Protein AF-A0A855KAX1-F1 (afdb_monomer_lite)

pLDDT: mean 83.53, std 12.38, range [40.56, 97.88]

Structure (mmCIF, N/CA/C/O backbone):
data_AF-A0A855KAX1-F1
#
_entry.id   AF-A0A855KAX1-F1
#
loop_
_atom_site.group_PDB
_atom_site.id
_atom_site.type_symbol
_atom_site.label_atom_id
_atom_site.label_alt_id
_atom_site.label_comp_id
_atom_site.label_asym_id
_atom_site.label_entity_id
_atom_site.label_seq_id
_atom_site.pdbx_PDB_ins_code
_atom_site.Cartn_x
_atom_site.Cartn_y
_atom_site.Cartn_z
_atom_site.occupancy
_atom_site.B_iso_or_equiv
_atom_site.auth_seq_id
_atom_site.auth_comp_id
_atom_site.auth_asym_id
_atom_site.auth_atom_id
_atom_site.pdbx_PDB_model_num
ATOM 1 N N . MET A 1 1 ? 7.192 -11.823 -8.549 1.00 81.62 1 MET A N 1
ATOM 2 C CA . MET A 1 1 ? 5.906 -11.231 -8.966 1.00 81.62 1 MET A CA 1
ATOM 3 C C . MET A 1 1 ? 6.117 -9.732 -9.034 1.00 81.62 1 MET A C 1
ATOM 5 O O . MET A 1 1 ? 6.908 -9.231 -8.241 1.00 81.62 1 MET A O 1
ATOM 9 N N . SER A 1 2 ? 5.461 -9.041 -9.963 1.00 86.38 2 SER A N 1
ATOM 10 C CA . SER A 1 2 ? 5.460 -7.575 -10.000 1.00 86.38 2 SER A CA 1
ATOM 11 C C . SER A 1 2 ? 4.152 -7.032 -9.440 1.00 86.38 2 SER A C 1
ATOM 13 O O . SER A 1 2 ? 3.096 -7.614 -9.684 1.00 86.38 2 SER A O 1
ATOM 15 N N . ALA A 1 3 ? 4.226 -5.936 -8.696 1.00 89.00 3 ALA A N 1
ATOM 16 C CA . ALA A 1 3 ? 3.072 -5.208 -8.189 1.00 89.00 3 ALA A CA 1
ATOM 17 C C . ALA A 1 3 ? 3.295 -3.706 -8.362 1.00 89.00 3 ALA A C 1
ATOM 19 O O . ALA A 1 3 ? 4.421 -3.227 -8.251 1.00 89.00 3 ALA A O 1
ATOM 20 N N . SER A 1 4 ? 2.226 -2.959 -8.600 1.00 87.62 4 SER A N 1
ATOM 21 C CA . SER A 1 4 ? 2.277 -1.499 -8.582 1.00 87.62 4 SER A CA 1
ATOM 22 C C . SER A 1 4 ? 2.026 -0.992 -7.166 1.00 87.62 4 SER A C 1
ATOM 24 O O . SER A 1 4 ? 1.231 -1.570 -6.423 1.00 87.62 4 SER A O 1
ATOM 26 N N . TYR A 1 5 ? 2.700 0.089 -6.780 1.00 88.31 5 TYR A N 1
ATOM 27 C CA . TYR A 1 5 ? 2.487 0.738 -5.490 1.00 88.31 5 TYR A CA 1
ATOM 28 C C . TYR A 1 5 ? 1.622 1.978 -5.678 1.00 88.31 5 TYR A C 1
ATOM 30 O O . TYR A 1 5 ? 2.007 2.882 -6.418 1.00 88.31 5 TYR A O 1
ATOM 38 N N . LEU A 1 6 ? 0.444 2.010 -5.056 1.00 81.12 6 LEU A N 1
ATOM 39 C CA . LEU A 1 6 ? -0.476 3.143 -5.127 1.00 81.12 6 LEU A CA 1
ATOM 40 C C . LEU A 1 6 ? -0.371 3.966 -3.840 1.00 81.12 6 LEU A C 1
ATOM 42 O O . LEU A 1 6 ? -0.621 3.456 -2.748 1.00 81.12 6 LEU A O 1
ATOM 46 N N . ARG A 1 7 ? -0.006 5.242 -3.976 1.00 81.62 7 ARG A N 1
ATOM 47 C CA . ARG A 1 7 ? 0.048 6.236 -2.895 1.00 81.62 7 ARG A CA 1
ATOM 48 C C . ARG A 1 7 ? -0.240 7.614 -3.486 1.00 81.62 7 ARG A C 1
ATOM 50 O O . ARG A 1 7 ? 0.023 7.826 -4.668 1.00 81.62 7 ARG A O 1
ATOM 57 N N . LYS A 1 8 ? -0.725 8.539 -2.656 1.00 78.06 8 LYS A N 1
ATOM 58 C CA . LYS A 1 8 ? -1.023 9.938 -3.019 1.00 78.06 8 LYS A CA 1
ATOM 59 C C . LYS A 1 8 ? 0.139 10.687 -3.691 1.00 78.06 8 LYS A C 1
ATOM 61 O O . LYS A 1 8 ? -0.037 11.687 -4.354 1.00 78.06 8 LYS A O 1
ATOM 66 N N . ASP A 1 9 ? 1.368 10.241 -3.503 1.00 74.88 9 ASP A N 1
ATOM 67 C CA . ASP A 1 9 ? 2.558 10.898 -4.046 1.00 74.88 9 ASP A CA 1
ATOM 68 C C . ASP A 1 9 ? 3.310 10.019 -5.063 1.00 74.88 9 ASP A C 1
ATOM 70 O O . ASP A 1 9 ? 4.415 10.358 -5.475 1.00 74.88 9 ASP A O 1
ATOM 74 N N . ALA A 1 10 ? 2.710 8.900 -5.485 1.00 76.50 10 ALA A N 1
ATOM 75 C CA . ALA A 1 10 ? 3.215 8.029 -6.545 1.00 76.50 10 ALA A CA 1
ATOM 76 C C . ALA A 1 10 ? 2.294 7.977 -7.784 1.00 76.50 10 ALA A C 1
ATOM 78 O O . ALA A 1 10 ? 2.640 7.307 -8.752 1.00 76.50 10 ALA A O 1
ATOM 79 N N . GLU A 1 11 ? 1.147 8.661 -7.738 1.00 77.19 11 GLU A N 1
ATOM 80 C CA . GLU A 1 11 ? -0.024 8.599 -8.631 1.00 77.19 11 GLU A CA 1
ATOM 81 C C . GLU A 1 11 ? 0.246 8.284 -10.120 1.00 77.19 11 GLU A C 1
ATOM 83 O O . GLU A 1 11 ? 1.184 8.797 -10.731 1.00 77.19 11 GLU A O 1
ATOM 88 N N . TYR A 1 12 ? -0.612 7.443 -10.706 1.00 84.81 12 TYR A N 1
ATOM 89 C CA . TYR A 1 12 ? -0.702 7.081 -12.131 1.00 84.81 12 TYR A CA 1
ATOM 90 C C . TYR A 1 12 ? -2.162 6.764 -12.476 1.00 84.81 12 TYR A C 1
ATOM 92 O O . TYR A 1 12 ? -2.943 6.395 -11.595 1.00 84.81 12 TYR A O 1
ATOM 100 N N . ASP A 1 13 ? -2.530 6.876 -13.751 1.00 82.38 13 ASP A N 1
ATOM 101 C CA . ASP A 1 13 ? -3.931 6.854 -14.191 1.00 82.38 13 ASP A CA 1
ATOM 102 C C . ASP A 1 13 ? -4.497 5.466 -14.542 1.00 82.38 13 ASP A C 1
ATOM 104 O O . ASP A 1 13 ? -5.681 5.332 -14.869 1.00 82.38 13 ASP A O 1
ATOM 108 N N . GLY A 1 14 ? -3.699 4.403 -14.412 1.00 81.12 14 GLY A N 1
ATOM 109 C CA . GLY A 1 14 ? -4.129 3.048 -14.748 1.00 81.12 14 GLY A CA 1
ATOM 110 C C . GLY A 1 14 ? -3.260 1.940 -14.163 1.00 81.12 14 GLY A C 1
ATOM 111 O O . GLY A 1 14 ? -2.122 2.152 -13.758 1.00 81.12 14 GLY A O 1
ATOM 112 N N . LEU A 1 15 ? -3.798 0.719 -14.122 1.00 81.69 15 LEU A N 1
ATOM 113 C CA . LEU A 1 15 ? -3.002 -0.460 -13.778 1.00 81.69 15 LEU A CA 1
ATOM 114 C C . LEU A 1 15 ? -2.108 -0.858 -14.959 1.00 81.69 15 LEU A C 1
ATOM 116 O O . LEU A 1 15 ? -2.481 -0.694 -16.126 1.00 81.69 15 LEU A O 1
ATOM 120 N N . GLY A 1 16 ? -0.955 -1.453 -14.647 1.00 79.31 16 GLY A N 1
ATOM 121 C CA . GLY A 1 16 ? -0.009 -1.921 -15.657 1.00 79.31 16 GLY A CA 1
ATOM 122 C C . GLY A 1 16 ? -0.631 -2.871 -16.679 1.00 79.31 16 GLY A C 1
ATOM 123 O O . GLY A 1 16 ? -1.574 -3.607 -16.385 1.00 79.31 16 GLY A O 1
ATOM 124 N N . LEU A 1 17 ? -0.105 -2.839 -17.908 1.00 79.25 17 LEU A N 1
ATOM 125 C CA . LEU A 1 17 ? -0.593 -3.620 -19.056 1.00 79.25 17 LEU A CA 1
ATOM 126 C C . LEU A 1 17 ? -2.084 -3.401 -19.378 1.00 79.25 17 LEU A C 1
ATOM 128 O O . LEU A 1 17 ? -2.749 -4.309 -19.885 1.00 79.25 17 LEU A O 1
ATOM 132 N N . LEU A 1 18 ? -2.616 -2.209 -19.071 1.00 75.75 18 LEU A N 1
ATOM 133 C CA . LEU A 1 18 ? -4.021 -1.833 -19.278 1.00 75.75 18 LEU A CA 1
ATOM 134 C C . LEU A 1 18 ? -5.009 -2.804 -18.612 1.00 75.75 18 LEU A C 1
ATOM 136 O O . LEU A 1 18 ? -6.140 -2.980 -19.084 1.00 75.75 18 LEU A O 1
ATOM 140 N N . LYS A 1 19 ? -4.575 -3.455 -17.527 1.00 84.69 19 LYS A N 1
ATOM 141 C CA . LYS A 1 19 ? -5.435 -4.306 -16.707 1.00 84.69 19 LYS A CA 1
ATOM 142 C C . LYS A 1 19 ? -6.471 -3.450 -15.982 1.00 84.69 19 LYS A C 1
ATOM 144 O O . LYS A 1 19 ? -6.320 -2.242 -15.819 1.00 84.69 19 LYS A O 1
ATOM 149 N N . TYR A 1 20 ? -7.555 -4.093 -15.575 1.00 89.12 20 TYR A N 1
ATOM 150 C CA . TYR A 1 20 ? -8.712 -3.418 -14.987 1.00 89.12 20 TYR A CA 1
ATOM 151 C C . TYR A 1 20 ? -9.306 -4.195 -13.801 1.00 89.12 20 TYR A C 1
ATOM 153 O O . TYR A 1 20 ? -10.406 -3.897 -13.341 1.00 89.12 20 TYR A O 1
ATOM 161 N N . ASN A 1 21 ? -8.565 -5.180 -13.289 1.00 92.44 21 ASN A N 1
ATOM 162 C CA . ASN A 1 21 ? -8.834 -5.908 -12.053 1.00 92.44 21 ASN A CA 1
ATOM 163 C C . ASN A 1 21 ? -7.530 -6.433 -11.435 1.00 92.44 21 ASN A C 1
ATOM 165 O O . ASN A 1 21 ? -6.488 -6.462 -12.094 1.00 92.44 21 ASN A O 1
ATOM 169 N N . GLY A 1 22 ? -7.599 -6.844 -10.173 1.00 91.25 22 GLY A N 1
ATOM 170 C CA . GLY A 1 22 ? -6.487 -7.423 -9.429 1.00 91.25 22 GLY A CA 1
ATOM 171 C C . GLY A 1 22 ? -6.851 -7.632 -7.963 1.00 91.25 22 GLY A C 1
ATOM 172 O O . GLY A 1 22 ? -8.023 -7.760 -7.614 1.00 91.25 22 GLY A O 1
ATOM 173 N N . PHE A 1 23 ? -5.853 -7.607 -7.087 1.00 91.12 23 PHE A N 1
ATOM 174 C CA . PHE A 1 23 ? -6.052 -7.664 -5.642 1.00 91.12 23 PHE A CA 1
ATOM 175 C C . PHE A 1 23 ? -5.148 -6.667 -4.919 1.00 91.12 23 PHE A C 1
ATOM 177 O O . PHE A 1 23 ? -4.074 -6.308 -5.401 1.00 91.12 23 PHE A O 1
ATOM 184 N N . ALA A 1 24 ? -5.587 -6.239 -3.740 1.00 91.06 24 ALA A N 1
ATOM 185 C CA . ALA A 1 24 ? -4.788 -5.477 -2.793 1.00 91.06 24 ALA A CA 1
ATOM 186 C C . ALA A 1 24 ? -4.221 -6.415 -1.721 1.00 91.06 24 ALA A C 1
ATOM 188 O O . ALA A 1 24 ? -4.900 -7.347 -1.283 1.00 91.06 24 ALA A O 1
ATOM 189 N N . LEU A 1 25 ? -2.991 -6.158 -1.279 1.00 89.38 25 LEU A N 1
ATOM 190 C CA . LEU A 1 25 ? -2.346 -6.898 -0.194 1.00 89.38 25 LEU A CA 1
ATOM 191 C C . LEU A 1 25 ? -2.523 -6.168 1.141 1.00 89.38 25 LEU A C 1
ATOM 193 O O . LEU A 1 25 ? -2.542 -4.939 1.194 1.00 89.38 25 LEU A O 1
ATOM 197 N N . ILE A 1 26 ? -2.640 -6.937 2.220 1.00 86.00 26 ILE A N 1
ATOM 198 C CA . ILE A 1 26 ? -2.648 -6.443 3.594 1.00 86.00 26 ILE A CA 1
ATOM 199 C C . ILE A 1 26 ? -1.253 -5.858 3.880 1.00 86.00 26 ILE A C 1
ATOM 201 O O . ILE A 1 26 ? -0.253 -6.527 3.603 1.00 86.00 26 ILE A O 1
ATOM 205 N N . PRO A 1 27 ? -1.145 -4.632 4.423 1.00 82.50 27 PRO A N 1
ATOM 206 C CA . PRO A 1 27 ? 0.141 -4.095 4.853 1.00 82.50 27 PRO A CA 1
ATOM 207 C C . PRO A 1 27 ? 0.766 -4.990 5.926 1.00 82.50 27 PRO A C 1
ATOM 209 O O . PRO A 1 27 ? 0.052 -5.493 6.789 1.00 82.50 27 PRO A O 1
ATOM 212 N N . ASN A 1 28 ? 2.092 -5.153 5.905 1.00 83.50 28 ASN A N 1
ATOM 213 C CA . ASN A 1 28 ? 2.795 -6.088 6.793 1.00 83.50 28 ASN A CA 1
ATOM 214 C C . ASN A 1 28 ? 2.464 -5.915 8.280 1.00 83.50 28 ASN A C 1
ATOM 216 O O . ASN A 1 28 ? 2.419 -6.906 8.998 1.00 83.50 28 ASN A O 1
ATOM 220 N N . ASP A 1 29 ? 2.185 -4.693 8.731 1.00 75.81 29 ASP A N 1
ATOM 221 C CA . ASP A 1 29 ? 1.832 -4.422 10.126 1.00 75.81 29 ASP A CA 1
ATOM 222 C C . ASP A 1 29 ? 0.475 -5.022 10.563 1.00 75.81 29 ASP A C 1
ATOM 224 O O . ASP A 1 29 ? 0.189 -5.110 11.756 1.00 75.81 29 ASP A O 1
ATOM 228 N N . PHE A 1 30 ? -0.374 -5.437 9.616 1.00 77.62 30 PHE A N 1
ATOM 229 C CA . PHE A 1 30 ? -1.673 -6.077 9.867 1.00 77.62 30 PHE A CA 1
ATOM 230 C C . PHE A 1 30 ? -1.689 -7.576 9.542 1.00 77.62 30 PHE A C 1
ATOM 232 O O . PHE A 1 30 ? -2.740 -8.210 9.653 1.00 77.62 30 PHE A O 1
ATOM 239 N N . ILE A 1 31 ? -0.557 -8.139 9.121 1.00 81.56 31 ILE A N 1
ATOM 240 C CA . ILE A 1 31 ? -0.434 -9.559 8.792 1.00 81.56 31 ILE A CA 1
ATOM 241 C C . ILE A 1 31 ? -0.238 -10.353 10.083 1.00 81.56 31 ILE A C 1
ATOM 243 O O . ILE A 1 31 ? 0.623 -10.026 10.899 1.00 81.56 31 ILE A O 1
ATOM 247 N N . ASN A 1 32 ? -1.006 -11.428 10.256 1.00 78.62 32 ASN A N 1
ATOM 248 C CA . ASN A 1 32 ? -0.714 -12.419 11.284 1.00 78.62 32 ASN A CA 1
ATOM 249 C C . ASN A 1 32 ? 0.340 -13.391 10.739 1.00 78.62 32 ASN A C 1
ATOM 251 O O . ASN A 1 32 ? 0.042 -14.294 9.966 1.00 78.62 32 ASN A O 1
ATOM 255 N N . GLU A 1 33 ? 1.603 -13.209 11.125 1.00 78.19 33 GLU A N 1
ATOM 256 C CA . GLU A 1 33 ? 2.709 -14.000 10.566 1.00 78.19 33 GLU A CA 1
ATOM 257 C C . GLU A 1 33 ? 2.623 -15.505 10.898 1.00 78.19 33 GLU A C 1
ATOM 259 O O . GLU A 1 33 ? 3.344 -16.301 10.287 1.00 78.19 33 GLU A O 1
ATOM 264 N N . ASN A 1 34 ? 1.738 -15.906 11.823 1.00 75.94 34 ASN A N 1
ATOM 265 C CA . ASN A 1 34 ? 1.477 -17.310 12.143 1.00 75.94 34 ASN A CA 1
ATOM 266 C C . ASN A 1 34 ? 0.722 -18.036 11.024 1.00 75.94 34 ASN A C 1
ATOM 268 O O . ASN A 1 34 ? 0.987 -19.208 10.788 1.00 75.94 34 ASN A O 1
ATOM 272 N N . ASP A 1 35 ? -0.204 -17.363 10.341 1.00 74.81 35 ASP A N 1
ATOM 273 C CA . ASP A 1 35 ? -1.107 -17.974 9.357 1.00 74.81 35 ASP A CA 1
ATOM 274 C C . ASP A 1 35 ? -1.130 -17.244 8.007 1.00 74.81 35 ASP A C 1
ATOM 276 O O . ASP A 1 35 ? -1.805 -17.692 7.084 1.00 74.81 35 ASP A O 1
ATOM 280 N N . GLN A 1 36 ? -0.363 -16.164 7.847 1.00 78.88 36 GLN A N 1
ATOM 281 C CA . GLN A 1 36 ? -0.277 -15.396 6.610 1.00 78.88 36 GLN A CA 1
ATOM 282 C C . GLN A 1 36 ? 1.167 -15.070 6.228 1.00 78.88 36 GLN A C 1
ATOM 284 O O . GLN A 1 36 ? 2.041 -14.841 7.068 1.00 78.88 36 GLN A O 1
ATOM 289 N N . PHE A 1 37 ? 1.428 -15.018 4.922 1.00 81.25 37 PHE A N 1
ATOM 290 C CA . PHE A 1 37 ? 2.738 -14.626 4.418 1.00 81.25 37 PHE A CA 1
ATOM 291 C C . PHE A 1 37 ? 2.996 -13.139 4.607 1.00 81.25 37 PHE A C 1
ATOM 293 O O . PHE A 1 37 ? 2.224 -12.308 4.143 1.00 81.25 37 PHE A O 1
ATOM 300 N N . LYS A 1 38 ? 4.159 -12.798 5.161 1.00 85.56 38 LYS A N 1
ATOM 301 C CA . LYS A 1 38 ? 4.687 -11.435 5.099 1.00 85.56 38 LYS A CA 1
ATOM 302 C C . LYS A 1 38 ? 5.006 -11.054 3.652 1.00 85.56 38 LYS A C 1
ATOM 304 O O . LYS A 1 38 ? 5.657 -11.814 2.932 1.00 85.56 38 LYS A O 1
ATOM 309 N N . VAL A 1 39 ? 4.604 -9.858 3.237 1.00 87.88 39 VAL A N 1
ATOM 310 C CA . VAL A 1 39 ? 4.941 -9.299 1.925 1.00 87.88 39 VAL A CA 1
ATOM 311 C C . VAL A 1 39 ? 6.391 -8.823 1.949 1.00 87.88 39 VAL A C 1
ATOM 313 O O . VAL A 1 39 ? 6.751 -7.904 2.682 1.00 87.88 39 VAL A O 1
ATOM 316 N N . THR A 1 40 ? 7.246 -9.432 1.130 1.00 89.88 40 THR A N 1
ATOM 317 C CA . THR A 1 40 ? 8.642 -9.001 0.977 1.00 89.88 40 THR A CA 1
ATOM 318 C C . THR A 1 40 ? 8.820 -8.312 -0.366 1.00 89.88 40 THR A C 1
ATOM 320 O O . THR A 1 40 ? 8.753 -8.966 -1.406 1.00 89.88 40 THR A O 1
ATOM 323 N N . VAL A 1 41 ? 9.085 -7.006 -0.344 1.00 93.31 41 VAL A N 1
ATOM 324 C CA . VAL A 1 41 ? 9.554 -6.268 -1.521 1.00 93.31 41 VAL A CA 1
ATOM 325 C C . VAL A 1 41 ? 11.055 -6.536 -1.658 1.00 93.31 41 VAL A C 1
ATOM 327 O O . VAL A 1 41 ? 11.821 -6.240 -0.745 1.00 93.31 41 VAL A O 1
ATOM 330 N N . LEU A 1 42 ? 11.458 -7.164 -2.760 1.00 94.56 42 LEU A N 1
ATOM 331 C CA . LEU A 1 42 ? 12.847 -7.445 -3.124 1.00 94.56 42 LEU A CA 1
ATOM 332 C C . LEU A 1 42 ? 13.547 -6.180 -3.623 1.00 94.56 42 LEU A C 1
ATOM 334 O O . LEU A 1 42 ? 14.658 -5.866 -3.211 1.00 94.56 42 LEU A O 1
ATOM 338 N N . CYS A 1 43 ? 12.871 -5.457 -4.509 1.00 95.94 43 CYS A N 1
ATOM 339 C CA . CYS A 1 43 ? 13.324 -4.173 -5.006 1.00 95.94 43 CYS A CA 1
ATOM 340 C C . CYS A 1 43 ? 12.158 -3.319 -5.493 1.00 95.94 43 CYS A C 1
ATOM 342 O O . CYS A 1 43 ? 11.076 -3.835 -5.798 1.00 95.94 43 CYS A O 1
ATOM 344 N N . ALA A 1 44 ? 12.407 -2.017 -5.588 1.00 96.75 44 ALA A N 1
ATOM 345 C CA . ALA A 1 44 ? 11.433 -1.025 -6.008 1.00 96.75 44 ALA A CA 1
ATOM 346 C C . ALA A 1 44 ? 11.990 -0.127 -7.123 1.00 96.75 44 ALA A C 1
ATOM 348 O O . ALA A 1 44 ? 13.071 0.449 -6.985 1.00 96.75 44 ALA A O 1
ATOM 349 N N . PHE A 1 45 ? 11.236 -0.000 -8.214 1.00 96.56 45 PHE A N 1
ATOM 350 C CA . PHE A 1 45 ? 11.550 0.841 -9.365 1.00 96.56 45 PHE A CA 1
ATOM 351 C C . PHE A 1 45 ? 10.566 2.015 -9.440 1.00 96.56 45 PHE A C 1
ATOM 353 O O . PHE A 1 45 ? 9.350 1.779 -9.450 1.00 96.56 45 PHE A O 1
ATOM 360 N N . PRO A 1 46 ? 11.048 3.273 -9.522 1.00 95.12 46 PRO A N 1
ATOM 361 C CA . PRO A 1 46 ? 10.180 4.451 -9.621 1.00 95.12 46 PRO A CA 1
ATOM 362 C C . PRO A 1 46 ? 9.239 4.450 -10.827 1.00 95.12 46 PRO A C 1
ATOM 364 O O . PRO A 1 46 ? 8.226 5.142 -10.812 1.00 95.12 46 PRO A O 1
ATOM 367 N N . ILE A 1 47 ? 9.527 3.666 -11.861 1.00 93.12 47 ILE A N 1
ATOM 368 C CA . ILE A 1 47 ? 8.655 3.461 -13.014 1.00 93.12 47 ILE A CA 1
ATOM 369 C C . ILE A 1 47 ? 8.858 2.047 -13.563 1.00 93.12 47 ILE A C 1
ATOM 371 O O . ILE A 1 47 ? 9.909 1.455 -13.330 1.00 93.12 47 ILE A O 1
ATOM 375 N N . ASP A 1 48 ? 7.862 1.506 -14.268 1.00 93.00 48 ASP A N 1
ATOM 376 C CA . ASP A 1 48 ? 7.897 0.182 -14.905 1.00 93.00 48 ASP A CA 1
ATOM 377 C C . ASP A 1 48 ? 9.263 -0.141 -15.526 1.00 93.00 48 ASP A C 1
ATOM 379 O O . ASP A 1 48 ? 9.808 0.651 -16.297 1.00 93.00 48 ASP A O 1
ATOM 383 N N . ALA A 1 49 ? 9.829 -1.285 -15.152 1.00 92.94 49 ALA A N 1
ATOM 384 C CA . ALA A 1 49 ? 11.212 -1.653 -15.420 1.00 92.94 49 ALA A CA 1
ATOM 385 C C . ALA A 1 49 ? 11.352 -2.996 -16.150 1.00 92.94 49 ALA A C 1
ATOM 387 O O . ALA A 1 49 ? 12.453 -3.539 -16.230 1.00 92.94 49 ALA A O 1
ATOM 388 N N . TRP A 1 50 ? 10.257 -3.560 -16.666 1.00 90.88 50 TRP A N 1
ATOM 389 C CA . TRP A 1 50 ? 10.240 -4.833 -17.408 1.00 90.88 50 TRP A CA 1
ATOM 390 C C . TRP A 1 50 ? 10.903 -5.971 -16.642 1.00 90.88 50 TRP A C 1
ATOM 392 O O . TRP A 1 50 ? 11.663 -6.780 -17.177 1.00 90.88 50 TRP A O 1
ATOM 402 N N . THR A 1 51 ? 10.605 -6.047 -15.355 1.00 91.12 51 THR A N 1
ATOM 403 C CA . THR A 1 51 ? 11.314 -6.935 -14.433 1.00 91.12 51 THR A CA 1
ATOM 404 C C . THR A 1 51 ? 11.152 -8.433 -14.708 1.00 91.12 51 THR A C 1
ATOM 406 O O . THR A 1 51 ? 11.845 -9.249 -14.100 1.00 91.12 51 THR A O 1
ATOM 409 N N . TYR A 1 52 ? 10.247 -8.820 -15.612 1.00 87.75 52 TYR A N 1
ATOM 410 C CA . TYR A 1 52 ? 10.164 -10.186 -16.129 1.00 87.75 52 TYR A CA 1
ATOM 411 C C . TYR A 1 52 ? 11.438 -10.594 -16.896 1.00 87.75 52 TYR A C 1
ATOM 413 O O . TYR A 1 52 ? 11.863 -11.741 -16.796 1.00 87.75 52 TYR A O 1
ATOM 421 N N . ASN A 1 53 ? 12.094 -9.644 -17.568 1.00 89.88 53 ASN A N 1
ATOM 422 C CA . ASN A 1 53 ? 13.325 -9.842 -18.341 1.00 89.88 53 ASN A CA 1
ATOM 423 C C . ASN A 1 53 ? 14.564 -9.336 -17.584 1.00 89.88 53 ASN A C 1
ATOM 425 O O . ASN A 1 53 ? 15.500 -8.811 -18.182 1.00 89.88 53 ASN A O 1
ATOM 429 N N . ARG A 1 54 ? 14.560 -9.434 -16.252 1.00 91.69 54 ARG A N 1
ATOM 430 C CA . ARG A 1 54 ? 15.694 -9.033 -15.411 1.00 91.69 54 ARG A CA 1
ATOM 431 C C . ARG A 1 54 ? 16.228 -10.205 -14.613 1.00 91.69 54 ARG A C 1
ATOM 433 O O . ARG A 1 54 ? 15.476 -11.050 -14.120 1.00 91.69 54 ARG A O 1
ATOM 440 N N . ASN A 1 55 ? 17.544 -10.246 -14.450 1.00 90.19 55 ASN A N 1
ATOM 441 C CA . ASN A 1 55 ? 18.188 -11.233 -13.594 1.00 90.19 55 ASN A CA 1
ATOM 442 C C . ASN A 1 55 ? 17.930 -10.932 -12.104 1.00 90.19 55 ASN A C 1
ATOM 444 O O . ASN A 1 55 ? 17.180 -10.015 -11.756 1.00 90.19 55 ASN A O 1
ATOM 448 N N . ASN A 1 56 ? 18.511 -11.735 -11.204 1.00 89.81 56 ASN A N 1
ATOM 449 C CA . ASN A 1 56 ? 18.418 -11.502 -9.758 1.00 89.81 56 ASN A CA 1
ATOM 450 C C . ASN A 1 56 ? 16.954 -11.338 -9.280 1.00 89.81 56 ASN A C 1
ATOM 452 O O . ASN A 1 56 ? 16.568 -10.327 -8.697 1.00 89.81 56 ASN A O 1
ATOM 456 N N . LYS A 1 57 ? 16.103 -12.321 -9.615 1.00 90.00 57 LYS A N 1
ATOM 457 C CA . LYS A 1 57 ? 14.660 -12.351 -9.282 1.00 90.00 57 LYS A CA 1
ATOM 458 C C . LYS A 1 57 ? 13.848 -11.155 -9.833 1.00 90.00 57 LYS A C 1
ATOM 460 O O . LYS A 1 57 ? 12.726 -10.892 -9.379 1.00 90.00 57 LYS A O 1
ATOM 465 N N . GLY A 1 58 ? 14.369 -10.486 -10.860 1.00 91.75 58 GLY A N 1
ATOM 466 C CA . GLY A 1 58 ? 13.759 -9.330 -11.512 1.00 91.75 58 GLY A CA 1
ATOM 467 C C . GLY A 1 58 ? 14.315 -7.980 -11.049 1.00 91.75 58 GLY A C 1
ATOM 468 O O . GLY A 1 58 ? 13.743 -6.954 -11.397 1.00 91.75 58 GLY A O 1
ATOM 469 N N . CYS A 1 59 ? 15.379 -7.971 -10.242 1.00 94.00 59 CYS A N 1
ATOM 470 C CA . CYS A 1 59 ? 15.914 -6.761 -9.615 1.00 94.00 59 CYS A CA 1
ATOM 471 C C . CYS A 1 59 ? 17.254 -6.274 -10.169 1.00 94.00 59 CYS A C 1
ATOM 473 O O . CYS A 1 59 ? 17.682 -5.177 -9.821 1.00 94.00 59 CYS A O 1
ATOM 475 N N . GLY A 1 60 ? 17.942 -7.088 -10.967 1.00 92.06 60 GLY A N 1
ATOM 476 C CA . GLY A 1 60 ? 19.228 -6.712 -11.541 1.00 92.06 60 GLY A CA 1
ATOM 477 C C . GLY A 1 60 ? 19.117 -6.302 -13.005 1.00 92.06 60 GLY A C 1
ATOM 478 O O . GLY A 1 60 ? 18.138 -5.689 -13.434 1.00 92.06 60 GLY A O 1
ATOM 479 N N . ASP A 1 61 ? 20.145 -6.656 -13.760 1.00 91.50 61 ASP A N 1
ATOM 480 C CA . ASP A 1 61 ? 20.304 -6.287 -15.160 1.00 91.50 61 ASP A CA 1
ATOM 481 C C . ASP A 1 61 ? 19.199 -6.837 -16.065 1.00 91.50 61 ASP A C 1
ATOM 483 O O . ASP A 1 61 ? 18.771 -7.989 -15.903 1.00 91.50 61 ASP A O 1
ATOM 487 N N . TYR A 1 62 ? 18.772 -6.014 -17.024 1.00 91.12 62 TYR A N 1
ATOM 488 C CA . TYR A 1 62 ? 17.861 -6.429 -18.084 1.00 91.12 62 TYR A CA 1
ATOM 489 C C . TYR A 1 62 ? 18.604 -7.250 -19.136 1.00 91.12 62 TYR A C 1
ATOM 491 O O . TYR A 1 62 ? 19.668 -6.855 -19.613 1.00 91.12 62 TYR A O 1
ATOM 499 N N . PHE A 1 63 ? 17.994 -8.357 -19.548 1.00 88.44 63 PHE A N 1
ATOM 500 C CA . PHE A 1 63 ? 18.495 -9.206 -20.616 1.00 88.44 63 PHE A CA 1
ATOM 501 C C . PHE A 1 63 ? 17.555 -9.213 -21.826 1.00 88.44 63 PHE A C 1
ATOM 503 O O . PHE A 1 63 ? 16.329 -9.270 -21.701 1.00 88.44 63 PHE A O 1
ATOM 510 N N . GLN A 1 64 ? 18.132 -9.143 -23.022 1.00 83.50 64 GLN A N 1
ATOM 511 C CA . GLN A 1 64 ? 17.409 -9.067 -24.285 1.00 83.50 64 GLN A CA 1
ATOM 512 C C . GLN A 1 64 ? 17.214 -10.458 -24.905 1.00 83.50 64 GLN A C 1
ATOM 514 O O . GLN A 1 64 ? 18.068 -11.333 -24.790 1.00 83.50 64 GLN A O 1
ATOM 519 N N . ASP A 1 65 ? 16.058 -10.669 -25.541 1.00 80.50 65 ASP A N 1
ATOM 520 C CA . ASP A 1 65 ? 15.699 -11.899 -26.267 1.00 80.50 65 ASP A CA 1
ATOM 521 C C . ASP A 1 65 ? 15.804 -13.197 -25.443 1.00 80.50 65 ASP A C 1
ATOM 523 O O . ASP A 1 65 ? 15.965 -14.289 -25.983 1.00 80.50 65 ASP A O 1
ATOM 527 N N . GLY A 1 66 ? 15.697 -13.086 -24.116 1.00 75.31 66 GLY A N 1
ATOM 528 C CA . GLY A 1 66 ? 15.818 -14.224 -23.204 1.00 75.31 66 GLY A CA 1
ATOM 529 C C . GLY A 1 66 ? 17.254 -14.705 -22.966 1.00 75.31 66 GLY A C 1
ATOM 530 O O . GLY A 1 66 ? 17.435 -15.674 -22.230 1.00 75.31 66 GLY A O 1
ATOM 531 N N . ASP A 1 67 ? 18.269 -14.046 -23.535 1.00 79.62 67 ASP A N 1
ATOM 532 C CA . ASP A 1 67 ? 19.675 -14.374 -23.295 1.00 79.62 67 ASP A CA 1
ATOM 533 C C . ASP A 1 67 ? 20.242 -13.523 -22.159 1.00 79.62 67 ASP A C 1
ATOM 535 O O . ASP A 1 67 ? 20.533 -12.344 -22.330 1.00 79.62 67 ASP A O 1
ATOM 539 N N . ILE A 1 68 ? 20.462 -14.159 -21.007 1.00 76.00 68 ILE A N 1
ATOM 540 C CA . ILE A 1 68 ? 21.024 -13.565 -19.785 1.00 76.00 68 ILE A CA 1
ATOM 541 C C . ILE A 1 68 ? 22.371 -12.847 -19.982 1.00 76.00 68 ILE A C 1
ATOM 543 O O . ILE A 1 68 ? 22.761 -12.043 -19.136 1.00 76.00 68 ILE A O 1
ATOM 547 N N . ASN A 1 69 ? 23.092 -13.144 -21.067 1.00 79.31 69 ASN A N 1
ATOM 548 C CA . ASN A 1 69 ? 24.369 -12.514 -21.400 1.00 79.31 69 ASN A CA 1
ATOM 549 C C . ASN A 1 69 ? 24.220 -11.314 -22.349 1.00 79.31 69 ASN A C 1
ATOM 551 O O . ASN A 1 69 ? 25.197 -10.603 -22.582 1.00 79.31 69 ASN A O 1
ATOM 555 N N . ASN A 1 70 ? 23.024 -11.088 -22.895 1.00 81.50 70 ASN A N 1
ATOM 556 C CA . ASN A 1 70 ? 22.723 -10.027 -23.846 1.00 81.50 70 ASN A CA 1
ATOM 557 C C . ASN A 1 70 ? 22.122 -8.812 -23.121 1.00 81.50 70 ASN A C 1
ATOM 559 O O . ASN A 1 70 ? 20.920 -8.759 -22.862 1.00 81.50 70 ASN A O 1
ATOM 563 N N . THR A 1 71 ? 22.967 -7.848 -22.757 1.00 80.31 71 THR A N 1
ATOM 564 C CA . THR A 1 71 ? 22.591 -6.663 -21.966 1.00 80.31 71 THR A CA 1
ATOM 565 C C . THR A 1 71 ? 22.333 -5.449 -22.867 1.00 80.31 71 THR A C 1
ATOM 567 O O . THR A 1 71 ? 22.856 -5.351 -23.976 1.00 80.31 71 THR A O 1
ATOM 570 N N . VAL A 1 72 ? 21.567 -4.459 -22.393 1.00 77.94 72 VAL A N 1
ATOM 571 C CA . VAL A 1 72 ? 21.219 -3.242 -23.176 1.00 77.94 72 VAL A CA 1
ATOM 572 C C . VAL A 1 72 ? 22.299 -2.145 -23.051 1.00 77.94 72 VAL A C 1
ATOM 574 O O . VAL A 1 72 ? 22.052 -0.947 -23.199 1.00 77.94 72 VAL A O 1
ATOM 577 N N . GLY A 1 73 ? 23.541 -2.548 -22.780 1.00 74.25 73 GLY A N 1
ATOM 578 C CA . GLY A 1 73 ? 24.689 -1.659 -22.630 1.00 74.25 73 GLY A CA 1
ATOM 579 C C . GLY A 1 73 ? 25.590 -2.095 -21.482 1.00 74.25 73 GLY A C 1
ATOM 580 O O . GLY A 1 73 ? 26.445 -2.959 -21.653 1.00 74.25 73 GLY A O 1
ATOM 581 N N . VAL A 1 74 ? 25.433 -1.476 -20.311 1.00 72.56 74 VAL A N 1
ATOM 582 C CA . VAL A 1 74 ? 26.192 -1.852 -19.109 1.00 72.56 74 VAL A CA 1
ATOM 583 C C . VAL A 1 74 ? 25.370 -2.801 -18.255 1.00 72.56 74 VAL A C 1
ATOM 585 O O . VAL A 1 74 ? 24.151 -2.690 -18.208 1.00 72.56 74 VAL A O 1
ATOM 588 N N . LYS A 1 75 ? 26.058 -3.700 -17.552 1.00 82.88 75 LYS A N 1
ATOM 589 C CA . LYS A 1 75 ? 25.426 -4.585 -16.582 1.00 82.88 75 LYS A CA 1
ATOM 590 C C . LYS A 1 75 ? 24.937 -3.779 -15.379 1.00 82.88 75 LYS A C 1
ATOM 592 O O . LYS A 1 75 ? 25.762 -3.270 -14.616 1.00 82.88 75 LYS A O 1
ATOM 597 N N . GLU A 1 76 ? 23.624 -3.672 -15.210 1.00 86.88 76 GLU A N 1
ATOM 598 C CA . GLU A 1 76 ? 23.014 -3.039 -14.042 1.00 86.88 76 GLU A CA 1
ATOM 599 C C . GLU A 1 76 ? 23.014 -3.970 -12.814 1.00 86.88 76 GLU A C 1
ATOM 601 O O . GLU A 1 76 ? 23.095 -5.198 -12.898 1.00 86.88 76 GLU A O 1
ATOM 606 N N . ASP A 1 77 ? 22.913 -3.365 -11.636 1.00 89.62 77 ASP A N 1
ATOM 607 C CA . ASP A 1 77 ? 22.638 -4.033 -10.362 1.00 89.62 77 ASP A CA 1
ATOM 608 C C . ASP A 1 77 ? 21.755 -3.073 -9.540 1.00 89.62 77 ASP A C 1
ATOM 610 O O . ASP A 1 77 ? 21.353 -2.014 -10.035 1.00 89.62 77 ASP A O 1
ATOM 614 N N . TYR A 1 78 ? 21.461 -3.407 -8.285 1.00 94.06 78 TYR A N 1
ATOM 615 C CA . TYR A 1 78 ? 20.745 -2.505 -7.385 1.00 94.06 78 TYR A CA 1
ATOM 616 C C . TYR A 1 78 ? 21.372 -1.103 -7.362 1.00 94.06 78 TYR A C 1
ATOM 618 O O . TYR A 1 78 ? 22.602 -0.968 -7.356 1.00 94.06 78 TYR A O 1
ATOM 626 N N . CYS A 1 79 ? 20.542 -0.059 -7.266 1.00 95.19 79 CYS A N 1
ATOM 627 C CA . CYS A 1 79 ? 20.995 1.338 -7.260 1.00 95.19 79 CYS A CA 1
ATOM 628 C C . CYS A 1 79 ? 22.134 1.581 -6.262 1.00 95.19 79 CYS A C 1
ATOM 630 O O . CYS A 1 79 ? 23.146 2.206 -6.582 1.00 95.19 79 CYS A O 1
ATOM 632 N N . GLN A 1 80 ? 22.026 0.991 -5.076 1.00 93.94 80 GLN A N 1
ATOM 633 C CA . GLN A 1 80 ? 23.010 1.116 -4.012 1.00 93.94 80 GLN A CA 1
ATOM 634 C C . GLN A 1 80 ? 24.395 0.598 -4.438 1.00 93.94 80 GLN A C 1
ATOM 636 O O . GLN A 1 80 ? 25.418 1.228 -4.156 1.00 93.94 80 GLN A O 1
ATOM 641 N N . LYS A 1 81 ? 24.474 -0.507 -5.187 1.00 91.69 81 LYS A N 1
ATOM 642 C CA . LYS A 1 81 ? 25.757 -1.024 -5.694 1.00 91.69 81 LYS A CA 1
ATOM 643 C C . LYS A 1 81 ? 26.357 -0.143 -6.787 1.00 91.69 81 LYS A C 1
ATOM 645 O O . LYS A 1 81 ? 27.579 -0.081 -6.903 1.00 91.69 81 LYS A O 1
ATOM 650 N N . LEU A 1 82 ? 25.520 0.606 -7.502 1.00 90.94 82 LEU A N 1
ATOM 651 C CA . LEU A 1 82 ? 25.932 1.648 -8.446 1.00 90.94 82 LEU A CA 1
ATOM 652 C C . LEU A 1 82 ? 26.259 2.989 -7.764 1.00 90.94 82 LEU A C 1
ATOM 654 O O . LEU A 1 82 ? 26.496 3.979 -8.451 1.00 90.94 82 LEU A O 1
ATOM 658 N N . LYS A 1 83 ? 26.291 3.031 -6.423 1.00 91.50 83 LYS A N 1
ATOM 659 C CA . LYS A 1 83 ? 26.494 4.247 -5.613 1.00 91.50 83 LYS A CA 1
ATOM 660 C C . LYS A 1 83 ? 25.395 5.298 -5.806 1.00 91.50 83 LYS A C 1
ATOM 662 O O . LYS A 1 83 ? 25.629 6.488 -5.625 1.00 91.50 83 LYS A O 1
ATOM 667 N N . ILE A 1 84 ? 24.186 4.840 -6.125 1.00 93.12 84 ILE A N 1
ATOM 668 C CA . ILE A 1 84 ? 22.969 5.646 -6.198 1.00 93.12 84 ILE A CA 1
ATOM 669 C C . ILE A 1 84 ? 22.138 5.357 -4.944 1.00 93.12 84 ILE A C 1
ATOM 671 O O . ILE A 1 84 ? 21.595 4.268 -4.776 1.00 93.12 84 ILE A O 1
ATOM 675 N N . SER A 1 85 ? 22.048 6.340 -4.051 1.00 92.56 85 SER A N 1
ATOM 676 C CA . SER A 1 85 ? 21.300 6.259 -2.785 1.00 92.56 85 SER A CA 1
ATOM 677 C C . SER A 1 85 ? 20.357 7.444 -2.589 1.00 92.56 85 SER A C 1
ATOM 679 O O . SER A 1 85 ? 20.106 7.874 -1.468 1.00 92.56 85 SER A O 1
ATOM 681 N N . SER A 1 86 ? 19.879 8.036 -3.681 1.00 95.12 86 SER A N 1
ATOM 682 C CA . SER A 1 86 ? 18.923 9.137 -3.634 1.00 95.12 86 SER A CA 1
ATOM 683 C C . SER A 1 86 ? 18.030 9.138 -4.868 1.00 95.12 86 SER A C 1
ATOM 685 O O . SER A 1 86 ? 18.417 8.657 -5.936 1.00 95.12 86 SER A O 1
ATOM 687 N N . ALA A 1 87 ? 16.850 9.737 -4.724 1.00 95.88 87 ALA A N 1
ATOM 688 C CA . ALA A 1 87 ? 15.918 9.972 -5.819 1.00 95.88 87 ALA A CA 1
ATOM 689 C C . ALA A 1 87 ? 16.543 10.791 -6.958 1.00 95.88 87 ALA A C 1
ATOM 691 O O . ALA A 1 87 ? 16.411 10.435 -8.124 1.00 95.88 87 ALA A O 1
ATOM 692 N N . SER A 1 88 ? 17.282 11.855 -6.625 1.00 96.06 88 SER A N 1
ATOM 693 C CA . SER A 1 88 ? 17.962 12.699 -7.614 1.00 96.06 88 SER A CA 1
ATOM 694 C C . SER A 1 88 ? 19.085 11.963 -8.343 1.00 96.06 88 SER A C 1
ATOM 696 O O . SER A 1 88 ? 19.258 12.144 -9.546 1.00 96.06 88 SER A O 1
ATOM 698 N N . GLY A 1 89 ? 19.827 11.101 -7.640 1.00 95.88 89 GLY A N 1
ATOM 699 C CA . GLY A 1 89 ? 20.846 10.250 -8.248 1.00 95.88 89 GLY A CA 1
ATOM 700 C C . GLY A 1 89 ? 20.239 9.232 -9.212 1.00 95.88 89 GLY A C 1
ATOM 701 O O . GLY A 1 89 ? 20.801 8.994 -10.279 1.00 95.88 89 GLY A O 1
ATOM 702 N N . TRP A 1 90 ? 19.077 8.671 -8.864 1.00 96.06 90 TRP A N 1
ATOM 703 C CA . TRP A 1 90 ? 18.325 7.789 -9.754 1.00 96.06 90 TRP A CA 1
ATOM 704 C C . TRP A 1 90 ? 17.790 8.537 -10.981 1.00 96.06 90 TRP A C 1
ATOM 706 O O . TRP A 1 90 ? 18.006 8.071 -12.093 1.00 96.06 90 TRP A O 1
ATOM 716 N N . MET A 1 91 ? 17.191 9.721 -10.810 1.00 94.75 91 MET A N 1
ATOM 717 C CA . MET A 1 91 ? 16.678 10.527 -11.929 1.00 94.75 91 MET A CA 1
ATOM 718 C C . MET A 1 91 ? 17.802 10.884 -12.911 1.00 94.75 91 MET A C 1
ATOM 720 O O . MET A 1 91 ? 17.705 10.609 -14.100 1.00 94.75 91 MET A O 1
ATOM 724 N N . ALA A 1 92 ? 18.949 11.351 -12.403 1.00 93.44 92 ALA A N 1
ATOM 725 C CA . ALA A 1 92 ? 20.119 11.624 -13.237 1.00 93.44 92 ALA A CA 1
ATOM 726 C C . ALA A 1 92 ? 20.654 10.371 -13.958 1.00 93.44 92 ALA A C 1
ATOM 728 O O . ALA A 1 92 ? 21.257 10.474 -15.028 1.00 93.44 92 ALA A O 1
ATOM 729 N N . TYR A 1 93 ? 20.474 9.179 -13.380 1.00 91.44 93 TYR A N 1
ATOM 730 C CA . TYR A 1 93 ? 20.809 7.919 -14.038 1.00 91.44 93 TYR A CA 1
ATOM 731 C C . TYR A 1 93 ? 19.817 7.586 -15.161 1.00 91.44 93 TYR A C 1
ATOM 733 O O . TYR A 1 93 ? 20.263 7.240 -16.258 1.00 91.44 93 TYR A O 1
ATOM 741 N N . PHE A 1 94 ? 18.517 7.735 -14.888 1.00 91.44 94 PHE A N 1
ATOM 742 C CA . PHE A 1 94 ? 17.398 7.486 -15.797 1.00 91.44 94 PHE A CA 1
ATOM 743 C C . PHE A 1 94 ? 17.419 8.423 -17.016 1.00 91.44 94 PHE A C 1
ATOM 745 O O . PHE A 1 94 ? 17.403 7.948 -18.151 1.00 91.44 94 PHE A O 1
ATOM 752 N N . ASP A 1 95 ? 17.607 9.730 -16.809 1.00 89.50 95 ASP A N 1
ATOM 753 C CA . ASP A 1 95 ? 17.607 10.759 -17.865 1.00 89.50 95 ASP A CA 1
ATOM 754 C C . ASP A 1 95 ? 18.721 10.588 -18.901 1.00 89.50 95 ASP A C 1
ATOM 756 O O . ASP A 1 95 ? 18.647 11.067 -20.034 1.00 89.50 95 ASP A O 1
ATOM 760 N N . ARG A 1 96 ? 19.809 9.899 -18.537 1.00 86.56 96 ARG A N 1
ATOM 761 C CA . ARG A 1 96 ? 20.853 9.560 -19.516 1.00 86.56 96 ARG A CA 1
ATOM 762 C C . ARG A 1 96 ? 20.343 8.585 -20.571 1.00 86.56 96 ARG A C 1
ATOM 764 O O . ARG A 1 96 ? 20.870 8.586 -21.678 1.00 86.56 96 ARG A O 1
ATOM 771 N N . GLN A 1 97 ? 19.347 7.772 -20.228 1.00 83.06 97 GLN A N 1
ATOM 772 C CA . GLN A 1 97 ? 18.777 6.755 -21.106 1.00 83.06 97 GLN A CA 1
ATOM 773 C C . GLN A 1 97 ? 17.571 7.270 -21.888 1.00 83.06 97 GLN A C 1
ATOM 775 O O . GLN A 1 97 ? 17.306 6.760 -22.969 1.00 83.06 97 GLN A O 1
ATOM 780 N N . THR A 1 98 ? 16.858 8.281 -21.388 1.00 76.81 98 THR A N 1
ATOM 781 C CA . THR A 1 98 ? 15.717 8.889 -22.101 1.00 76.81 98 THR A CA 1
ATOM 782 C C . THR A 1 98 ? 16.158 9.725 -23.305 1.00 76.81 98 THR A C 1
ATOM 784 O O . THR A 1 98 ? 15.386 9.923 -24.238 1.00 76.81 98 THR A O 1
ATOM 787 N N . LYS A 1 99 ? 17.432 10.140 -23.336 1.00 80.38 99 LYS A N 1
ATOM 788 C CA . LYS A 1 99 ? 18.086 10.805 -24.480 1.00 80.38 99 LYS A CA 1
ATOM 789 C C . LYS A 1 99 ? 18.534 9.843 -25.583 1.00 80.38 99 LYS A C 1
ATOM 791 O O . LYS A 1 99 ? 19.054 10.292 -26.606 1.00 80.38 99 LYS A O 1
ATOM 796 N N . ASP A 1 100 ? 18.394 8.538 -25.370 1.00 84.38 100 ASP A N 1
ATOM 797 C CA . ASP A 1 100 ? 18.660 7.537 -26.397 1.00 84.38 100 ASP A CA 1
ATOM 798 C C . ASP A 1 100 ? 17.582 7.605 -27.501 1.00 84.38 100 ASP A C 1
ATOM 800 O O . ASP A 1 100 ? 16.414 7.858 -27.193 1.00 84.38 100 ASP A O 1
ATOM 804 N N . PRO A 1 101 ? 17.928 7.379 -28.785 1.00 81.38 101 PRO A N 1
ATOM 805 C CA . PRO A 1 101 ? 16.938 7.304 -29.861 1.00 81.38 101 PRO A CA 1
ATOM 806 C C . PRO A 1 101 ? 15.846 6.250 -29.640 1.00 81.38 101 PRO A C 1
ATOM 808 O O . PRO A 1 101 ? 14.781 6.348 -30.248 1.00 81.38 101 PRO A O 1
ATOM 811 N N . ASP A 1 102 ? 16.108 5.239 -28.810 1.00 83.50 102 ASP A N 1
ATOM 812 C CA . ASP A 1 102 ? 15.127 4.262 -28.364 1.00 83.50 102 ASP A CA 1
ATOM 813 C C . ASP A 1 102 ? 14.365 4.782 -27.120 1.00 83.50 102 ASP A C 1
ATOM 815 O O . ASP A 1 102 ? 14.863 4.693 -25.991 1.00 83.50 102 ASP A O 1
ATOM 819 N N . PRO A 1 103 ? 13.120 5.280 -27.280 1.00 72.50 103 PRO A N 1
ATOM 820 C CA . PRO A 1 103 ? 12.387 5.983 -26.220 1.00 72.50 103 PRO A CA 1
ATOM 821 C C . PRO A 1 103 ? 11.929 5.072 -25.072 1.00 72.50 103 PRO A C 1
ATOM 823 O O . PRO A 1 103 ? 11.395 5.557 -24.066 1.00 72.50 103 PRO A O 1
ATOM 826 N N . ILE A 1 104 ? 12.091 3.752 -25.219 1.00 82.88 104 ILE A N 1
ATOM 827 C CA . ILE A 1 104 ? 11.744 2.751 -24.206 1.00 82.88 104 ILE A CA 1
ATOM 828 C C . ILE A 1 104 ? 12.985 2.125 -23.563 1.00 82.88 104 ILE A C 1
ATOM 830 O O . ILE A 1 104 ? 12.859 1.302 -22.655 1.00 82.88 104 ILE A O 1
ATOM 834 N N . LYS A 1 105 ? 14.197 2.524 -23.976 1.00 87.62 105 LYS A N 1
ATOM 835 C CA . LYS A 1 105 ? 15.446 2.067 -23.358 1.00 87.62 105 LYS A CA 1
ATOM 836 C C . LYS A 1 105 ? 15.497 2.364 -21.865 1.00 87.62 105 LYS A C 1
ATOM 838 O O . LYS A 1 105 ? 15.908 1.491 -21.114 1.00 87.62 105 LYS A O 1
ATOM 843 N N . ALA A 1 106 ? 15.001 3.518 -21.426 1.00 88.56 106 ALA A N 1
ATOM 844 C CA . ALA A 1 106 ? 14.972 3.887 -20.010 1.00 88.56 106 ALA A CA 1
ATOM 845 C C . ALA A 1 106 ? 14.185 2.891 -19.125 1.00 88.56 106 ALA A C 1
ATOM 847 O O . ALA A 1 106 ? 14.530 2.689 -17.966 1.00 88.56 106 ALA A O 1
ATOM 848 N N . HIS A 1 107 ? 13.185 2.182 -19.669 1.00 90.38 107 HIS A N 1
ATOM 849 C CA . HIS A 1 107 ? 12.483 1.122 -18.929 1.00 90.38 107 HIS A CA 1
ATOM 850 C C . HIS A 1 107 ? 13.348 -0.137 -18.753 1.00 90.38 107 HIS A C 1
ATOM 852 O O . HIS A 1 107 ? 13.324 -0.782 -17.704 1.00 90.38 107 HIS A O 1
ATOM 858 N N . ARG A 1 108 ? 14.163 -0.467 -19.758 1.00 90.12 108 ARG A N 1
ATOM 859 C CA . ARG A 1 108 ? 15.112 -1.592 -19.716 1.00 90.12 108 ARG A CA 1
ATOM 860 C C . ARG A 1 108 ? 16.396 -1.261 -18.968 1.00 90.12 108 ARG A C 1
ATOM 862 O O . ARG A 1 108 ? 17.023 -2.163 -18.437 1.00 90.12 108 ARG A O 1
ATOM 869 N N . PHE A 1 109 ? 16.765 0.011 -18.919 1.00 89.25 109 PHE A N 1
ATOM 870 C CA . PHE A 1 109 ? 18.016 0.503 -18.362 1.00 89.25 109 PHE A CA 1
ATOM 871 C C . PHE A 1 109 ? 17.700 1.506 -17.253 1.00 89.25 109 PHE A C 1
ATOM 873 O O . PHE A 1 109 ? 17.659 2.720 -17.455 1.00 89.25 109 PHE A O 1
ATOM 880 N N . GLN A 1 110 ? 17.417 0.955 -16.081 1.00 92.12 110 GLN A N 1
ATOM 881 C CA . GLN A 1 110 ? 17.251 1.685 -14.835 1.00 92.12 110 GLN A CA 1
ATOM 882 C C . GLN A 1 110 ? 17.585 0.752 -13.669 1.00 92.12 110 GLN A C 1
ATOM 884 O O . GLN A 1 110 ? 17.261 -0.438 -13.692 1.00 92.12 110 GLN A O 1
ATOM 889 N N . CYS A 1 111 ? 18.169 1.298 -12.605 1.00 93.88 111 CYS A N 1
ATOM 890 C CA . CYS A 1 111 ? 18.405 0.529 -11.391 1.00 93.88 111 CYS A CA 1
ATOM 891 C C . CYS A 1 111 ? 17.150 0.495 -10.503 1.00 93.88 111 CYS A C 1
ATOM 893 O O . CYS A 1 111 ? 16.401 1.473 -10.419 1.00 93.88 111 CYS A O 1
ATOM 895 N N . GLY A 1 112 ? 16.946 -0.630 -9.815 1.00 95.44 112 GLY A N 1
ATOM 896 C CA . GLY A 1 112 ? 15.954 -0.771 -8.749 1.00 95.44 112 GLY A CA 1
ATOM 897 C C . GLY A 1 112 ? 16.603 -0.588 -7.381 1.00 95.44 112 GLY A C 1
ATOM 898 O O . GLY A 1 112 ? 17.743 -1.007 -7.162 1.00 95.44 112 GLY A O 1
ATOM 899 N N . PHE A 1 113 ? 15.888 0.022 -6.441 1.00 97.12 113 PHE A N 1
ATOM 900 C CA . PHE A 1 113 ? 16.346 0.140 -5.059 1.00 97.12 113 PHE A CA 1
ATOM 901 C C . PHE A 1 113 ? 16.161 -1.194 -4.337 1.00 97.12 113 PHE A C 1
ATOM 903 O O . PHE A 1 113 ? 15.045 -1.704 -4.285 1.00 97.12 113 PHE A O 1
ATOM 910 N N . ASP A 1 114 ? 17.231 -1.761 -3.777 1.00 95.75 114 ASP A N 1
ATOM 911 C CA . ASP A 1 114 ? 17.148 -2.953 -2.919 1.00 95.75 114 ASP A CA 1
ATOM 912 C C . ASP A 1 114 ? 16.464 -2.609 -1.593 1.00 95.75 114 ASP A C 1
ATOM 914 O O . ASP A 1 114 ? 16.941 -1.747 -0.855 1.00 95.75 114 ASP A O 1
ATOM 918 N N . THR A 1 115 ? 15.361 -3.286 -1.289 1.00 94.88 115 THR A N 1
ATOM 919 C CA . THR A 1 115 ? 14.552 -3.053 -0.082 1.00 94.88 115 THR A CA 1
ATOM 920 C C . THR A 1 115 ? 14.660 -4.203 0.922 1.00 94.88 115 THR A C 1
ATOM 922 O O . THR A 1 115 ? 13.845 -4.318 1.838 1.00 94.88 115 THR A O 1
ATOM 925 N N . THR A 1 116 ? 15.658 -5.074 0.754 1.00 92.44 116 THR A N 1
ATOM 926 C CA . THR A 1 116 ? 15.881 -6.259 1.597 1.00 92.44 116 THR A CA 1
ATOM 927 C C . THR A 1 116 ? 17.125 -6.170 2.466 1.00 92.44 116 THR A C 1
ATOM 929 O O . THR A 1 116 ? 17.188 -6.844 3.495 1.00 92.44 116 THR A O 1
ATOM 932 N N . ALA A 1 117 ? 18.085 -5.327 2.092 1.00 88.56 117 ALA A N 1
ATOM 933 C CA . ALA A 1 117 ? 19.360 -5.192 2.779 1.00 88.56 117 ALA A CA 1
ATOM 934 C C . ALA A 1 117 ? 19.641 -3.744 3.192 1.00 88.56 117 ALA A C 1
ATOM 936 O O . ALA A 1 117 ? 19.209 -2.793 2.538 1.00 88.56 117 ALA A O 1
ATOM 937 N N . ASP A 1 118 ? 20.409 -3.600 4.269 1.00 89.00 118 ASP A N 1
ATOM 938 C CA . ASP A 1 118 ? 20.985 -2.322 4.670 1.00 89.00 118 ASP A CA 1
ATOM 939 C C . ASP A 1 118 ? 22.343 -2.149 3.975 1.00 89.00 118 ASP A C 1
ATOM 941 O O . ASP A 1 118 ? 23.090 -3.113 3.785 1.00 89.00 118 ASP A O 1
ATOM 945 N N . TYR A 1 119 ? 22.644 -0.924 3.549 1.00 83.12 119 TYR A N 1
ATOM 946 C CA . TYR A 1 119 ? 23.807 -0.604 2.725 1.00 83.12 119 TYR A CA 1
ATOM 947 C C . TYR A 1 119 ? 24.777 0.326 3.476 1.00 83.12 119 TYR A C 1
ATOM 949 O O . TYR A 1 119 ? 24.846 0.340 4.701 1.00 83.12 119 TYR A O 1
ATOM 957 N N . PHE A 1 120 ? 25.633 1.032 2.736 1.00 76.81 120 PHE A N 1
ATOM 958 C CA . PHE A 1 120 ? 26.723 1.852 3.263 1.00 76.81 120 PHE A CA 1
ATOM 959 C C . PHE A 1 120 ? 26.248 2.952 4.222 1.00 76.81 120 PHE A C 1
ATOM 961 O O . PHE A 1 120 ? 25.297 3.685 3.949 1.00 76.81 120 PHE A O 1
ATOM 968 N N . GLY A 1 121 ? 27.004 3.136 5.307 1.00 82.06 121 GLY A N 1
ATOM 969 C CA . GLY A 1 121 ? 26.744 4.181 6.293 1.00 82.06 121 GLY A CA 1
ATOM 970 C C . GLY A 1 121 ? 25.417 3.956 7.013 1.00 82.06 121 GLY A C 1
ATOM 971 O O . GLY A 1 121 ? 25.191 2.890 7.573 1.00 82.06 121 GLY A O 1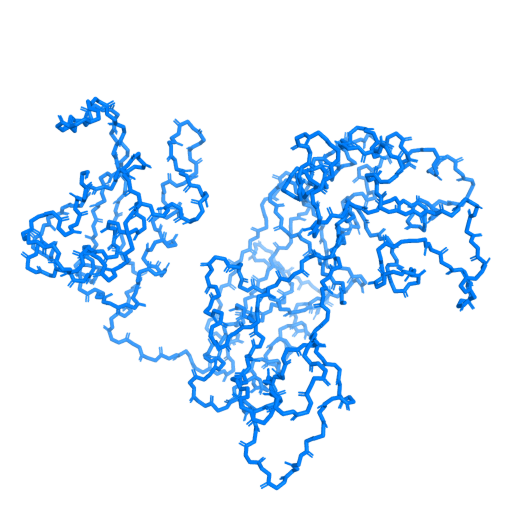
ATOM 972 N N . THR A 1 122 ? 24.560 4.976 7.014 1.00 84.00 122 THR A N 1
ATOM 973 C CA . THR A 1 122 ? 23.228 4.939 7.636 1.00 84.00 122 THR A CA 1
ATOM 974 C C . THR A 1 122 ? 22.113 4.574 6.655 1.00 84.00 122 THR A C 1
ATOM 976 O O . THR A 1 122 ? 20.967 4.496 7.082 1.00 84.00 122 THR A O 1
ATOM 979 N N . PHE A 1 123 ? 22.427 4.379 5.366 1.00 89.25 123 PHE A N 1
ATOM 980 C CA . PHE A 1 123 ? 21.426 4.134 4.327 1.00 89.25 123 PHE A CA 1
ATOM 981 C C . PHE A 1 123 ? 20.891 2.702 4.414 1.00 89.25 123 PHE A C 1
ATOM 983 O O . PHE A 1 123 ? 21.575 1.740 4.054 1.00 89.25 123 PHE A O 1
ATOM 990 N N . ASN A 1 124 ? 19.660 2.565 4.889 1.00 92.62 124 ASN A N 1
ATOM 991 C CA . ASN A 1 124 ? 19.021 1.280 5.156 1.00 92.62 124 ASN A CA 1
ATOM 992 C C . ASN A 1 124 ? 17.914 0.955 4.132 1.00 92.62 124 ASN A C 1
ATOM 994 O O . ASN A 1 124 ? 17.603 1.737 3.230 1.00 92.62 124 ASN A O 1
ATOM 998 N N . LYS A 1 125 ? 17.289 -0.217 4.264 1.00 92.44 125 LYS A N 1
ATOM 999 C CA . LYS A 1 125 ? 16.184 -0.653 3.387 1.00 92.44 125 LYS A CA 1
ATOM 1000 C C . LYS A 1 125 ? 14.955 0.272 3.375 1.00 92.44 125 LYS A C 1
ATOM 1002 O O . LYS A 1 125 ? 14.242 0.313 2.373 1.00 92.44 125 LYS A O 1
ATOM 1007 N N . ALA A 1 126 ? 14.692 1.010 4.457 1.00 90.94 126 ALA A N 1
ATOM 1008 C CA . ALA A 1 126 ? 13.613 1.998 4.497 1.00 90.94 126 ALA A CA 1
ATOM 1009 C C . ALA A 1 126 ? 13.993 3.253 3.701 1.00 90.94 126 ALA A C 1
ATOM 1011 O O . ALA A 1 126 ? 13.179 3.747 2.922 1.00 90.94 126 ALA A O 1
ATOM 1012 N N . ASP A 1 127 ? 15.246 3.707 3.805 1.00 94.31 127 ASP A N 1
ATOM 1013 C CA . ASP A 1 127 ? 15.770 4.794 2.969 1.00 94.31 127 ASP A CA 1
ATOM 1014 C C . ASP A 1 127 ? 15.724 4.428 1.481 1.00 94.31 127 ASP A C 1
ATOM 1016 O O . ASP A 1 127 ? 15.375 5.259 0.646 1.00 94.31 127 ASP A O 1
ATOM 1020 N N . ALA A 1 128 ? 16.003 3.166 1.143 1.00 95.75 128 ALA A N 1
ATOM 1021 C CA . ALA A 1 128 ? 15.873 2.644 -0.213 1.00 95.75 128 ALA A CA 1
ATOM 1022 C C . ALA A 1 128 ? 14.430 2.716 -0.739 1.00 95.75 128 ALA A C 1
ATOM 1024 O O . ALA A 1 128 ? 14.195 3.204 -1.846 1.00 95.75 128 ALA A O 1
ATOM 1025 N N . PHE A 1 129 ? 13.454 2.281 0.065 1.00 94.31 129 PHE A N 1
ATOM 1026 C CA . PHE A 1 129 ? 12.040 2.382 -0.300 1.00 94.31 129 PHE A CA 1
ATOM 1027 C C . PHE A 1 129 ? 11.588 3.848 -0.414 1.00 94.31 129 PHE A C 1
ATOM 1029 O O . PHE A 1 129 ? 10.846 4.202 -1.330 1.00 94.31 129 PHE A O 1
ATOM 1036 N N . ASN A 1 130 ? 12.076 4.728 0.464 1.00 94.25 130 ASN A N 1
ATOM 1037 C CA . ASN A 1 130 ? 11.798 6.162 0.388 1.00 94.25 130 ASN A CA 1
ATOM 1038 C C . ASN A 1 130 ? 12.413 6.802 -0.862 1.00 94.25 130 ASN A C 1
ATOM 1040 O O . ASN A 1 130 ? 11.734 7.569 -1.538 1.00 94.25 130 ASN A O 1
ATOM 1044 N N . ALA A 1 131 ? 13.650 6.455 -1.226 1.00 95.81 131 ALA A N 1
ATOM 1045 C CA . ALA A 1 131 ? 14.289 6.936 -2.449 1.00 95.81 131 ALA A CA 1
ATOM 1046 C C . ALA A 1 131 ? 13.517 6.513 -3.708 1.00 95.81 131 ALA A C 1
ATOM 1048 O O . ALA A 1 131 ? 13.416 7.299 -4.648 1.00 95.81 131 ALA A O 1
ATOM 1049 N N . PHE A 1 132 ? 12.914 5.319 -3.700 1.00 95.62 132 PHE A N 1
ATOM 1050 C CA . PHE A 1 132 ? 11.980 4.884 -4.735 1.00 95.62 132 PHE A CA 1
ATOM 1051 C C . PHE A 1 132 ? 10.776 5.834 -4.864 1.00 95.62 132 PHE A C 1
ATOM 1053 O O . PHE A 1 132 ? 10.483 6.297 -5.968 1.00 95.62 132 PHE A O 1
ATOM 1060 N N . ILE A 1 133 ? 10.095 6.157 -3.758 1.00 94.44 133 ILE A N 1
ATOM 1061 C CA . ILE A 1 133 ? 8.923 7.042 -3.830 1.00 94.44 133 ILE A CA 1
ATOM 1062 C C . ILE A 1 133 ? 9.318 8.468 -4.209 1.00 94.44 133 ILE A C 1
ATOM 1064 O O . ILE A 1 133 ? 8.678 9.086 -5.054 1.00 94.44 133 ILE A O 1
ATOM 1068 N N . GLU A 1 134 ? 10.381 9.001 -3.620 1.00 95.19 134 GLU A N 1
ATOM 1069 C CA . GLU A 1 134 ? 10.859 10.336 -3.972 1.00 95.19 134 GLU A CA 1
ATOM 1070 C C . GLU A 1 134 ? 11.304 10.390 -5.444 1.00 95.19 134 GLU A C 1
ATOM 1072 O O . GLU A 1 134 ? 11.021 11.366 -6.133 1.00 95.19 134 GLU A O 1
ATOM 1077 N N . GLY A 1 135 ? 11.896 9.317 -5.983 1.00 95.12 135 GLY A N 1
ATOM 1078 C CA . GLY A 1 135 ? 12.201 9.197 -7.413 1.00 95.12 135 GLY A CA 1
ATOM 1079 C C . GLY A 1 135 ? 10.941 9.247 -8.274 1.00 95.12 135 GLY A C 1
ATOM 1080 O O . GLY A 1 135 ? 10.908 9.933 -9.296 1.00 95.12 135 GLY A O 1
ATOM 1081 N N . ARG A 1 136 ? 9.865 8.596 -7.816 1.00 93.56 136 ARG A N 1
ATOM 1082 C CA . ARG A 1 136 ? 8.561 8.651 -8.480 1.00 93.56 136 ARG A CA 1
ATOM 1083 C C . ARG A 1 136 ? 7.971 10.067 -8.476 1.00 93.56 136 ARG A C 1
ATOM 1085 O O . ARG A 1 136 ? 7.407 10.493 -9.482 1.00 93.56 136 ARG A O 1
ATOM 1092 N N . LYS A 1 137 ? 8.122 10.820 -7.386 1.00 91.94 137 LYS A N 1
ATOM 1093 C CA . LYS A 1 137 ? 7.702 12.230 -7.345 1.00 91.94 137 LYS A CA 1
ATOM 1094 C C . LYS A 1 137 ? 8.488 13.075 -8.331 1.00 91.94 137 LYS A C 1
ATOM 1096 O O . LYS A 1 137 ? 7.885 13.896 -9.016 1.00 91.94 137 LYS A O 1
ATOM 1101 N N . LEU A 1 138 ? 9.805 12.875 -8.405 1.00 93.50 138 LEU A N 1
ATOM 1102 C CA . LEU A 1 138 ? 10.662 13.623 -9.323 1.00 93.50 138 LEU A CA 1
ATOM 1103 C C . LEU A 1 138 ? 10.231 13.414 -10.775 1.00 93.50 138 LEU A C 1
ATOM 1105 O O . LEU A 1 138 ? 9.948 14.397 -11.450 1.00 93.50 138 LEU A O 1
ATOM 1109 N N . ILE A 1 139 ? 10.078 12.163 -11.226 1.00 90.94 139 ILE A N 1
ATOM 1110 C CA . ILE A 1 139 ? 9.670 11.884 -12.613 1.00 90.94 139 ILE A CA 1
ATOM 1111 C C . ILE A 1 139 ? 8.250 12.398 -12.922 1.00 90.94 139 ILE A C 1
ATOM 1113 O O . ILE A 1 139 ? 7.973 12.824 -14.038 1.00 90.94 139 ILE A O 1
ATOM 1117 N N . ALA A 1 140 ? 7.347 12.424 -11.933 1.00 89.81 140 ALA A N 1
ATOM 1118 C CA . ALA A 1 140 ? 5.999 12.975 -12.098 1.00 89.81 140 ALA A CA 1
ATOM 1119 C C . ALA A 1 140 ? 5.975 14.507 -12.257 1.00 89.81 140 ALA A C 1
ATOM 1121 O O . ALA A 1 140 ? 5.090 15.038 -12.926 1.00 89.81 140 ALA A O 1
ATOM 1122 N N . HIS A 1 141 ? 6.935 15.220 -11.662 1.00 89.25 141 HIS A N 1
ATOM 1123 C CA . HIS A 1 141 ? 7.041 16.682 -11.748 1.00 89.25 141 HIS A CA 1
ATOM 1124 C C . HIS A 1 141 ? 8.018 17.156 -12.828 1.00 89.25 141 HIS A C 1
ATOM 1126 O O . HIS A 1 141 ? 8.101 18.358 -13.093 1.00 89.25 141 HIS A O 1
ATOM 1132 N N . ASP A 1 142 ? 8.740 16.234 -13.457 1.00 90.12 142 ASP A N 1
ATOM 1133 C CA . ASP A 1 142 ? 9.661 16.544 -14.535 1.00 90.12 142 ASP A CA 1
ATOM 1134 C C . ASP A 1 142 ? 8.905 16.920 -15.829 1.00 90.12 142 ASP A C 1
ATOM 1136 O O . ASP A 1 142 ? 8.009 16.188 -16.260 1.00 90.12 142 ASP A O 1
ATOM 1140 N N . PRO A 1 143 ? 9.213 18.060 -16.478 1.00 90.06 143 PRO A N 1
ATOM 1141 C CA . PRO A 1 143 ? 8.504 18.490 -17.681 1.00 90.06 143 PRO A CA 1
ATOM 1142 C C . PRO A 1 143 ? 8.596 17.524 -18.869 1.00 90.06 143 PRO A C 1
ATOM 1144 O O . PRO A 1 143 ? 7.650 17.489 -19.663 1.00 90.06 143 PRO A O 1
ATOM 1147 N N . GLU A 1 144 ? 9.702 16.786 -19.001 1.00 88.81 144 GLU A N 1
ATOM 1148 C CA . GLU A 1 144 ? 9.965 15.842 -20.092 1.00 88.81 144 GLU A CA 1
ATOM 1149 C C . GLU A 1 144 ? 9.306 14.485 -19.801 1.00 88.81 144 GLU A C 1
ATOM 1151 O O . GLU A 1 144 ? 8.699 13.886 -20.691 1.00 88.81 144 GLU A O 1
ATOM 1156 N N . GLU A 1 145 ? 9.318 14.044 -18.540 1.00 88.94 145 GLU A N 1
ATOM 1157 C CA . GLU A 1 145 ? 8.890 12.695 -18.159 1.00 88.94 145 GLU A CA 1
ATOM 1158 C C . GLU A 1 145 ? 7.490 12.598 -17.521 1.00 88.94 145 GLU A C 1
ATOM 1160 O O . GLU A 1 145 ? 6.938 11.498 -17.428 1.00 88.94 145 GLU A O 1
ATOM 1165 N N . LYS A 1 146 ? 6.840 13.713 -17.150 1.00 88.50 146 LYS A N 1
ATOM 1166 C CA . LYS A 1 146 ? 5.528 13.705 -16.458 1.00 88.50 146 LYS A CA 1
ATOM 1167 C C . LYS A 1 146 ? 4.446 12.864 -17.140 1.00 88.50 146 LYS A C 1
ATOM 1169 O O . LYS A 1 146 ? 3.631 12.245 -16.462 1.00 88.50 146 LYS A O 1
ATOM 1174 N N . ILE A 1 147 ? 4.416 12.826 -18.476 1.00 88.44 147 ILE A N 1
ATOM 1175 C CA . ILE A 1 147 ? 3.422 12.045 -19.232 1.00 88.44 147 ILE A CA 1
ATOM 1176 C C . ILE A 1 147 ? 3.717 10.550 -19.108 1.00 88.44 147 ILE A C 1
ATOM 1178 O O . ILE A 1 147 ? 2.799 9.745 -18.931 1.00 88.44 147 ILE A O 1
ATOM 1182 N N . ARG A 1 148 ? 5.000 10.175 -19.157 1.00 88.31 148 ARG A N 1
ATOM 1183 C CA . ARG A 1 148 ? 5.435 8.798 -18.931 1.00 88.31 148 ARG A CA 1
ATOM 1184 C C . ARG A 1 148 ? 5.101 8.377 -17.507 1.00 88.31 148 ARG A C 1
ATOM 1186 O O . ARG A 1 148 ? 4.538 7.305 -17.318 1.00 88.31 148 ARG A O 1
ATOM 1193 N N . ALA A 1 149 ? 5.366 9.241 -16.528 1.00 88.75 149 ALA A N 1
ATOM 1194 C CA . ALA A 1 149 ? 4.974 9.005 -15.149 1.00 88.75 149 ALA A CA 1
ATOM 1195 C C . ALA A 1 149 ? 3.455 8.799 -15.039 1.00 88.75 149 ALA A C 1
ATOM 1197 O O . ALA A 1 149 ? 3.020 7.773 -14.535 1.00 88.75 149 ALA A O 1
ATOM 1198 N N . GLN A 1 150 ? 2.632 9.694 -15.585 1.00 87.06 150 GLN A N 1
ATOM 1199 C CA . GLN A 1 150 ? 1.170 9.585 -15.510 1.00 87.06 150 GLN A CA 1
ATOM 1200 C C . GLN A 1 150 ? 0.629 8.259 -16.070 1.00 87.06 150 GLN A C 1
ATOM 1202 O O . GLN A 1 150 ? -0.212 7.629 -15.433 1.00 87.06 150 GLN A O 1
ATOM 1207 N N . THR A 1 151 ? 1.140 7.836 -17.227 1.00 87.50 151 THR A N 1
ATOM 1208 C CA . THR A 1 151 ? 0.623 6.685 -17.991 1.00 87.50 151 THR A CA 1
ATOM 1209 C C . THR A 1 151 ? 1.313 5.359 -17.668 1.00 87.50 151 THR A C 1
ATOM 1211 O O . THR A 1 151 ? 0.916 4.314 -18.183 1.00 87.50 151 THR A O 1
ATOM 1214 N N . THR A 1 152 ? 2.352 5.384 -16.827 1.00 89.12 152 THR A N 1
ATOM 1215 C CA . THR A 1 152 ? 3.136 4.202 -16.464 1.00 89.12 152 THR A CA 1
ATOM 1216 C C . THR A 1 152 ? 3.269 4.079 -14.951 1.00 89.12 152 THR A C 1
ATOM 1218 O O . THR A 1 152 ? 3.764 4.972 -14.259 1.00 89.12 152 THR A O 1
ATOM 1221 N N . GLN A 1 153 ? 2.856 2.925 -14.442 1.00 90.00 153 GLN A N 1
ATOM 1222 C CA . GLN A 1 153 ? 2.917 2.546 -13.038 1.00 90.00 153 GLN A CA 1
ATOM 1223 C C . GLN A 1 153 ? 4.345 2.507 -12.473 1.00 90.00 153 GLN A C 1
ATOM 1225 O O . GLN A 1 153 ? 5.327 2.329 -13.195 1.00 90.00 153 GLN A O 1
ATOM 1230 N N . THR A 1 154 ? 4.444 2.585 -11.146 1.00 93.06 154 THR A N 1
ATOM 1231 C CA . THR A 1 154 ? 5.612 2.097 -10.398 1.00 93.06 154 THR A CA 1
ATOM 1232 C C . THR A 1 154 ? 5.702 0.572 -10.477 1.00 93.06 154 THR A C 1
ATOM 1234 O O . THR A 1 154 ? 4.685 -0.104 -10.679 1.00 93.06 154 THR A O 1
ATOM 1237 N N . GLU A 1 155 ? 6.894 0.008 -10.262 1.00 93.25 155 GLU A N 1
ATOM 1238 C CA . GLU A 1 155 ? 7.067 -1.446 -10.238 1.00 93.25 155 GLU A CA 1
ATOM 1239 C C . GLU A 1 155 ? 7.832 -1.922 -8.998 1.00 93.25 155 GLU A C 1
ATOM 1241 O O . GLU A 1 155 ? 9.006 -1.629 -8.792 1.00 93.25 155 GLU A O 1
ATOM 1246 N N . LEU A 1 156 ? 7.150 -2.704 -8.165 1.00 94.19 156 LEU A N 1
ATOM 1247 C CA . LEU A 1 156 ? 7.724 -3.437 -7.046 1.00 94.19 156 LEU A CA 1
ATOM 1248 C C . LEU A 1 156 ? 7.929 -4.894 -7.435 1.00 94.19 156 LEU A C 1
ATOM 1250 O O . LEU A 1 156 ? 7.004 -5.549 -7.922 1.00 94.19 156 LEU A O 1
ATOM 1254 N N . ARG A 1 157 ? 9.098 -5.448 -7.115 1.00 94.06 157 ARG A N 1
ATOM 1255 C CA . ARG A 1 157 ? 9.308 -6.895 -7.135 1.00 94.06 157 ARG A CA 1
ATOM 1256 C C . ARG A 1 157 ? 9.013 -7.491 -5.795 1.00 94.06 157 ARG A C 1
ATOM 1258 O O . ARG A 1 157 ? 9.739 -7.263 -4.840 1.00 94.06 157 ARG A O 1
ATOM 1265 N N . LEU A 1 158 ? 7.979 -8.311 -5.744 1.00 91.75 158 LEU A N 1
ATOM 1266 C CA . LEU A 1 158 ? 7.653 -9.090 -4.567 1.00 91.75 158 LEU A CA 1
ATOM 1267 C C . LEU A 1 158 ? 8.333 -10.453 -4.652 1.00 91.75 158 LEU A C 1
ATOM 1269 O O . LEU A 1 158 ? 8.341 -11.094 -5.718 1.00 91.75 158 LEU A O 1
ATOM 1273 N N . ARG A 1 159 ? 8.870 -10.901 -3.513 1.00 87.00 159 ARG A N 1
ATOM 1274 C CA . ARG A 1 159 ? 9.269 -12.295 -3.312 1.00 87.00 159 ARG A CA 1
ATOM 1275 C C . ARG A 1 159 ? 8.054 -13.155 -3.623 1.00 87.00 159 ARG A C 1
ATOM 1277 O O . ARG A 1 159 ? 6.984 -12.947 -3.060 1.00 87.00 159 ARG A O 1
ATOM 1284 N N . VAL A 1 160 ? 8.218 -14.056 -4.584 1.00 77.50 160 VAL A N 1
ATOM 1285 C CA . VAL A 1 160 ? 7.148 -14.974 -4.967 1.00 77.50 160 VAL A CA 1
ATOM 1286 C C . VAL A 1 160 ? 6.957 -16.001 -3.866 1.00 77.50 160 VAL A C 1
ATOM 1288 O O . VAL A 1 160 ? 7.930 -16.487 -3.289 1.00 77.50 160 VAL A O 1
ATOM 1291 N N . TRP A 1 161 ? 5.699 -16.312 -3.586 1.00 73.19 161 TRP A N 1
ATOM 1292 C CA . TRP A 1 161 ? 5.334 -17.496 -2.821 1.00 73.19 161 TRP A CA 1
ATOM 1293 C C . TRP A 1 161 ? 5.690 -18.749 -3.635 1.00 73.19 161 TRP A C 1
ATOM 1295 O O . TRP A 1 161 ? 5.821 -18.637 -4.859 1.00 73.19 161 TRP A O 1
ATOM 1305 N N . PRO A 1 162 ? 5.913 -19.909 -2.996 1.00 61.91 162 PRO A N 1
ATOM 1306 C CA . PRO A 1 162 ? 6.334 -21.107 -3.711 1.00 61.91 162 PRO A CA 1
ATOM 1307 C C . PRO A 1 162 ? 5.402 -21.446 -4.873 1.00 61.91 162 PRO A C 1
ATOM 1309 O O . PRO A 1 162 ? 4.180 -21.441 -4.743 1.00 61.91 162 PRO A O 1
ATOM 1312 N N . ASP A 1 163 ? 6.019 -21.712 -6.018 1.00 52.88 163 ASP A N 1
ATOM 1313 C CA . ASP A 1 163 ? 5.361 -22.114 -7.260 1.00 52.88 163 ASP A CA 1
ATOM 1314 C C . ASP A 1 163 ? 4.797 -23.538 -7.163 1.00 52.88 163 ASP A C 1
ATOM 1316 O O . ASP A 1 163 ? 5.311 -24.326 -6.362 1.00 52.88 163 ASP A O 1
ATOM 1320 N N . ASP A 1 164 ? 3.824 -23.868 -8.026 1.00 47.78 164 ASP A N 1
ATOM 1321 C CA . ASP A 1 164 ? 3.081 -25.139 -8.181 1.00 47.78 164 ASP A CA 1
ATOM 1322 C C . ASP A 1 164 ? 3.967 -26.398 -8.082 1.00 47.78 164 ASP A C 1
ATOM 1324 O O . ASP A 1 164 ? 3.541 -27.448 -7.604 1.00 47.78 164 ASP A O 1
ATOM 1328 N N . ASN A 1 165 ? 5.251 -26.293 -8.419 1.00 40.56 165 ASN A N 1
ATOM 1329 C CA . ASN A 1 165 ? 6.226 -27.380 -8.312 1.00 40.56 165 ASN A CA 1
ATOM 1330 C C . ASN A 1 165 ? 6.549 -27.832 -6.867 1.00 40.56 165 ASN A C 1
ATOM 1332 O O . ASN A 1 165 ? 6.906 -28.994 -6.658 1.00 40.56 165 ASN A O 1
ATOM 1336 N N . PHE A 1 166 ? 6.398 -26.963 -5.857 1.00 42.25 166 PHE A N 1
ATOM 1337 C CA . PHE A 1 166 ? 6.478 -27.334 -4.429 1.00 42.25 166 PHE A CA 1
ATOM 1338 C C . PHE A 1 166 ? 5.122 -27.752 -3.851 1.00 42.25 166 PHE A C 1
ATOM 1340 O O . PHE A 1 166 ? 5.042 -28.318 -2.756 1.00 42.25 166 PHE A O 1
ATOM 1347 N N . TRP A 1 167 ? 4.061 -27.587 -4.636 1.00 44.09 167 TRP A N 1
ATOM 1348 C CA . TRP A 1 167 ? 2.755 -28.166 -4.396 1.00 44.09 167 TRP A CA 1
ATOM 1349 C C . TRP A 1 167 ? 2.785 -29.586 -4.943 1.00 44.09 167 TRP A C 1
ATOM 1351 O O . TRP A 1 167 ? 2.064 -29.937 -5.877 1.00 44.09 167 TRP A O 1
ATOM 1361 N N . LYS A 1 168 ? 3.552 -30.474 -4.293 1.00 43.25 168 LYS A N 1
ATOM 1362 C CA . LYS A 1 168 ? 3.149 -31.887 -4.241 1.00 43.25 168 LYS A CA 1
ATOM 1363 C C . LYS A 1 168 ? 1.820 -31.947 -3.498 1.00 43.25 168 LYS A C 1
ATOM 1365 O O . LYS A 1 168 ? 1.740 -32.314 -2.325 1.00 43.25 168 LYS A O 1
ATOM 1370 N N . ARG A 1 169 ? 0.773 -31.489 -4.172 1.00 45.47 169 ARG A N 1
ATOM 1371 C CA . ARG A 1 169 ? -0.586 -31.568 -3.723 1.00 45.47 169 ARG A CA 1
ATOM 1372 C C . ARG A 1 169 ? -0.953 -33.024 -3.844 1.00 45.47 169 ARG A C 1
ATOM 1374 O O . ARG A 1 169 ? -1.227 -33.540 -4.924 1.00 45.47 169 ARG A O 1
ATOM 1381 N N . ASP A 1 170 ? -0.911 -33.685 -2.705 1.00 53.75 170 ASP A N 1
ATOM 1382 C CA . ASP A 1 170 ? -1.648 -34.913 -2.555 1.00 53.75 170 ASP A CA 1
ATOM 1383 C C . ASP A 1 170 ? -3.132 -34.542 -2.574 1.00 53.75 170 ASP A C 1
ATOM 1385 O O . ASP A 1 170 ? -3.657 -33.979 -1.614 1.00 53.75 170 ASP A O 1
ATOM 1389 N N . TRP A 1 171 ? -3.788 -34.802 -3.704 1.00 51.94 171 TRP A N 1
ATOM 1390 C CA . TRP A 1 171 ? -5.221 -34.576 -3.894 1.00 51.94 171 TRP A CA 1
ATOM 1391 C C . TRP A 1 171 ? -6.085 -35.434 -2.958 1.00 51.94 171 TRP A C 1
ATOM 1393 O O . TRP A 1 171 ? -7.284 -35.196 -2.859 1.00 51.94 171 TRP A O 1
ATOM 1403 N N . ASN A 1 172 ? -5.482 -36.393 -2.246 1.00 55.81 172 ASN A N 1
ATOM 1404 C CA . ASN A 1 172 ? -6.139 -37.170 -1.200 1.00 55.81 172 ASN A CA 1
ATOM 1405 C C . ASN A 1 172 ? -6.092 -36.486 0.179 1.00 55.81 172 ASN A C 1
ATOM 1407 O O . ASN A 1 172 ? -6.732 -36.962 1.115 1.00 55.81 172 ASN A O 1
ATOM 1411 N N . LEU A 1 173 ? -5.344 -35.386 0.333 1.00 56.38 173 LEU A N 1
ATOM 1412 C CA . LEU A 1 173 ? -5.311 -34.589 1.558 1.00 56.38 173 LEU A CA 1
ATOM 1413 C C . LEU A 1 173 ? -6.220 -33.363 1.419 1.00 56.38 173 LEU A C 1
ATOM 1415 O O . LEU A 1 173 ? -6.138 -32.620 0.442 1.00 56.38 173 LEU A O 1
ATOM 1419 N N . ASN A 1 174 ? -7.020 -33.086 2.452 1.00 56.16 174 ASN A N 1
ATOM 1420 C CA . ASN A 1 174 ? -7.769 -31.833 2.576 1.00 56.16 174 ASN A CA 1
ATOM 1421 C C . ASN A 1 174 ? -6.803 -30.669 2.864 1.00 56.16 174 ASN A C 1
ATOM 1423 O O . ASN A 1 174 ? -6.625 -30.265 4.014 1.00 56.16 174 ASN A O 1
ATOM 1427 N N . ARG A 1 175 ? -6.147 -30.145 1.825 1.00 55.84 175 ARG A N 1
ATOM 1428 C CA . ARG A 1 175 ? -5.366 -28.900 1.886 1.00 55.84 175 ARG A CA 1
ATOM 1429 C C . ARG A 1 175 ? -6.124 -27.761 1.217 1.00 55.84 175 ARG A C 1
ATOM 1431 O O . ARG A 1 175 ? -6.903 -27.975 0.293 1.00 55.84 175 ARG A O 1
ATOM 1438 N N . THR A 1 176 ? -5.872 -26.553 1.695 1.00 54.81 176 THR A N 1
ATOM 1439 C CA . THR A 1 176 ? -6.447 -25.311 1.167 1.00 54.81 176 THR A CA 1
ATOM 1440 C C . THR A 1 176 ? -5.645 -24.893 -0.071 1.00 54.81 176 THR A C 1
ATOM 1442 O O . THR A 1 176 ? -4.438 -25.131 -0.120 1.00 54.81 176 THR A O 1
ATOM 1445 N N . HIS A 1 177 ? -6.279 -24.302 -1.087 1.00 53.50 177 HIS A N 1
ATOM 1446 C CA . HIS A 1 177 ? -5.603 -23.948 -2.350 1.00 53.50 177 HIS A CA 1
ATOM 1447 C C . HIS A 1 177 ? -4.547 -22.839 -2.236 1.00 53.50 177 HIS A C 1
ATOM 1449 O O . HIS A 1 177 ? -3.817 -22.602 -3.191 1.00 53.50 177 HIS A O 1
ATOM 1455 N N . PHE A 1 178 ? -4.458 -22.158 -1.094 1.00 58.53 178 PHE A N 1
ATOM 1456 C CA . PHE A 1 178 ? -3.665 -20.936 -0.953 1.00 58.53 178 PHE A CA 1
ATOM 1457 C C . PHE A 1 178 ? -2.680 -20.974 0.212 1.00 58.53 178 PHE A C 1
ATOM 1459 O O . PHE A 1 178 ? -2.078 -19.944 0.515 1.00 58.53 178 PHE A O 1
ATOM 1466 N N . ASP A 1 179 ? -2.488 -22.147 0.823 1.00 59.56 179 ASP A N 1
ATOM 1467 C CA . ASP A 1 179 ? -1.465 -22.326 1.837 1.00 59.56 179 ASP A CA 1
ATOM 1468 C C . ASP A 1 179 ? -0.217 -23.012 1.274 1.00 59.56 179 ASP A C 1
ATOM 1470 O O . ASP A 1 179 ? -0.296 -24.114 0.731 1.00 59.56 179 ASP A O 1
ATOM 1474 N N . SER A 1 180 ? 0.952 -22.414 1.497 1.00 60.00 180 SER A N 1
ATOM 1475 C CA . SER A 1 180 ? 2.236 -22.995 1.094 1.00 60.00 180 SER A CA 1
ATOM 1476 C C . SER A 1 180 ? 3.239 -23.017 2.255 1.00 60.00 180 SER A C 1
ATOM 1478 O O . SER A 1 180 ? 3.137 -22.181 3.160 1.00 60.00 180 SER A O 1
ATOM 1480 N N . PRO A 1 181 ? 4.218 -23.947 2.248 1.00 61.28 181 PRO A N 1
ATOM 1481 C CA . PRO A 1 181 ? 5.403 -23.834 3.089 1.00 61.28 181 PRO A CA 1
ATOM 1482 C C . PRO A 1 181 ? 6.196 -22.542 2.820 1.00 61.28 181 PRO A C 1
ATOM 1484 O O . PRO A 1 181 ? 6.004 -21.902 1.783 1.00 61.28 181 PRO A O 1
ATOM 1487 N N . ASP A 1 182 ? 7.094 -22.149 3.729 1.00 62.12 182 ASP A N 1
ATOM 1488 C CA . ASP A 1 182 ? 8.017 -21.031 3.466 1.00 62.12 182 ASP A CA 1
ATOM 1489 C C . ASP A 1 182 ? 9.040 -21.424 2.370 1.00 62.12 182 ASP A C 1
ATOM 1491 O O . ASP A 1 182 ? 9.650 -22.491 2.484 1.00 62.12 182 ASP A O 1
ATOM 1495 N N . PRO A 1 183 ? 9.237 -20.608 1.309 1.00 57.28 183 PRO A N 1
ATOM 1496 C CA . PRO A 1 183 ? 10.121 -20.926 0.178 1.00 57.28 183 PRO A CA 1
ATOM 1497 C C . PRO A 1 183 ? 11.588 -21.176 0.544 1.00 57.28 183 PRO A C 1
ATOM 1499 O O . PRO A 1 183 ? 12.288 -21.823 -0.233 1.00 57.28 183 PRO A O 1
ATOM 1502 N N . ASP A 1 184 ? 12.068 -20.649 1.672 1.00 57.78 184 ASP A N 1
ATOM 1503 C CA . ASP A 1 184 ? 13.483 -20.743 2.049 1.00 57.78 184 ASP A CA 1
ATOM 1504 C C . ASP A 1 184 ? 13.795 -21.987 2.919 1.00 57.78 184 ASP A C 1
ATOM 1506 O O . ASP A 1 184 ? 14.960 -22.256 3.227 1.00 57.78 184 ASP A O 1
ATOM 1510 N N . ASP A 1 185 ? 12.790 -22.800 3.274 1.00 57.75 185 ASP A N 1
ATOM 1511 C CA . ASP A 1 185 ? 12.973 -24.037 4.045 1.00 57.75 185 ASP A CA 1
ATOM 1512 C C . ASP A 1 185 ? 13.133 -25.260 3.127 1.00 57.75 185 ASP A C 1
ATOM 1514 O O . ASP A 1 185 ? 12.175 -25.885 2.671 1.00 57.75 185 ASP A O 1
ATOM 1518 N N . THR A 1 186 ? 14.390 -25.605 2.849 1.00 55.88 186 THR A N 1
ATOM 1519 C CA . THR A 1 186 ? 14.768 -26.740 1.990 1.00 55.88 186 THR A CA 1
ATOM 1520 C C . THR A 1 186 ? 14.966 -28.052 2.755 1.00 55.88 186 THR A C 1
ATOM 1522 O O . THR A 1 186 ? 15.304 -29.067 2.142 1.00 55.88 186 THR A O 1
ATOM 1525 N N . ASN A 1 187 ? 14.771 -28.070 4.081 1.00 57.50 187 ASN A N 1
ATOM 1526 C CA . ASN A 1 187 ? 15.016 -29.252 4.903 1.00 57.50 187 ASN A CA 1
ATOM 1527 C C . ASN A 1 187 ? 13.753 -30.146 4.991 1.00 57.50 187 ASN A C 1
ATOM 1529 O O . ASN A 1 187 ? 12.736 -29.750 5.560 1.00 57.50 187 ASN A O 1
ATOM 1533 N N . PRO A 1 188 ? 13.800 -31.400 4.499 1.00 55.50 188 PRO A N 1
ATOM 1534 C CA . PRO A 1 188 ? 12.639 -32.295 4.486 1.00 55.50 188 PRO A CA 1
ATOM 1535 C C . PRO A 1 188 ? 12.030 -32.601 5.867 1.00 55.50 188 PRO A C 1
ATOM 1537 O O . PRO A 1 188 ? 10.850 -32.939 5.946 1.00 55.50 188 PRO A O 1
ATOM 1540 N N . ALA A 1 189 ? 12.807 -32.500 6.952 1.00 53.59 189 ALA A N 1
ATOM 1541 C CA . ALA A 1 189 ? 12.341 -32.782 8.312 1.00 53.59 189 ALA A CA 1
ATOM 1542 C C . ALA A 1 189 ? 11.554 -31.615 8.941 1.00 53.59 189 ALA A C 1
ATOM 1544 O O . ALA A 1 189 ? 10.693 -31.845 9.789 1.00 53.59 189 ALA A O 1
ATOM 1545 N N . THR A 1 190 ? 11.817 -30.374 8.523 1.00 51.28 190 THR A N 1
ATOM 1546 C CA . THR A 1 190 ? 11.074 -29.180 8.958 1.00 51.28 190 THR A CA 1
ATOM 1547 C C . THR A 1 190 ? 9.785 -28.992 8.160 1.00 51.28 190 THR A C 1
ATOM 1549 O O . THR A 1 190 ? 8.770 -28.630 8.750 1.00 51.28 190 THR A O 1
ATOM 1552 N N . VAL A 1 191 ? 9.768 -29.377 6.877 1.00 52.66 191 VAL A N 1
ATOM 1553 C CA . VAL A 1 191 ? 8.583 -29.350 5.990 1.00 52.66 191 VAL A CA 1
ATOM 1554 C C . VAL A 1 191 ? 7.387 -30.151 6.542 1.00 52.66 191 VAL A C 1
ATOM 1556 O O . VAL A 1 191 ? 6.240 -29.763 6.333 1.00 52.66 191 VAL A O 1
ATOM 1559 N N . ALA A 1 192 ? 7.621 -31.238 7.289 1.00 49.25 192 ALA A N 1
ATOM 1560 C CA . ALA A 1 192 ? 6.556 -32.067 7.872 1.00 49.25 192 ALA A CA 1
ATOM 1561 C C . ALA A 1 192 ? 5.815 -31.412 9.059 1.00 49.25 192 ALA A C 1
ATOM 1563 O O . ALA A 1 192 ? 4.698 -31.818 9.371 1.00 49.25 192 ALA A O 1
ATOM 1564 N N . ASN A 1 193 ? 6.415 -30.399 9.695 1.00 49.97 193 ASN A N 1
ATOM 1565 C CA . ASN A 1 193 ? 5.885 -29.722 10.886 1.00 49.97 193 ASN A CA 1
ATOM 1566 C C . ASN A 1 193 ? 5.408 -28.283 10.605 1.00 49.97 193 ASN A C 1
ATOM 1568 O O . ASN A 1 193 ? 5.141 -27.535 11.545 1.00 49.97 193 ASN A O 1
ATOM 1572 N N . GLN A 1 194 ? 5.335 -27.860 9.338 1.00 61.97 194 GLN A N 1
ATOM 1573 C CA . GLN A 1 194 ? 5.061 -26.461 9.014 1.00 61.97 194 GLN A CA 1
ATOM 1574 C C . GLN A 1 194 ? 3.604 -26.038 9.225 1.00 61.97 194 GLN A C 1
ATOM 1576 O O . GLN A 1 194 ? 2.650 -26.770 8.952 1.00 61.97 194 GLN A O 1
ATOM 1581 N N . VAL A 1 195 ? 3.461 -24.776 9.637 1.00 58.53 195 VAL A N 1
ATOM 1582 C CA . VAL A 1 195 ? 2.201 -24.040 9.616 1.00 58.53 195 VAL A CA 1
ATOM 1583 C C . VAL A 1 195 ? 2.003 -23.476 8.212 1.00 58.53 195 VAL A C 1
ATOM 1585 O O . VAL A 1 195 ? 2.734 -22.605 7.751 1.00 58.53 195 VAL A O 1
ATOM 1588 N N . PHE A 1 196 ? 1.010 -24.022 7.532 1.00 66.88 196 PHE A N 1
ATOM 1589 C CA . PHE A 1 196 ? 0.488 -23.586 6.243 1.00 66.88 196 PHE A CA 1
ATOM 1590 C C . PHE A 1 196 ? -0.016 -22.131 6.314 1.00 66.88 196 PHE A C 1
ATOM 1592 O O . PHE A 1 196 ? -0.923 -21.856 7.103 1.00 66.88 196 PHE A O 1
ATOM 1599 N N . LYS A 1 197 ? 0.568 -21.222 5.510 1.00 74.62 197 LYS A N 1
ATOM 1600 C CA . LYS A 1 197 ? 0.248 -19.780 5.510 1.00 74.62 197 LYS A CA 1
ATOM 1601 C C . LYS A 1 197 ? -0.520 -19.350 4.266 1.00 74.62 197 LYS A C 1
ATOM 1603 O O . LYS A 1 197 ? -0.096 -19.677 3.164 1.00 74.62 197 LYS A O 1
ATOM 1608 N N . ALA A 1 198 ? -1.551 -18.533 4.441 1.00 77.00 198 ALA A N 1
ATOM 1609 C CA . ALA A 1 198 ? -2.350 -17.965 3.365 1.00 77.00 198 ALA A CA 1
ATOM 1610 C C . ALA A 1 198 ? -1.715 -16.701 2.758 1.00 77.00 198 ALA A C 1
ATOM 1612 O O . ALA A 1 198 ? -0.946 -15.974 3.401 1.00 77.00 198 ALA A O 1
ATOM 1613 N N . LEU A 1 199 ? -2.095 -16.376 1.518 1.00 81.56 199 LEU A N 1
ATOM 1614 C CA . LEU A 1 199 ? -1.786 -15.074 0.921 1.00 81.56 199 LEU A CA 1
ATOM 1615 C C . LEU A 1 199 ? -2.452 -13.938 1.722 1.00 81.56 199 LEU A C 1
ATOM 1617 O O . LEU A 1 199 ? -3.640 -14.029 2.050 1.00 81.56 199 LEU A O 1
ATOM 1621 N N . PRO A 1 200 ? -1.746 -12.828 1.997 1.00 86.19 200 PRO A N 1
ATOM 1622 C CA . PRO A 1 200 ? -2.287 -11.715 2.768 1.00 86.19 200 PRO A CA 1
ATOM 1623 C C . PRO A 1 200 ? -3.151 -10.810 1.874 1.00 86.19 200 PRO A C 1
ATOM 1625 O O . PRO A 1 200 ? -2.861 -9.630 1.713 1.00 86.19 200 PRO A O 1
ATOM 1628 N N . ILE A 1 201 ? -4.197 -11.343 1.239 1.00 88.88 201 ILE A N 1
ATOM 1629 C CA . ILE A 1 201 ? -5.111 -10.543 0.408 1.00 88.88 201 ILE A CA 1
ATOM 1630 C C . ILE A 1 201 ? -6.006 -9.691 1.314 1.00 88.88 201 ILE A C 1
ATOM 1632 O O . ILE A 1 201 ? -6.589 -10.191 2.279 1.00 88.88 201 ILE A O 1
ATOM 1636 N N . ALA A 1 202 ? -6.126 -8.400 1.006 1.00 90.19 202 ALA A N 1
ATOM 1637 C CA . ALA A 1 202 ? -7.015 -7.462 1.687 1.00 90.19 202 ALA A CA 1
ATOM 1638 C C . ALA A 1 202 ? -8.371 -7.352 0.977 1.00 90.19 202 ALA A C 1
ATOM 1640 O O . ALA A 1 202 ? -9.411 -7.390 1.630 1.00 90.19 202 ALA A O 1
ATOM 1641 N N . ALA A 1 203 ? -8.350 -7.242 -0.352 1.00 94.44 203 ALA A N 1
ATOM 1642 C CA . ALA A 1 203 ? -9.530 -7.076 -1.192 1.00 94.44 203 ALA A CA 1
ATOM 1643 C C . ALA A 1 203 ? -9.240 -7.531 -2.626 1.00 94.44 203 ALA A C 1
ATOM 1645 O O . ALA A 1 203 ? -8.102 -7.429 -3.091 1.00 94.44 203 ALA A O 1
ATOM 1646 N N . PHE A 1 204 ? -10.282 -7.943 -3.338 1.00 95.69 204 PHE A N 1
ATOM 1647 C CA . PHE A 1 204 ? -10.265 -7.997 -4.797 1.00 95.69 204 PHE A CA 1
ATOM 1648 C C . PHE A 1 204 ? -10.670 -6.631 -5.333 1.00 95.69 204 PHE A C 1
ATOM 1650 O O . PHE A 1 204 ? -11.544 -5.971 -4.770 1.00 95.69 204 PHE A O 1
ATOM 1657 N N . ILE A 1 205 ? -10.015 -6.178 -6.393 1.00 95.69 205 ILE A N 1
ATOM 1658 C CA . ILE A 1 205 ? -10.218 -4.837 -6.930 1.00 95.69 205 ILE A CA 1
ATOM 1659 C C . ILE A 1 205 ? -10.564 -4.881 -8.407 1.00 95.69 205 ILE A C 1
ATOM 1661 O O . ILE A 1 205 ? -10.110 -5.753 -9.146 1.00 95.69 205 ILE A O 1
ATOM 1665 N N . TYR A 1 206 ? -11.321 -3.884 -8.846 1.00 95.25 206 TYR A N 1
ATOM 1666 C CA . TYR A 1 206 ? -11.496 -3.574 -10.257 1.00 95.25 206 TYR A CA 1
ATOM 1667 C C . TYR A 1 206 ? -11.486 -2.068 -10.474 1.00 95.25 206 TYR A C 1
ATOM 1669 O O . TYR A 1 206 ? -11.872 -1.311 -9.583 1.00 95.25 206 TYR A O 1
ATOM 1677 N N . THR A 1 207 ? -11.023 -1.624 -11.641 1.00 92.38 207 THR A N 1
ATOM 1678 C CA . THR A 1 207 ? -10.980 -0.196 -11.951 1.00 92.38 207 THR A CA 1
ATOM 1679 C C . THR A 1 207 ? -12.287 0.282 -12.572 1.00 92.38 207 THR A C 1
ATOM 1681 O O . THR A 1 207 ? -12.983 -0.444 -13.291 1.00 92.38 207 THR A O 1
ATOM 1684 N N . GLY A 1 208 ? -12.668 1.512 -12.245 1.00 91.88 208 GLY A N 1
ATOM 1685 C CA . GLY A 1 208 ? -13.850 2.133 -12.815 1.00 91.88 208 GLY A CA 1
ATOM 1686 C C . GLY A 1 208 ? -14.134 3.522 -12.262 1.00 91.88 208 GLY A C 1
ATOM 1687 O O . GLY A 1 208 ? -13.868 3.785 -11.091 1.00 91.88 208 GLY A O 1
ATOM 1688 N N . GLY A 1 209 ? -14.784 4.372 -13.055 1.00 90.56 209 GLY A N 1
ATOM 1689 C CA . GLY A 1 209 ? -15.317 5.654 -12.585 1.00 90.56 209 GLY A CA 1
ATOM 1690 C C . GLY A 1 209 ? -16.313 5.505 -11.429 1.00 90.56 209 GLY A C 1
ATOM 1691 O O . GLY A 1 209 ? -17.300 4.776 -11.538 1.00 90.56 209 GLY A O 1
ATOM 1692 N N . ILE A 1 210 ? -16.037 6.176 -10.313 1.00 93.25 210 ILE A N 1
ATOM 1693 C CA . ILE A 1 210 ? -16.918 6.343 -9.147 1.00 93.25 210 ILE A CA 1
ATOM 1694 C C . ILE A 1 210 ? -17.744 7.623 -9.310 1.00 93.25 210 ILE A C 1
ATOM 1696 O O . ILE A 1 210 ? -18.959 7.587 -9.142 1.00 93.25 210 ILE A O 1
ATOM 1700 N N . ASP A 1 211 ? -17.107 8.732 -9.693 1.00 91.38 211 ASP A N 1
ATOM 1701 C CA . ASP A 1 211 ? -17.790 10.021 -9.899 1.00 91.38 211 ASP A CA 1
ATOM 1702 C C . ASP A 1 211 ? -18.274 10.221 -11.342 1.00 91.38 211 ASP A C 1
ATOM 1704 O O . ASP A 1 211 ? -18.854 11.253 -11.679 1.00 91.38 211 ASP A O 1
ATOM 1708 N N . PHE A 1 212 ? -17.998 9.263 -12.224 1.00 87.38 212 PHE A N 1
ATOM 1709 C CA . PHE A 1 212 ? -18.376 9.315 -13.628 1.00 87.38 212 PHE A CA 1
ATOM 1710 C C . PHE A 1 212 ? -18.772 7.933 -14.133 1.00 87.38 212 PHE A C 1
ATOM 1712 O O . PHE A 1 212 ? -18.341 6.902 -13.617 1.00 87.38 212 PHE A O 1
ATOM 1719 N N . VAL A 1 213 ? -19.594 7.915 -15.177 1.00 82.12 213 VAL A N 1
ATOM 1720 C CA . VAL A 1 213 ? -20.003 6.677 -15.837 1.00 82.12 213 VAL A CA 1
ATOM 1721 C C . VAL A 1 213 ? -18.969 6.322 -16.899 1.00 82.12 213 VAL A C 1
ATOM 1723 O O . VAL A 1 213 ? -18.743 7.087 -17.835 1.00 82.12 213 VAL A O 1
ATOM 1726 N N . GLU A 1 214 ? -18.352 5.148 -16.777 1.00 82.19 214 GLU A N 1
ATOM 1727 C CA . GLU A 1 214 ? -17.522 4.598 -17.848 1.00 82.19 214 GLU A CA 1
ATOM 1728 C C . GLU A 1 214 ? -18.377 4.042 -18.985 1.00 82.19 214 GLU A C 1
ATOM 1730 O O . GLU A 1 214 ? -19.289 3.247 -18.770 1.00 82.19 214 GLU A O 1
ATOM 1735 N N . THR A 1 215 ? -18.040 4.420 -20.217 1.00 81.06 215 THR A N 1
ATOM 1736 C CA . THR A 1 215 ? -18.794 4.048 -21.425 1.00 81.06 215 THR A CA 1
ATOM 1737 C C . THR A 1 215 ? -18.148 2.921 -22.234 1.00 81.06 215 THR A C 1
ATOM 1739 O O . THR A 1 215 ? -18.734 2.447 -23.201 1.00 81.06 215 THR A O 1
ATOM 1742 N N . ASN A 1 216 ? -16.949 2.467 -21.857 1.00 83.69 216 ASN A N 1
ATOM 1743 C CA . ASN A 1 216 ? -16.135 1.536 -22.651 1.00 83.69 216 ASN A CA 1
ATOM 1744 C C . ASN A 1 216 ? -16.303 0.050 -22.271 1.00 83.69 216 ASN A C 1
ATOM 1746 O O . ASN A 1 216 ? -15.618 -0.804 -22.829 1.00 83.69 216 ASN A O 1
ATOM 1750 N N . GLY A 1 217 ? -17.158 -0.271 -21.296 1.00 85.00 217 GLY A N 1
ATOM 1751 C CA . GLY A 1 217 ? -17.407 -1.648 -20.863 1.00 85.00 217 GLY A CA 1
ATOM 1752 C C . GLY A 1 217 ? -16.355 -2.263 -19.924 1.00 85.00 217 GLY A C 1
ATOM 1753 O O . GLY A 1 217 ? -16.637 -3.290 -19.304 1.00 85.00 217 GLY A O 1
ATOM 1754 N N . LYS A 1 218 ? -15.169 -1.654 -19.768 1.00 87.94 218 LYS A N 1
ATOM 1755 C CA . LYS A 1 218 ? -14.042 -2.239 -19.016 1.00 87.94 218 LYS A CA 1
ATOM 1756 C C . LYS A 1 218 ? -14.377 -2.468 -17.550 1.00 87.94 218 LYS A C 1
ATOM 1758 O O . LYS A 1 218 ? -14.113 -3.553 -17.040 1.00 87.94 218 LYS A O 1
ATOM 1763 N N . SER A 1 219 ? -15.022 -1.500 -16.899 1.00 90.50 219 SER A N 1
ATOM 1764 C CA . SER A 1 219 ? -15.419 -1.643 -15.497 1.00 90.50 219 SER A CA 1
ATOM 1765 C C . SER A 1 219 ? -16.355 -2.837 -15.259 1.00 90.50 219 SER A C 1
ATOM 1767 O O . SER A 1 219 ? -16.217 -3.532 -14.256 1.00 90.50 219 SER A O 1
ATOM 1769 N N . PHE A 1 220 ? -17.257 -3.152 -16.200 1.00 92.06 220 PHE A N 1
ATOM 1770 C CA . PHE A 1 220 ? -18.143 -4.317 -16.076 1.00 92.06 220 PHE A CA 1
ATOM 1771 C C . PHE A 1 220 ? -17.377 -5.639 -16.182 1.00 92.06 220 PHE A C 1
ATOM 1773 O O . PHE A 1 220 ? -17.625 -6.547 -15.389 1.00 92.06 220 PHE A O 1
ATOM 1780 N N . ALA A 1 221 ? -16.435 -5.736 -17.125 1.00 92.94 221 ALA A N 1
ATOM 1781 C CA . ALA A 1 221 ? -15.568 -6.905 -17.259 1.00 92.94 221 ALA A CA 1
ATOM 1782 C C . ALA A 1 221 ? -14.656 -7.069 -16.032 1.00 92.94 221 ALA A C 1
ATOM 1784 O O . ALA A 1 221 ? -14.534 -8.166 -15.495 1.00 92.94 221 ALA A O 1
ATOM 1785 N N . GLY A 1 222 ? -14.070 -5.973 -15.542 1.00 94.44 222 GLY A N 1
ATOM 1786 C CA . GLY A 1 222 ? -13.235 -5.972 -14.342 1.00 94.44 222 GLY A CA 1
ATOM 1787 C C . GLY A 1 222 ? -13.985 -6.399 -13.099 1.00 94.44 222 GLY A C 1
ATOM 1788 O O . GLY A 1 222 ? -13.489 -7.236 -12.348 1.00 94.44 222 GLY A O 1
ATOM 1789 N N . ARG A 1 223 ? -15.208 -5.892 -12.923 1.00 95.88 223 ARG A N 1
ATOM 1790 C CA . ARG A 1 223 ? -16.091 -6.335 -11.848 1.00 95.88 223 ARG A CA 1
ATOM 1791 C C . ARG A 1 223 ? -16.344 -7.836 -11.926 1.00 95.88 223 ARG A C 1
ATOM 1793 O O . ARG A 1 223 ? -16.195 -8.503 -10.912 1.00 95.88 223 ARG A O 1
ATOM 1800 N N . ALA A 1 224 ? -16.688 -8.369 -13.100 1.00 95.88 224 ALA A N 1
ATOM 1801 C CA . ALA A 1 224 ? -16.947 -9.800 -13.262 1.00 95.88 224 ALA A CA 1
ATOM 1802 C C . ALA A 1 224 ? -15.723 -10.659 -12.892 1.00 95.88 224 ALA A C 1
ATOM 1804 O O . ALA A 1 224 ? -15.876 -11.687 -12.241 1.00 95.88 224 ALA A O 1
ATOM 1805 N N . LEU A 1 225 ? -14.510 -10.216 -13.242 1.00 95.75 225 LEU A N 1
ATOM 1806 C CA . LEU A 1 225 ? -13.272 -10.897 -12.854 1.00 95.75 225 LEU A CA 1
ATOM 1807 C C . LEU A 1 225 ? -13.004 -10.808 -11.343 1.00 95.75 225 LEU A C 1
ATOM 1809 O O . LEU A 1 225 ? -12.694 -11.818 -10.725 1.00 95.75 225 LEU A O 1
ATOM 1813 N N . ALA A 1 226 ? -13.180 -9.639 -10.721 1.00 96.62 226 ALA A N 1
ATOM 1814 C CA . ALA A 1 226 ? -13.007 -9.491 -9.272 1.00 96.62 226 ALA A CA 1
ATOM 1815 C C . ALA A 1 226 ? -14.050 -10.297 -8.471 1.00 96.62 226 ALA A C 1
ATOM 1817 O O . ALA A 1 226 ? -13.757 -10.832 -7.403 1.00 96.62 226 ALA A O 1
ATOM 1818 N N . GLN A 1 227 ? -15.267 -10.413 -9.004 1.00 96.12 227 GLN A N 1
ATOM 1819 C CA . GLN A 1 227 ? -16.325 -11.282 -8.491 1.00 96.12 227 GLN A CA 1
ATOM 1820 C C . GLN A 1 227 ? -15.963 -12.767 -8.604 1.00 96.12 227 GLN A C 1
ATOM 1822 O O . GLN A 1 227 ? -16.226 -13.537 -7.679 1.00 96.12 227 GLN A O 1
ATOM 1827 N N . ASP A 1 228 ? -15.344 -13.165 -9.717 1.00 93.69 228 ASP A N 1
ATOM 1828 C CA . ASP A 1 228 ? -14.809 -14.511 -9.919 1.00 93.69 228 ASP A CA 1
ATOM 1829 C C . ASP A 1 228 ? -13.713 -14.839 -8.900 1.00 93.69 228 ASP A C 1
ATOM 1831 O O . ASP A 1 228 ? -13.765 -15.883 -8.251 1.00 93.69 228 ASP A O 1
ATOM 1835 N N . ASP A 1 229 ? -12.784 -13.904 -8.687 1.00 92.06 229 ASP A N 1
ATOM 1836 C CA . ASP A 1 229 ? -11.729 -14.021 -7.682 1.00 92.06 229 ASP A CA 1
ATOM 1837 C C . ASP A 1 229 ? -12.304 -14.157 -6.262 1.00 92.06 229 ASP A C 1
ATOM 1839 O O . ASP A 1 229 ? -11.906 -15.061 -5.525 1.00 92.06 229 ASP A O 1
ATOM 1843 N N . GLN A 1 230 ? -13.295 -13.332 -5.891 1.00 92.94 230 GLN A N 1
ATOM 1844 C CA . GLN A 1 230 ? -13.976 -13.433 -4.594 1.00 92.94 230 GLN A CA 1
ATOM 1845 C C . GLN A 1 230 ? -14.658 -14.792 -4.407 1.00 92.94 230 GLN A C 1
ATOM 1847 O O . GLN A 1 230 ? -14.569 -15.383 -3.328 1.00 92.94 230 GLN A O 1
ATOM 1852 N N . ARG A 1 231 ? -15.340 -15.286 -5.445 1.00 89.75 231 ARG A N 1
ATOM 1853 C CA . ARG A 1 231 ? -16.019 -16.581 -5.404 1.00 89.75 231 ARG A CA 1
ATOM 1854 C C . ARG A 1 231 ? -15.015 -17.715 -5.197 1.00 89.75 231 ARG A C 1
ATOM 1856 O O . ARG A 1 231 ? -15.168 -18.467 -4.239 1.00 89.75 231 ARG A O 1
ATOM 1863 N N . ARG A 1 232 ? -13.962 -17.784 -6.023 1.00 84.88 232 ARG A N 1
ATOM 1864 C CA . ARG A 1 232 ? -12.910 -18.811 -5.911 1.00 84.88 232 ARG A CA 1
ATOM 1865 C C . ARG A 1 232 ? -12.224 -18.774 -4.552 1.00 84.88 232 ARG A C 1
ATOM 1867 O O . ARG A 1 232 ? -12.077 -19.809 -3.915 1.00 84.88 232 ARG A O 1
ATOM 1874 N N . TRP A 1 233 ? -11.888 -17.583 -4.058 1.00 84.69 233 TRP A N 1
ATOM 1875 C CA . TRP A 1 233 ? -11.292 -17.421 -2.730 1.00 84.69 233 TRP A CA 1
ATOM 1876 C C . TRP A 1 233 ? -12.155 -18.034 -1.621 1.00 84.69 233 TRP A C 1
ATOM 1878 O O . TRP A 1 233 ? -11.635 -18.682 -0.717 1.00 84.69 233 TRP A O 1
ATOM 1888 N N . ASN A 1 234 ? -13.475 -17.851 -1.694 1.00 80.62 234 ASN A N 1
ATOM 1889 C CA . ASN A 1 234 ? -14.403 -18.372 -0.695 1.00 80.62 234 ASN A CA 1
ATOM 1890 C C . ASN A 1 234 ? -14.722 -19.867 -0.868 1.00 80.62 234 ASN A C 1
ATOM 1892 O O . ASN A 1 234 ? -14.983 -20.546 0.120 1.00 80.62 234 ASN A O 1
ATOM 1896 N N . GLU A 1 235 ? -14.738 -20.378 -2.099 1.00 78.75 235 GLU A N 1
ATOM 1897 C CA . GLU A 1 235 ? -14.988 -21.797 -2.393 1.00 78.75 235 GLU A CA 1
ATOM 1898 C C . GLU A 1 235 ? -13.774 -22.682 -2.067 1.00 78.75 235 GLU A C 1
ATOM 1900 O O . GLU A 1 235 ? -13.934 -23.831 -1.658 1.00 78.75 235 GLU A O 1
ATOM 1905 N N . GLU A 1 236 ? -12.559 -22.158 -2.230 1.00 68.88 236 GLU A N 1
ATOM 1906 C CA . GLU A 1 236 ? -11.333 -22.963 -2.256 1.00 68.88 236 GLU A CA 1
ATOM 1907 C C . GLU A 1 236 ? -10.474 -22.862 -0.981 1.00 68.88 236 GLU A C 1
ATOM 1909 O O . GLU A 1 236 ? -9.549 -23.659 -0.774 1.00 68.88 236 GLU A O 1
ATOM 1914 N N . ILE A 1 237 ? -10.772 -21.905 -0.099 1.00 64.19 237 ILE A N 1
ATOM 1915 C CA . ILE A 1 237 ? -10.127 -21.771 1.209 1.00 64.19 237 ILE A CA 1
ATOM 1916 C C . ILE A 1 237 ? -11.129 -22.186 2.290 1.00 64.19 237 ILE A C 1
ATOM 1918 O O . ILE A 1 237 ? -12.189 -21.572 2.397 1.00 64.19 237 ILE A O 1
ATOM 1922 N N . PRO A 1 238 ? -10.805 -23.175 3.147 1.00 56.22 238 PRO A N 1
ATOM 1923 C CA . PRO A 1 238 ? -11.625 -23.518 4.293 1.00 56.22 238 PRO A CA 1
ATOM 1924 C C . PRO A 1 238 ? -12.005 -22.292 5.108 1.00 56.22 238 PRO A C 1
ATOM 1926 O O . PRO A 1 238 ? -11.176 -21.422 5.409 1.00 56.22 238 PRO A O 1
ATOM 1929 N N . SER A 1 239 ? -13.272 -22.286 5.505 1.00 52.31 239 SER A N 1
ATOM 1930 C CA . SER A 1 239 ? -13.860 -21.312 6.410 1.00 52.31 239 SER A CA 1
ATOM 1931 C C . SER A 1 239 ? -12.933 -21.066 7.604 1.00 52.31 239 SER A C 1
ATOM 1933 O O . SER A 1 239 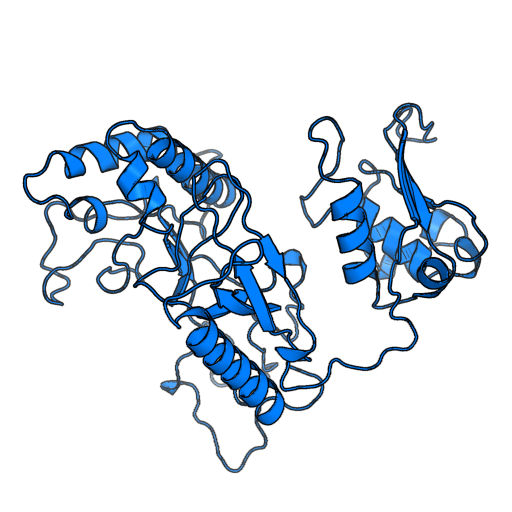? -12.699 -21.968 8.408 1.00 52.31 239 SER A O 1
ATOM 1935 N N . GLY A 1 240 ? -12.396 -19.849 7.702 1.00 51.91 240 GLY A N 1
ATOM 1936 C CA . GLY A 1 240 ? -11.588 -19.390 8.835 1.00 51.91 240 GLY A CA 1
ATOM 1937 C C . GLY A 1 240 ? -10.160 -18.954 8.498 1.00 51.91 240 GLY A C 1
ATOM 1938 O O . GLY A 1 240 ? -9.683 -18.024 9.133 1.00 51.91 240 GLY A O 1
ATOM 1939 N N . LYS A 1 241 ? -9.495 -19.540 7.489 1.00 57.88 241 LYS A N 1
ATOM 1940 C CA . LYS A 1 241 ? -8.081 -19.211 7.191 1.00 57.88 241 LYS A CA 1
ATOM 1941 C C . LYS A 1 241 ? -7.895 -18.014 6.258 1.00 57.88 241 LYS A C 1
ATOM 1943 O O . LYS A 1 241 ? -7.069 -17.145 6.502 1.00 57.88 241 LYS A O 1
ATOM 1948 N N . GLY A 1 242 ? -8.676 -17.956 5.185 1.00 60.34 242 GLY A N 1
ATOM 1949 C CA . GLY A 1 242 ? -8.607 -16.866 4.206 1.00 60.34 242 GLY A CA 1
ATOM 1950 C C . GLY A 1 242 ? -9.480 -15.676 4.592 1.00 60.34 242 GLY A C 1
ATOM 1951 O O . GLY A 1 242 ? -9.147 -14.539 4.269 1.00 60.34 242 GLY A O 1
ATOM 1952 N N . GLY A 1 243 ? -10.581 -15.926 5.307 1.00 76.50 243 GLY A N 1
ATOM 1953 C CA . GLY A 1 243 ? -11.598 -14.926 5.638 1.00 76.50 243 GLY A CA 1
ATOM 1954 C C . GLY A 1 243 ? -12.325 -14.371 4.406 1.00 76.50 243 GLY A C 1
ATOM 1955 O O . GLY A 1 243 ? -11.880 -14.520 3.268 1.00 76.50 243 GLY A O 1
ATOM 1956 N N . TRP A 1 244 ? -13.457 -13.705 4.629 1.00 87.06 244 TRP A N 1
ATOM 1957 C CA . TRP A 1 244 ? -14.159 -12.987 3.563 1.00 87.06 244 TRP A CA 1
ATOM 1958 C C . TRP A 1 244 ? -13.331 -11.788 3.082 1.00 87.06 244 TRP A C 1
ATOM 1960 O O . TRP A 1 244 ? -12.747 -11.069 3.900 1.00 87.06 244 TRP A O 1
ATOM 1970 N N . LYS A 1 245 ? -13.292 -11.566 1.762 1.00 91.25 245 LYS A N 1
ATOM 1971 C CA . LYS A 1 245 ? -12.597 -10.435 1.127 1.00 91.25 245 LYS A CA 1
ATOM 1972 C C . LYS A 1 245 ? -13.574 -9.628 0.286 1.00 91.25 245 LYS A C 1
ATOM 1974 O O . LYS A 1 245 ? -14.254 -10.228 -0.547 1.00 91.25 245 LYS A O 1
ATOM 1979 N N . PRO A 1 246 ? -13.651 -8.301 0.461 1.00 95.44 246 PRO A N 1
ATOM 1980 C CA . PRO A 1 246 ? -14.534 -7.477 -0.344 1.00 95.44 246 PRO A CA 1
ATOM 1981 C C . PRO A 1 246 ? -14.026 -7.355 -1.782 1.00 95.44 246 PRO A C 1
ATOM 1983 O O . PRO A 1 246 ? -12.819 -7.345 -2.033 1.00 95.44 246 PRO A O 1
ATOM 1986 N N . VAL A 1 247 ? -14.966 -7.172 -2.703 1.00 97.88 247 VAL A N 1
ATOM 1987 C CA . VAL A 1 247 ? -14.727 -6.564 -4.012 1.00 97.88 247 VAL A CA 1
ATOM 1988 C C . VAL A 1 247 ? -14.831 -5.048 -3.852 1.00 97.88 247 VAL A C 1
ATOM 1990 O O . VAL A 1 247 ? -15.863 -4.541 -3.407 1.00 97.88 247 VAL A O 1
ATOM 1993 N N . ILE A 1 248 ? -13.771 -4.325 -4.205 1.00 97.38 248 ILE A N 1
ATOM 1994 C CA . ILE A 1 248 ? -13.678 -2.866 -4.095 1.00 97.38 248 ILE A CA 1
ATOM 1995 C C . ILE A 1 248 ? -13.474 -2.259 -5.481 1.00 97.38 248 ILE A C 1
ATOM 1997 O O . ILE A 1 248 ? -12.538 -2.608 -6.203 1.00 97.38 248 ILE A O 1
ATOM 2001 N N . LYS A 1 249 ? -14.336 -1.309 -5.841 1.00 96.06 249 LYS A N 1
ATOM 2002 C CA . LYS A 1 249 ? -14.148 -0.487 -7.033 1.00 96.06 249 LYS A CA 1
ATOM 2003 C C . LYS A 1 249 ? -13.092 0.573 -6.757 1.00 96.06 249 LYS A C 1
ATOM 2005 O O . LYS A 1 249 ? -13.170 1.265 -5.742 1.00 96.06 249 LYS A O 1
ATOM 2010 N N . VAL A 1 250 ? -12.149 0.730 -7.677 1.00 93.62 250 VAL A N 1
ATOM 2011 C CA . VAL A 1 250 ? -11.073 1.719 -7.599 1.00 93.62 250 VAL A CA 1
ATOM 2012 C C . VAL A 1 250 ? -11.198 2.695 -8.763 1.00 93.62 250 VAL A C 1
ATOM 2014 O O . VAL A 1 250 ? -11.044 2.317 -9.923 1.00 93.62 250 VAL A O 1
ATOM 2017 N N . GLN A 1 251 ? -11.447 3.967 -8.466 1.00 91.75 251 GLN A N 1
ATOM 2018 C CA . GLN A 1 251 ? -11.238 5.034 -9.438 1.00 91.75 251 GLN A CA 1
ATOM 2019 C C . GLN A 1 251 ? -9.783 5.477 -9.329 1.00 91.75 251 GLN A C 1
ATOM 2021 O O . GLN A 1 251 ? -9.381 6.055 -8.316 1.00 91.75 251 GLN A O 1
ATOM 2026 N N . MET A 1 252 ? -9.009 5.193 -10.375 1.00 87.94 252 MET A N 1
ATOM 2027 C CA . MET A 1 252 ? -7.649 5.706 -10.499 1.00 87.94 252 MET A CA 1
ATOM 2028 C C . MET A 1 252 ? -7.686 7.235 -10.642 1.00 87.94 252 MET A C 1
ATOM 2030 O O . MET A 1 252 ? -8.639 7.770 -11.224 1.00 87.94 252 MET A O 1
ATOM 2034 N N . PRO A 1 253 ? -6.682 7.945 -10.113 1.00 86.38 253 PRO A N 1
ATOM 2035 C CA . PRO A 1 253 ? -6.600 9.389 -10.266 1.00 86.38 253 PRO A CA 1
ATOM 2036 C C . PRO A 1 253 ? -6.349 9.743 -11.733 1.00 86.38 253 PRO A C 1
ATOM 2038 O O . PRO A 1 253 ? -5.572 9.077 -12.409 1.00 86.38 253 PRO A O 1
ATOM 2041 N N . ARG A 1 254 ? -7.005 10.778 -12.267 1.00 80.00 254 ARG A N 1
ATOM 2042 C CA . ARG A 1 254 ? -6.826 11.154 -13.686 1.00 80.00 254 ARG A CA 1
ATOM 2043 C C . ARG A 1 254 ? -5.608 12.040 -13.902 1.00 80.00 254 ARG A C 1
ATOM 2045 O O . ARG A 1 254 ? -5.158 12.208 -15.031 1.00 80.00 254 ARG A O 1
ATOM 2052 N N . THR A 1 255 ? -5.103 12.639 -12.830 1.00 77.62 255 THR A N 1
ATOM 2053 C CA . THR A 1 255 ? -3.911 13.488 -12.812 1.00 77.62 255 THR A CA 1
ATOM 2054 C C . THR A 1 255 ? -3.129 13.207 -11.539 1.00 77.62 255 THR A C 1
ATOM 2056 O O . THR A 1 255 ? -3.710 12.693 -10.593 1.00 77.62 255 THR A O 1
ATOM 2059 N N . ILE A 1 256 ? -1.863 13.621 -11.500 1.00 73.94 256 ILE A N 1
ATOM 2060 C CA . ILE A 1 256 ? -0.955 13.450 -10.351 1.00 73.94 256 ILE A CA 1
ATOM 2061 C C . ILE A 1 256 ? -1.259 14.353 -9.132 1.00 73.94 256 ILE A C 1
ATOM 2063 O O . ILE A 1 256 ? -0.425 14.485 -8.238 1.00 73.94 256 ILE A O 1
ATOM 2067 N N . VAL A 1 257 ? -2.402 15.045 -9.134 1.00 77.06 257 VAL A N 1
ATOM 2068 C CA . VAL A 1 257 ? -2.891 15.829 -7.987 1.00 77.06 257 VAL A CA 1
ATOM 2069 C C . VAL A 1 257 ? -4.268 15.360 -7.502 1.00 77.06 257 VAL A C 1
ATOM 2071 O O . VAL A 1 257 ? -4.847 15.986 -6.612 1.00 77.06 257 VAL A O 1
ATOM 2074 N N . GLU A 1 258 ? -4.835 14.318 -8.119 1.00 82.25 258 GLU A N 1
ATOM 2075 C CA . GLU A 1 258 ? -6.135 13.763 -7.735 1.00 82.25 258 GLU A CA 1
ATOM 2076 C C . GLU A 1 258 ? -5.924 12.553 -6.820 1.00 82.25 258 GLU A C 1
ATOM 2078 O O . GLU A 1 258 ? -5.117 11.686 -7.110 1.00 82.25 258 GLU A O 1
ATOM 2083 N N . ASP A 1 259 ? -6.719 12.410 -5.760 1.00 85.44 259 ASP A N 1
ATOM 2084 C CA . ASP A 1 259 ? -6.666 11.192 -4.948 1.00 85.44 259 ASP A CA 1
ATOM 2085 C C . ASP A 1 259 ? -7.370 10.019 -5.662 1.00 85.44 259 ASP A C 1
ATOM 2087 O O . ASP A 1 259 ? -8.459 10.169 -6.233 1.00 85.44 259 ASP A O 1
ATOM 2091 N N . ALA A 1 260 ? -6.796 8.815 -5.558 1.00 89.00 260 ALA A N 1
ATOM 2092 C CA . ALA A 1 260 ? -7.512 7.584 -5.887 1.00 89.00 260 ALA A CA 1
ATOM 2093 C C . ALA A 1 260 ? -8.745 7.434 -4.980 1.00 89.00 260 ALA A C 1
ATOM 2095 O O . ALA A 1 260 ? -8.683 7.709 -3.779 1.00 89.00 260 ALA A O 1
ATOM 2096 N N . LYS A 1 261 ? -9.861 6.949 -5.531 1.00 91.12 261 LYS A N 1
ATOM 2097 C CA . LYS A 1 261 ? -11.086 6.703 -4.757 1.00 91.12 261 LYS A CA 1
ATOM 2098 C C . LYS A 1 261 ? -11.406 5.221 -4.702 1.00 91.12 261 LYS A C 1
ATOM 2100 O O . LYS A 1 261 ? -11.234 4.498 -5.680 1.00 91.12 261 LYS A O 1
ATOM 2105 N N . PHE A 1 262 ? -11.931 4.796 -3.562 1.00 93.12 262 PHE A N 1
ATOM 2106 C CA . PHE A 1 262 ? -12.301 3.414 -3.290 1.00 93.12 262 PHE A CA 1
ATOM 2107 C C . PHE A 1 262 ? -13.776 3.377 -2.913 1.00 93.12 262 PHE A C 1
ATOM 2109 O O . PHE A 1 262 ? -14.215 4.151 -2.062 1.00 93.12 262 PHE A O 1
ATOM 2116 N N . ALA A 1 263 ? -14.541 2.487 -3.535 1.00 95.19 263 ALA A N 1
ATOM 2117 C CA . ALA A 1 263 ? -15.954 2.322 -3.240 1.00 95.19 263 ALA A CA 1
ATOM 2118 C C . ALA A 1 263 ? -16.299 0.849 -3.033 1.00 95.19 263 ALA A C 1
ATOM 2120 O O . ALA A 1 263 ? -15.955 -0.020 -3.836 1.00 95.19 263 ALA A O 1
ATOM 2121 N N . TYR A 1 264 ? -17.013 0.591 -1.943 1.00 94.62 264 TYR A N 1
ATOM 2122 C CA . TYR A 1 264 ? -17.663 -0.681 -1.689 1.00 94.62 264 TYR A CA 1
ATOM 2123 C C . TYR A 1 264 ? -19.118 -0.590 -2.146 1.00 94.62 264 TYR A C 1
ATOM 2125 O O . TYR A 1 264 ? -19.866 0.265 -1.670 1.00 94.62 264 TYR A O 1
ATOM 2133 N N . TYR A 1 265 ? -19.530 -1.496 -3.031 1.00 95.00 265 TYR A N 1
ATOM 2134 C CA . TYR A 1 265 ? -20.927 -1.644 -3.425 1.00 95.00 265 TYR A CA 1
ATOM 2135 C C . TYR A 1 265 ? -21.430 -3.029 -3.010 1.00 95.00 265 TYR A C 1
ATOM 2137 O O . TYR A 1 265 ? -20.839 -4.033 -3.423 1.00 95.00 265 TYR A O 1
ATOM 2145 N N . PRO A 1 266 ? -22.536 -3.123 -2.245 1.00 94.38 266 PRO A N 1
ATOM 2146 C CA . PRO A 1 266 ? -23.122 -4.411 -1.879 1.00 94.38 266 PRO A CA 1
ATOM 2147 C C . PRO A 1 266 ? -23.451 -5.292 -3.092 1.00 94.38 266 PRO A C 1
ATOM 2149 O O . PRO A 1 266 ? -23.217 -6.492 -3.054 1.00 94.38 266 PRO A O 1
ATOM 2152 N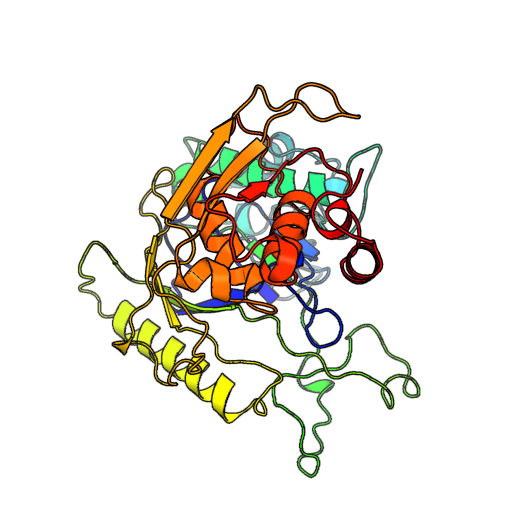 N . GLY A 1 267 ? -23.927 -4.691 -4.190 1.00 95.62 267 GLY A N 1
ATOM 2153 C CA . GLY A 1 267 ? -24.261 -5.409 -5.428 1.00 95.62 267 GLY A CA 1
ATOM 2154 C C . GLY A 1 267 ? -23.057 -5.942 -6.211 1.00 95.62 267 GLY A C 1
ATOM 2155 O O . GLY A 1 267 ? -23.241 -6.735 -7.131 1.00 95.62 267 GLY A O 1
ATOM 2156 N N . ASP A 1 268 ? -21.837 -5.534 -5.855 1.00 97.06 268 ASP A N 1
ATOM 2157 C CA . ASP A 1 268 ? -20.621 -6.069 -6.465 1.00 97.06 268 ASP A CA 1
ATOM 2158 C C . ASP A 1 268 ? -20.118 -7.327 -5.741 1.00 97.06 268 ASP A C 1
ATOM 2160 O O . ASP A 1 268 ? -19.251 -8.012 -6.275 1.00 97.06 268 ASP A O 1
ATOM 2164 N N . GLN A 1 269 ? -20.663 -7.670 -4.570 1.00 96.88 269 GLN A N 1
ATOM 2165 C CA . GLN A 1 269 ? -20.252 -8.855 -3.815 1.00 96.88 269 GLN A CA 1
ATOM 2166 C C . GLN A 1 269 ? -21.030 -10.091 -4.284 1.00 96.88 269 GLN A C 1
ATOM 2168 O O . GLN A 1 269 ? -22.259 -10.087 -4.292 1.00 96.88 269 GLN A O 1
ATOM 2173 N N . VAL A 1 270 ? -20.325 -11.168 -4.637 1.00 95.38 270 VAL A N 1
ATOM 2174 C CA . VAL A 1 270 ? -20.920 -12.492 -4.912 1.00 95.38 270 VAL A CA 1
ATOM 2175 C C . VAL A 1 270 ? -21.056 -13.309 -3.631 1.00 95.38 270 VAL A C 1
ATOM 2177 O O . VAL A 1 270 ? -21.971 -14.118 -3.499 1.00 95.38 270 VAL A O 1
ATOM 2180 N N . VAL A 1 271 ? -20.166 -13.077 -2.666 1.00 91.44 271 VAL A N 1
ATOM 2181 C CA . VAL A 1 271 ? -20.202 -13.716 -1.350 1.00 91.44 271 VAL A CA 1
ATOM 2182 C C . VAL A 1 271 ? -20.687 -12.700 -0.326 1.00 91.44 271 VAL A C 1
ATOM 2184 O O . VAL A 1 271 ? -20.104 -11.620 -0.193 1.00 91.44 271 VAL A O 1
ATOM 2187 N N . ALA A 1 272 ? -21.738 -13.048 0.418 1.00 88.62 272 ALA A N 1
ATOM 2188 C CA . ALA A 1 272 ? -22.275 -12.180 1.459 1.00 88.62 272 ALA A CA 1
ATOM 2189 C C . ALA A 1 272 ? -21.207 -11.887 2.533 1.00 88.62 272 ALA A C 1
ATOM 2191 O O . ALA A 1 272 ? -20.495 -12.808 2.949 1.00 88.62 272 ALA A O 1
ATOM 2192 N N . PRO A 1 273 ? -21.086 -10.629 2.997 1.00 87.50 273 PRO A N 1
ATOM 2193 C CA . PRO A 1 273 ? -20.182 -10.307 4.089 1.00 87.50 273 PRO A CA 1
ATOM 2194 C C . PRO A 1 273 ? -20.567 -11.080 5.362 1.00 87.50 273 PRO A C 1
ATOM 2196 O O . PRO A 1 273 ? -21.754 -11.344 5.582 1.00 87.50 273 PRO A O 1
ATOM 2199 N N . PRO A 1 274 ? -19.597 -11.421 6.231 1.00 83.56 274 PRO A N 1
ATOM 2200 C CA . PRO A 1 274 ? -19.884 -12.076 7.497 1.00 83.56 274 PRO A CA 1
ATOM 2201 C C . PRO A 1 274 ? -20.801 -11.196 8.345 1.00 83.56 274 PRO A C 1
ATOM 2203 O O . PRO A 1 274 ? -20.542 -10.003 8.521 1.00 83.56 274 PRO A O 1
ATOM 2206 N N . VAL A 1 275 ? -21.852 -11.791 8.906 1.00 83.06 275 VAL A N 1
ATOM 2207 C CA . VAL A 1 275 ? -22.708 -11.099 9.869 1.00 83.06 275 VAL A CA 1
ATOM 2208 C C . VAL A 1 275 ? -21.984 -11.066 11.210 1.00 83.06 275 VAL A C 1
ATOM 2210 O O . VAL A 1 275 ? -21.704 -12.106 11.800 1.00 83.06 275 VAL A O 1
ATOM 2213 N N . ASP A 1 276 ? -21.698 -9.865 11.700 1.00 82.94 276 ASP A N 1
ATOM 221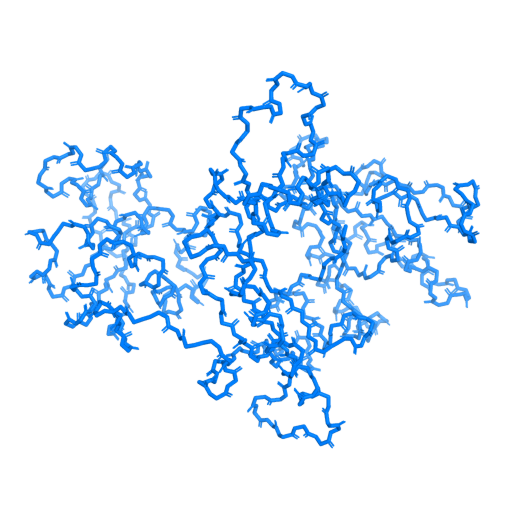4 C CA . ASP A 1 276 ? -21.183 -9.640 13.047 1.00 82.94 276 ASP A CA 1
ATOM 2215 C C . ASP A 1 276 ? -22.057 -8.584 13.720 1.00 82.94 276 ASP A C 1
ATOM 2217 O O . ASP A 1 276 ? -22.124 -7.439 13.276 1.00 82.94 276 ASP A O 1
ATOM 2221 N N . ASN A 1 277 ? -22.742 -8.982 14.791 1.00 82.94 277 ASN A N 1
ATOM 2222 C CA . ASN A 1 277 ? -23.658 -8.126 15.545 1.00 82.94 277 ASN A CA 1
ATOM 2223 C C . ASN A 1 277 ? -22.954 -6.973 16.283 1.00 82.94 277 ASN A C 1
ATOM 2225 O O . ASN A 1 277 ? -23.627 -6.089 16.805 1.00 82.94 277 ASN A O 1
ATOM 2229 N N . ARG A 1 278 ? -21.617 -6.972 16.323 1.00 84.88 278 ARG A N 1
ATOM 2230 C CA . ARG A 1 278 ? -20.787 -5.879 16.848 1.00 84.88 278 ARG A CA 1
ATOM 2231 C C . ARG A 1 278 ? -20.260 -4.965 15.741 1.00 84.88 278 ARG A C 1
ATOM 2233 O O . ARG A 1 278 ? -19.439 -4.085 16.004 1.00 84.88 278 ARG A O 1
ATOM 2240 N N . SER A 1 279 ? -20.642 -5.208 14.486 1.00 87.94 279 SER A N 1
ATOM 2241 C CA . SER A 1 279 ? -20.380 -4.268 13.400 1.00 87.94 279 SER A CA 1
ATOM 2242 C C . SER A 1 279 ? -21.310 -3.065 13.509 1.00 87.94 279 SER A C 1
ATOM 2244 O O . SER A 1 279 ? -22.507 -3.219 13.731 1.00 87.94 279 SER A O 1
ATOM 2246 N N . CYS A 1 280 ? -20.741 -1.874 13.358 1.00 90.75 280 CYS A N 1
ATOM 2247 C CA . CYS A 1 280 ? -21.456 -0.609 13.466 1.00 90.75 280 CYS A CA 1
ATOM 2248 C C . CYS A 1 280 ? -21.406 0.111 12.118 1.00 90.75 280 CYS A C 1
ATOM 2250 O O . CYS A 1 280 ? -20.370 0.073 11.457 1.00 90.75 280 CYS A O 1
ATOM 2252 N N . ASP A 1 281 ? -22.471 0.829 11.755 1.00 90.06 281 ASP A N 1
ATOM 2253 C CA . ASP A 1 281 ? -22.439 1.745 10.601 1.00 90.06 281 ASP A CA 1
ATOM 2254 C C . ASP A 1 281 ? -21.403 2.862 10.799 1.00 90.06 281 ASP A C 1
ATOM 2256 O O . ASP A 1 281 ? -20.804 3.355 9.846 1.00 90.06 281 ASP A O 1
ATOM 2260 N N . LYS A 1 282 ? -21.197 3.258 12.061 1.00 94.31 282 LYS A N 1
ATOM 2261 C CA . LYS A 1 282 ? -20.196 4.232 12.494 1.00 94.31 282 LYS A CA 1
ATOM 2262 C C . LYS A 1 282 ? -19.696 3.888 13.894 1.00 94.31 282 LYS A C 1
ATOM 2264 O O . LYS A 1 282 ? -20.506 3.725 14.816 1.00 94.31 282 LYS A O 1
ATOM 2269 N N . TYR A 1 283 ? -18.383 3.805 14.079 1.00 96.19 283 TYR A N 1
ATOM 2270 C CA . TYR A 1 283 ? -17.771 3.524 15.379 1.00 96.19 283 TYR A CA 1
ATOM 2271 C C . TYR A 1 283 ? -17.464 4.801 16.171 1.00 96.19 283 TYR A C 1
ATOM 2273 O O . TYR A 1 283 ? -17.568 4.805 17.400 1.00 96.19 283 TYR A O 1
ATOM 2281 N N . ILE A 1 284 ? -17.109 5.892 15.491 1.00 97.00 284 ILE A N 1
ATOM 2282 C CA . ILE A 1 284 ? -16.626 7.129 16.105 1.00 97.00 284 ILE A CA 1
ATOM 2283 C C . ILE A 1 284 ? -17.493 8.299 15.653 1.00 97.00 284 ILE A C 1
ATOM 2285 O O . ILE A 1 284 ? -17.601 8.634 14.477 1.00 97.00 284 ILE A O 1
ATOM 2289 N N . GLU A 1 285 ? -18.116 8.978 16.608 1.00 96.62 285 GLU A N 1
ATOM 2290 C CA . GLU A 1 285 ? -18.882 10.183 16.321 1.00 96.62 285 GLU A CA 1
ATOM 2291 C C . GLU A 1 285 ? -17.949 11.330 15.921 1.00 96.62 285 GLU A C 1
ATOM 2293 O O . GLU A 1 285 ? -18.172 11.961 14.882 1.00 96.62 285 GLU A O 1
ATOM 2298 N N . LYS A 1 286 ? -16.892 11.554 16.715 1.00 96.50 286 LYS A N 1
ATOM 2299 C CA . LYS A 1 286 ? -15.965 12.684 16.585 1.00 96.50 286 LYS A CA 1
ATOM 2300 C C . LYS A 1 286 ? -14.570 12.346 17.126 1.00 96.50 286 LYS A C 1
ATOM 2302 O O . LYS A 1 286 ? -14.452 11.593 18.087 1.00 96.50 286 LYS A O 1
ATOM 2307 N N . ALA A 1 287 ? -13.531 12.965 16.564 1.00 95.00 287 ALA A N 1
ATOM 2308 C CA . ALA A 1 287 ? -12.172 12.961 17.107 1.00 95.00 287 ALA A CA 1
ATOM 2309 C C . ALA A 1 287 ? -11.597 14.391 17.102 1.00 95.00 287 ALA A C 1
ATOM 2311 O O . ALA A 1 287 ? -11.767 15.117 16.122 1.00 95.00 287 ALA A O 1
ATOM 2312 N N . VAL A 1 288 ? -10.973 14.822 18.202 1.00 94.38 288 VAL A N 1
ATOM 2313 C CA . VAL A 1 288 ? -10.465 16.192 18.392 1.00 94.38 288 VAL A CA 1
ATOM 2314 C C . VAL A 1 288 ? -9.086 16.165 19.031 1.00 94.38 288 VAL A C 1
ATOM 2316 O O . VAL A 1 288 ? -8.913 15.620 20.117 1.00 94.38 288 VAL A O 1
ATOM 2319 N N . TRP A 1 289 ? -8.116 16.793 18.375 1.00 92.62 289 TRP A N 1
ATOM 2320 C CA . TRP A 1 289 ? -6.788 17.006 18.939 1.00 92.62 289 TRP A CA 1
ATOM 2321 C C . TRP A 1 289 ? -6.798 18.125 19.983 1.00 92.62 289 TRP A C 1
ATOM 2323 O O . TRP A 1 289 ? -7.316 19.210 19.721 1.00 92.62 289 TRP A O 1
ATOM 2333 N N . ILE A 1 290 ? -6.167 17.867 21.124 1.00 91.81 290 ILE A N 1
ATOM 2334 C CA . ILE A 1 290 ? -5.818 18.851 22.152 1.00 91.81 290 ILE A CA 1
ATOM 2335 C C . ILE A 1 290 ? -4.298 18.836 22.340 1.00 91.81 290 ILE A C 1
ATOM 2337 O O . ILE A 1 290 ? -3.686 17.773 22.262 1.00 91.81 290 ILE A O 1
ATOM 2341 N N . ASP A 1 291 ? -3.680 19.997 22.551 1.00 88.94 291 ASP A N 1
ATOM 2342 C CA . ASP A 1 291 ? -2.210 20.132 22.611 1.00 88.94 291 ASP A CA 1
ATOM 2343 C C . ASP A 1 291 ? -1.689 20.466 24.018 1.00 88.94 291 ASP A C 1
ATOM 2345 O O . ASP A 1 291 ? -0.485 20.573 24.238 1.00 88.94 291 ASP A O 1
ATOM 2349 N N . ASP A 1 292 ? -2.591 20.640 24.980 1.00 87.81 292 ASP A N 1
ATOM 2350 C CA . ASP A 1 292 ? -2.312 21.074 26.346 1.00 87.81 292 ASP A CA 1
ATOM 2351 C C . ASP A 1 292 ? -2.560 19.977 27.394 1.00 87.81 292 ASP A C 1
ATOM 2353 O O . ASP A 1 292 ? -2.596 20.264 28.596 1.00 87.81 292 ASP A O 1
ATOM 2357 N N . TYR A 1 293 ? -2.677 18.715 26.962 1.00 87.69 293 TYR A N 1
ATOM 2358 C CA . TYR A 1 293 ? -2.890 17.585 27.861 1.00 87.69 293 TYR A CA 1
ATOM 2359 C C . TYR A 1 293 ? -1.705 17.429 28.821 1.00 87.69 293 TYR A C 1
ATOM 2361 O O . TYR A 1 293 ? -0.545 17.338 28.409 1.00 87.69 293 TYR A O 1
ATOM 2369 N N . LYS A 1 294 ? -2.007 17.424 30.123 1.00 88.38 294 LYS A N 1
ATOM 2370 C CA . LYS A 1 294 ? -1.022 17.308 31.203 1.00 88.38 294 LYS A CA 1
ATOM 2371 C C . LYS A 1 294 ? -0.869 15.848 31.602 1.00 88.38 294 LYS A C 1
ATOM 2373 O O . LYS A 1 294 ? -1.684 15.310 32.346 1.00 88.38 294 LYS A O 1
ATOM 2378 N N . GLU A 1 295 ? 0.198 15.237 31.118 1.00 84.12 295 GLU A N 1
ATOM 2379 C CA . GLU A 1 295 ? 0.597 13.882 31.456 1.00 84.12 295 GLU A CA 1
ATOM 2380 C C . GLU A 1 295 ? 1.567 13.912 32.660 1.00 84.12 295 GLU A C 1
ATOM 2382 O O . GLU A 1 295 ? 2.535 14.680 32.635 1.00 84.12 295 GLU A O 1
ATOM 2387 N N . PRO A 1 296 ? 1.322 13.122 33.726 1.00 81.19 296 PRO A N 1
ATOM 2388 C CA . PRO A 1 296 ? 2.146 13.123 34.941 1.00 81.19 296 PRO A CA 1
ATOM 2389 C C . PRO A 1 296 ? 3.661 12.927 34.763 1.00 81.19 296 PRO A C 1
ATOM 2391 O O . PRO A 1 296 ? 4.424 13.453 35.570 1.00 81.19 296 PRO A O 1
ATOM 2394 N N . VAL A 1 297 ? 4.103 12.177 33.752 1.00 82.19 297 VAL A N 1
ATOM 2395 C CA . VAL A 1 297 ? 5.506 11.785 33.530 1.00 82.19 297 VAL A CA 1
ATOM 2396 C C . VAL A 1 297 ? 6.142 12.569 32.377 1.00 82.19 297 VAL A C 1
ATOM 2398 O O . VAL A 1 297 ? 7.264 13.054 32.491 1.00 82.19 297 VAL A O 1
ATOM 2401 N N . LEU A 1 298 ? 5.424 12.722 31.267 1.00 81.81 298 LEU A N 1
ATOM 2402 C CA . LEU A 1 298 ? 5.887 13.314 30.011 1.00 81.81 298 LEU A CA 1
ATOM 2403 C C . LEU A 1 298 ? 5.631 14.827 29.926 1.00 81.81 298 LEU A C 1
ATOM 2405 O O . LEU A 1 298 ? 6.068 15.481 28.977 1.00 81.81 298 LEU A O 1
ATOM 2409 N N . GLY A 1 299 ? 4.924 15.402 30.900 1.00 86.81 299 GLY A N 1
ATOM 2410 C CA . GLY A 1 299 ? 4.587 16.819 30.922 1.00 86.81 299 GLY A CA 1
ATOM 2411 C C . GLY A 1 299 ? 3.448 17.158 29.962 1.00 86.81 299 GLY A C 1
ATOM 2412 O O . GLY A 1 299 ? 2.403 16.519 29.969 1.00 86.81 299 GLY A O 1
ATOM 2413 N N . THR A 1 300 ? 3.597 18.227 29.176 1.00 89.50 300 THR A N 1
ATOM 2414 C CA . THR A 1 300 ? 2.534 18.651 28.244 1.00 89.50 300 THR A CA 1
ATOM 2415 C C . THR A 1 300 ? 2.726 17.978 26.897 1.00 89.50 300 THR A C 1
ATOM 2417 O O . THR A 1 300 ? 3.758 18.178 26.254 1.00 89.50 300 THR A O 1
ATOM 2420 N N . ILE A 1 301 ? 1.740 17.191 26.481 1.00 86.19 301 ILE A N 1
ATOM 2421 C CA . ILE A 1 301 ? 1.756 16.439 25.225 1.00 86.19 301 ILE A CA 1
ATOM 2422 C C . ILE A 1 301 ? 0.434 16.633 24.479 1.00 86.19 301 ILE A C 1
ATOM 2424 O O . ILE A 1 301 ? -0.571 17.016 25.075 1.00 86.19 301 ILE A O 1
ATOM 2428 N N . SER A 1 302 ? 0.420 16.351 23.176 1.00 88.75 302 SER A N 1
ATOM 2429 C CA . SER A 1 302 ? -0.839 16.262 22.436 1.00 88.75 302 SER A CA 1
ATOM 2430 C C . SER A 1 302 ? -1.621 15.009 22.849 1.00 88.75 302 SER A C 1
ATOM 2432 O O . SER A 1 302 ? -1.037 13.969 23.146 1.00 88.75 302 SER A O 1
ATOM 2434 N N . SER A 1 303 ? -2.947 15.096 22.839 1.00 89.81 303 SER A N 1
ATOM 2435 C CA . SER A 1 303 ? -3.867 13.972 23.040 1.00 89.81 303 SER A CA 1
ATOM 2436 C C . SER A 1 303 ? -5.007 14.067 22.031 1.00 89.81 303 SER A C 1
ATOM 2438 O O . SER A 1 303 ? -5.437 15.157 21.643 1.00 89.81 303 SER A O 1
ATOM 2440 N N . LEU A 1 304 ? -5.497 12.921 21.579 1.00 92.50 304 LEU A N 1
ATOM 2441 C CA . LEU A 1 304 ? -6.659 12.813 20.719 1.00 92.50 304 LEU A CA 1
ATOM 2442 C C . LEU A 1 304 ? -7.865 12.416 21.567 1.00 92.50 304 LEU A C 1
ATOM 2444 O O . LEU A 1 304 ? -7.974 11.284 22.034 1.00 92.50 304 LEU A O 1
ATOM 2448 N N . THR A 1 305 ? -8.794 13.350 21.739 1.00 94.81 305 THR A N 1
ATOM 2449 C CA . THR A 1 305 ? -10.080 13.080 22.380 1.00 94.81 305 THR A CA 1
ATOM 2450 C C . THR A 1 305 ? -11.027 12.444 21.372 1.00 94.81 305 THR A C 1
ATOM 2452 O O . THR A 1 305 ? -11.372 13.058 20.363 1.00 94.81 305 THR A O 1
ATOM 2455 N N . VAL A 1 306 ? -11.475 11.225 21.649 1.00 95.81 306 VAL A N 1
ATOM 2456 C CA . VAL A 1 306 ? -12.373 10.445 20.795 1.00 95.81 306 VAL A CA 1
ATOM 2457 C C . VAL A 1 306 ? -13.743 10.346 21.453 1.00 95.81 306 VAL A C 1
ATOM 2459 O O . VAL A 1 306 ? -13.857 9.916 22.596 1.00 95.81 306 VAL A O 1
ATOM 2462 N N . THR A 1 307 ? -14.793 10.710 20.725 1.00 97.38 307 THR A N 1
ATOM 2463 C CA . THR A 1 307 ? -16.190 10.477 21.107 1.00 97.38 307 THR A CA 1
ATOM 2464 C C . THR A 1 307 ? -16.700 9.263 20.328 1.00 97.38 307 THR A C 1
ATOM 2466 O O . THR A 1 307 ? -17.006 9.394 19.140 1.00 97.38 307 THR A O 1
ATOM 2469 N N . PRO A 1 308 ? -16.751 8.067 20.935 1.00 96.38 308 PRO A N 1
ATOM 2470 C CA . PRO A 1 308 ? -17.296 6.878 20.287 1.00 96.38 308 PRO A CA 1
ATOM 2471 C C . PRO A 1 308 ? -18.830 6.929 20.209 1.00 96.38 308 PRO A C 1
ATOM 2473 O O . PRO A 1 308 ? -19.489 7.523 21.063 1.00 96.38 308 PRO A O 1
ATOM 2476 N N . THR A 1 309 ? -19.415 6.247 19.223 1.00 96.12 309 THR A N 1
ATOM 2477 C CA . THR A 1 309 ? -20.873 6.037 19.181 1.00 96.12 309 THR A CA 1
ATOM 2478 C C . THR A 1 309 ? -21.310 5.040 20.262 1.00 96.12 309 THR A C 1
ATOM 2480 O O . THR A 1 309 ? -20.488 4.345 20.868 1.00 96.12 309 THR A O 1
ATOM 2483 N N . GLU A 1 310 ? -22.618 4.910 20.515 1.00 92.56 310 GLU A N 1
ATOM 2484 C CA . GLU A 1 310 ? -23.110 3.883 21.446 1.00 92.56 310 GLU A CA 1
ATOM 2485 C C . GLU A 1 310 ? -22.725 2.461 21.003 1.00 92.56 310 GLU A C 1
ATOM 2487 O O . GLU A 1 310 ? -22.270 1.666 21.825 1.00 92.56 310 GLU A O 1
ATOM 2492 N N . CYS A 1 311 ? -22.845 2.166 19.705 1.00 92.94 311 CYS A N 1
ATOM 2493 C CA . CYS A 1 311 ? -22.400 0.898 19.131 1.00 92.94 311 CYS A CA 1
ATOM 2494 C C . CYS A 1 311 ? -20.874 0.750 19.228 1.00 92.94 311 CYS A C 1
ATOM 2496 O O . CYS A 1 311 ? -20.382 -0.283 19.679 1.00 92.94 311 CYS A O 1
ATOM 2498 N N . GLY A 1 312 ? -20.119 1.803 18.893 1.00 93.38 312 GLY A N 1
ATOM 2499 C CA . GLY A 1 312 ? -18.658 1.785 18.908 1.00 93.38 312 GLY A CA 1
ATOM 2500 C C . GLY A 1 312 ? -18.063 1.471 20.279 1.00 93.38 312 GLY A C 1
ATOM 2501 O O . GLY A 1 312 ? -17.113 0.695 20.369 1.00 93.38 312 GLY A O 1
ATOM 2502 N N . ARG A 1 313 ? -18.681 1.966 21.360 1.00 91.25 313 ARG A N 1
ATOM 2503 C CA . ARG A 1 313 ? -18.298 1.624 22.745 1.00 91.25 313 ARG A CA 1
ATOM 2504 C C . ARG A 1 313 ? -18.450 0.142 23.081 1.00 91.25 313 ARG A C 1
ATOM 2506 O O . ARG A 1 313 ? -17.780 -0.344 23.984 1.00 91.25 313 ARG A O 1
ATOM 2513 N N . LYS A 1 314 ? -19.330 -0.567 22.371 1.00 89.31 314 LYS A N 1
ATOM 2514 C CA . LYS A 1 314 ? -19.670 -1.980 22.591 1.00 89.31 314 LYS A CA 1
ATOM 2515 C C . LYS A 1 314 ? -19.031 -2.913 21.551 1.00 89.31 314 LYS A C 1
ATOM 2517 O O . LYS A 1 314 ? -19.282 -4.114 21.585 1.00 89.31 314 LYS A O 1
ATOM 2522 N N . ALA A 1 315 ? -18.210 -2.388 20.635 1.00 90.56 315 ALA A N 1
ATOM 2523 C CA . ALA A 1 315 ? -17.624 -3.158 19.537 1.00 90.56 315 ALA A CA 1
ATOM 2524 C C . ALA A 1 315 ? -16.726 -4.314 20.032 1.00 90.56 315 ALA A C 1
ATOM 2526 O O . ALA A 1 315 ? -16.743 -5.416 19.471 1.00 90.56 315 ALA A O 1
ATOM 2527 N N . GLY A 1 316 ? -15.996 -4.095 21.130 1.00 86.19 316 GLY A N 1
ATOM 2528 C CA . GLY A 1 316 ? -15.262 -5.149 21.828 1.00 86.19 316 GLY A CA 1
ATOM 2529 C C . GLY A 1 316 ? -13.995 -5.646 21.116 1.00 86.19 316 GLY A C 1
ATOM 2530 O O . GLY A 1 316 ? -13.566 -5.127 20.078 1.00 86.19 316 GLY A O 1
ATOM 2531 N N . VAL A 1 317 ? -13.418 -6.718 21.664 1.00 79.56 317 VAL A N 1
ATOM 2532 C CA . VAL A 1 317 ? -12.221 -7.404 21.142 1.00 79.56 317 VAL A CA 1
ATOM 2533 C C . VAL A 1 317 ? -12.406 -7.861 19.693 1.00 79.56 317 VAL A C 1
ATOM 2535 O O . VAL A 1 317 ? -13.453 -8.377 19.308 1.00 79.56 317 VAL A O 1
ATOM 2538 N N . GLY A 1 318 ? -11.380 -7.682 18.860 1.00 80.88 318 GLY A N 1
ATOM 2539 C CA . GLY A 1 318 ? -11.416 -8.049 17.437 1.00 80.88 318 GLY A CA 1
ATOM 2540 C C . GLY A 1 318 ? -11.984 -6.966 16.512 1.00 80.88 318 GLY A C 1
ATOM 2541 O O . GLY A 1 318 ? -11.921 -7.121 15.295 1.00 80.88 318 GLY A O 1
ATOM 2542 N N . LYS A 1 319 ? -12.475 -5.839 17.052 1.00 88.31 319 LYS A N 1
ATOM 2543 C CA . LYS A 1 319 ? -12.893 -4.664 16.262 1.00 88.31 319 LYS A CA 1
ATOM 2544 C C . LYS A 1 319 ? -11.863 -3.534 16.223 1.00 88.31 319 LYS A C 1
ATOM 2546 O O . LYS A 1 319 ? -12.064 -2.561 15.504 1.00 88.31 319 LYS A O 1
ATOM 2551 N N . THR A 1 320 ? -10.725 -3.676 16.905 1.00 88.25 320 THR A N 1
ATOM 2552 C CA . THR A 1 320 ? -9.671 -2.647 16.960 1.00 88.25 320 THR A CA 1
ATOM 2553 C C . THR A 1 320 ? -9.260 -2.144 15.579 1.00 88.25 320 THR A C 1
ATOM 2555 O O . THR A 1 320 ? -9.158 -0.941 15.393 1.00 88.25 320 THR A O 1
ATOM 2558 N N . ASN A 1 321 ? -9.053 -3.032 14.600 1.00 84.12 321 ASN A N 1
ATOM 2559 C CA . ASN A 1 321 ? -8.594 -2.625 13.266 1.00 84.12 321 ASN A CA 1
ATOM 2560 C C . ASN A 1 321 ? -9.612 -1.742 12.539 1.00 84.12 321 ASN A C 1
ATOM 2562 O O . ASN A 1 321 ? -9.231 -0.719 11.981 1.00 84.12 321 ASN A O 1
ATOM 2566 N N . VAL A 1 322 ? -10.896 -2.111 12.570 1.00 87.06 322 VAL A N 1
ATOM 2567 C CA . VAL A 1 322 ? -11.948 -1.345 11.884 1.00 87.06 322 VAL A CA 1
ATOM 2568 C C . VAL A 1 322 ? -12.228 -0.017 12.588 1.00 87.06 322 VAL A C 1
ATOM 2570 O O . VAL A 1 322 ? -12.344 1.007 11.923 1.00 87.06 322 VAL A O 1
ATOM 2573 N N . VAL A 1 323 ? -12.222 -0.003 13.926 1.00 92.50 323 VAL A N 1
ATOM 2574 C CA . VAL A 1 323 ? -12.395 1.227 14.719 1.00 92.50 323 VAL A CA 1
ATOM 2575 C C . VAL A 1 323 ? -11.197 2.163 14.525 1.00 92.50 323 VAL A C 1
ATOM 2577 O O . VAL A 1 323 ? -11.371 3.364 14.343 1.00 92.50 323 VAL A O 1
ATOM 2580 N N . PHE A 1 324 ? -9.973 1.627 14.526 1.00 89.62 324 PHE A N 1
ATOM 2581 C CA . PHE A 1 324 ? -8.760 2.422 14.334 1.00 89.62 324 PHE A CA 1
ATOM 2582 C C . PHE A 1 324 ? -8.647 2.975 12.910 1.00 89.62 324 PHE A C 1
ATOM 2584 O O . PHE A 1 324 ? -8.194 4.101 12.736 1.00 89.62 324 PHE A O 1
ATOM 2591 N N . ALA A 1 325 ? -9.086 2.224 11.894 1.00 86.94 325 ALA A N 1
ATOM 2592 C CA . ALA A 1 325 ? -9.146 2.722 10.522 1.00 86.94 325 ALA A CA 1
ATOM 2593 C C . ALA A 1 325 ? -10.108 3.916 10.397 1.00 86.94 325 ALA A C 1
ATOM 2595 O O . ALA A 1 325 ? -9.754 4.930 9.797 1.00 86.94 325 ALA A O 1
ATOM 2596 N N . GLU A 1 326 ? -11.293 3.840 11.017 1.00 92.00 326 GLU A N 1
ATOM 2597 C CA . GLU A 1 326 ? -12.218 4.978 11.075 1.00 92.00 326 GLU A CA 1
ATOM 2598 C C . GLU A 1 326 ? -11.603 6.170 11.827 1.00 92.00 326 GLU A C 1
ATOM 2600 O O . GLU A 1 326 ? -11.684 7.304 11.356 1.00 92.00 326 GLU A O 1
ATOM 2605 N N . LEU A 1 327 ? -10.915 5.920 12.947 1.00 92.19 327 LEU A N 1
ATOM 2606 C CA . LEU A 1 327 ? -10.209 6.961 13.697 1.00 92.19 327 LEU A CA 1
ATOM 2607 C C . LEU A 1 327 ? -9.131 7.650 12.851 1.00 92.19 327 LEU A C 1
ATOM 2609 O O . LEU A 1 327 ? -9.043 8.876 12.850 1.00 92.19 327 LEU A O 1
ATOM 2613 N N . ALA A 1 328 ? -8.330 6.873 12.120 1.00 88.56 328 ALA A N 1
ATOM 2614 C CA . ALA A 1 328 ? -7.279 7.387 11.250 1.00 88.56 328 ALA A CA 1
ATOM 2615 C C . ALA A 1 328 ? -7.859 8.281 10.147 1.00 88.56 328 ALA A C 1
ATOM 2617 O O . ALA A 1 328 ? -7.354 9.380 9.924 1.00 88.56 328 ALA A O 1
ATOM 2618 N N . ASN A 1 329 ? -8.971 7.876 9.526 1.00 87.19 329 ASN A N 1
ATOM 2619 C CA . ASN A 1 329 ? -9.662 8.697 8.527 1.00 87.19 329 ASN A CA 1
ATOM 2620 C C . ASN A 1 329 ? -10.125 10.051 9.091 1.00 87.19 329 ASN A C 1
ATOM 2622 O O . ASN A 1 329 ? -10.142 11.047 8.368 1.00 87.19 329 ASN A O 1
ATOM 2626 N N . LEU A 1 330 ? -10.488 10.101 10.377 1.00 90.75 330 LEU A N 1
ATOM 2627 C CA . LEU A 1 330 ? -10.935 11.325 11.045 1.00 90.75 330 LEU A CA 1
ATOM 2628 C C . LEU A 1 330 ? -9.781 12.218 11.524 1.00 90.75 330 LEU A C 1
ATOM 2630 O O . LEU A 1 330 ? -9.941 13.437 11.544 1.00 90.75 330 LEU A O 1
ATOM 2634 N N . ALA A 1 331 ? -8.652 11.638 11.944 1.00 89.38 331 ALA A N 1
ATOM 2635 C CA . ALA A 1 331 ? -7.648 12.347 12.744 1.00 89.38 331 ALA A CA 1
ATOM 2636 C C . ALA A 1 331 ? -6.216 12.351 12.178 1.00 89.38 331 ALA A C 1
ATOM 2638 O O . ALA A 1 331 ? -5.409 13.170 12.625 1.00 89.38 331 ALA A O 1
ATOM 2639 N N . ALA A 1 332 ? -5.891 11.486 11.210 1.00 85.31 332 ALA A N 1
ATOM 2640 C CA . ALA A 1 332 ? -4.535 11.326 10.666 1.00 85.31 332 ALA A CA 1
ATOM 2641 C C . ALA A 1 332 ? -4.216 12.248 9.475 1.00 85.31 332 ALA A C 1
ATOM 2643 O O . ALA A 1 332 ? -3.129 12.188 8.909 1.00 85.31 332 ALA A O 1
ATOM 2644 N N . ASN A 1 333 ? -5.161 13.096 9.065 1.00 78.44 333 ASN A N 1
ATOM 2645 C CA . ASN A 1 333 ? -5.026 13.969 7.895 1.00 78.44 333 ASN A CA 1
ATOM 2646 C C . ASN A 1 333 ? -4.283 15.292 8.174 1.00 78.44 333 ASN A C 1
ATOM 2648 O O . ASN A 1 333 ? -4.071 16.075 7.249 1.00 78.44 333 ASN A O 1
ATOM 2652 N N . ASN A 1 334 ? -3.890 15.556 9.424 1.00 78.88 334 ASN A N 1
ATOM 2653 C CA . ASN A 1 334 ? -3.191 16.776 9.819 1.00 78.88 334 ASN A CA 1
ATOM 2654 C C . ASN A 1 334 ? -1.710 16.487 10.095 1.00 78.88 334 ASN A C 1
ATOM 2656 O O . ASN A 1 334 ? -1.363 15.965 11.152 1.00 78.88 334 ASN A O 1
ATOM 2660 N N . SER A 1 335 ? -0.834 16.887 9.172 1.00 75.31 335 SER A N 1
ATOM 2661 C CA . SER A 1 335 ? 0.617 16.679 9.275 1.00 75.31 335 SER A CA 1
ATOM 2662 C C . SER A 1 335 ? 1.288 17.453 10.414 1.00 75.31 335 SER A C 1
ATOM 2664 O O . SER A 1 335 ? 2.424 17.153 10.763 1.00 75.31 335 SER A O 1
ATOM 2666 N N . SER A 1 336 ? 0.623 18.459 10.992 1.00 80.12 336 SER A N 1
ATOM 2667 C CA . SER A 1 336 ? 1.110 19.167 12.185 1.00 80.12 336 SER A CA 1
ATOM 2668 C C . SER A 1 336 ? 0.814 18.414 13.483 1.00 80.12 336 SER A C 1
ATOM 2670 O O . SER A 1 336 ? 1.211 18.872 14.552 1.00 80.12 336 SER A O 1
ATOM 2672 N N . LYS A 1 337 ? 0.081 17.298 13.415 1.00 83.81 337 LYS A N 1
ATOM 2673 C CA . LYS A 1 337 ? -0.233 16.452 14.565 1.00 83.81 337 LYS A CA 1
ATOM 2674 C C . LYS A 1 337 ? 0.665 15.232 14.577 1.00 83.81 337 LYS A C 1
ATOM 2676 O O . LYS A 1 337 ? 1.033 14.698 13.537 1.00 83.81 337 LYS A O 1
ATOM 2681 N N . GLU A 1 338 ? 0.978 14.768 15.779 1.00 76.25 338 GLU A N 1
ATOM 2682 C CA . GLU A 1 338 ? 1.879 13.638 16.014 1.00 76.25 338 GLU A CA 1
ATOM 2683 C C . GLU A 1 338 ? 1.195 12.290 15.770 1.00 76.25 338 GLU A C 1
ATOM 2685 O O . GLU A 1 338 ? 1.355 11.340 16.533 1.00 76.25 338 GLU A O 1
ATOM 2690 N N . TRP A 1 339 ? 0.402 12.189 14.704 1.00 80.62 339 TRP A N 1
ATOM 2691 C CA . TRP A 1 339 ? -0.119 10.905 14.278 1.00 80.62 339 TRP A CA 1
ATOM 2692 C C . TRP A 1 339 ? 1.045 10.058 13.756 1.00 80.62 339 TRP A C 1
ATOM 2694 O O . TRP A 1 339 ? 1.461 10.176 12.605 1.00 80.62 339 TRP A O 1
ATOM 2704 N N . ASN A 1 340 ? 1.606 9.220 14.623 1.00 66.94 340 ASN A N 1
ATOM 2705 C CA . ASN A 1 340 ? 2.686 8.328 14.242 1.00 66.94 340 ASN A CA 1
ATOM 2706 C C . ASN A 1 340 ? 2.111 7.129 13.471 1.00 66.94 340 ASN A C 1
ATOM 2708 O O . ASN A 1 340 ? 1.206 6.469 13.968 1.00 66.94 340 ASN A O 1
ATOM 2712 N N . PHE A 1 341 ? 2.611 6.835 12.271 1.00 62.59 341 PHE A N 1
ATOM 2713 C CA . PHE A 1 341 ? 2.273 5.606 11.541 1.00 62.59 341 PHE A CA 1
ATOM 2714 C C . PHE A 1 341 ? 3.310 4.496 11.724 1.00 62.59 341 PHE A C 1
ATOM 2716 O O . PHE A 1 341 ? 3.016 3.363 11.342 1.00 62.59 341 PHE A O 1
ATOM 2723 N N . ASP A 1 342 ? 4.464 4.770 12.340 1.00 52.44 342 ASP A N 1
ATOM 2724 C CA . ASP A 1 342 ? 5.430 3.731 12.683 1.00 52.44 342 ASP A CA 1
ATOM 2725 C C . ASP A 1 342 ? 4.740 2.756 13.643 1.00 52.44 342 ASP A C 1
ATOM 2727 O O . ASP A 1 342 ? 4.291 3.118 14.736 1.00 52.44 342 ASP A O 1
ATOM 2731 N N . HIS A 1 343 ? 4.547 1.525 13.166 1.00 51.50 343 HIS A N 1
ATOM 2732 C CA . HIS A 1 343 ? 3.720 0.501 13.806 1.00 51.50 343 HIS A CA 1
ATOM 2733 C C . HIS A 1 343 ? 2.229 0.886 13.982 1.00 51.50 343 HIS A C 1
ATOM 2735 O O . HIS A 1 343 ? 1.606 0.540 14.987 1.00 51.50 343 HIS A O 1
ATOM 2741 N N . ILE A 1 344 ? 1.626 1.575 13.003 1.00 52.69 344 ILE A N 1
ATOM 2742 C CA . ILE A 1 344 ? 0.180 1.879 12.936 1.00 52.69 344 ILE A CA 1
ATOM 2743 C C . ILE A 1 344 ? -0.300 2.728 14.135 1.00 52.69 344 ILE A C 1
ATOM 2745 O O . ILE A 1 344 ? -1.329 2.444 14.747 1.00 52.69 344 ILE A O 1
ATOM 2749 N N . GLY A 1 345 ? 0.462 3.738 14.554 1.00 56.19 345 GLY A N 1
ATOM 2750 C CA . GLY A 1 345 ? 0.120 4.514 15.754 1.00 56.19 345 GLY A CA 1
ATOM 2751 C C . GLY A 1 345 ? 0.107 3.648 16.995 1.00 56.19 345 GLY A C 1
ATOM 2752 O O . GLY A 1 345 ? -0.804 3.772 17.808 1.00 56.19 345 GLY A O 1
ATOM 2753 N N . SER A 1 346 ? 1.090 2.747 17.098 1.00 70.31 346 SER A N 1
ATOM 2754 C CA . SER A 1 346 ? 1.110 1.588 17.993 1.00 70.31 346 SER A CA 1
ATOM 2755 C C . SER A 1 346 ? 0.611 1.894 19.391 1.00 70.31 346 SER A C 1
ATOM 2757 O O . SER A 1 346 ? -0.200 1.136 19.906 1.00 70.31 346 SER A O 1
ATOM 2759 N N . THR A 1 347 ? 1.000 3.028 19.968 1.00 79.75 347 THR A N 1
ATOM 2760 C CA . THR A 1 347 ? 0.522 3.439 21.283 1.00 79.75 347 THR A CA 1
ATOM 2761 C C . THR A 1 347 ? -0.942 3.897 21.299 1.00 79.75 347 THR A C 1
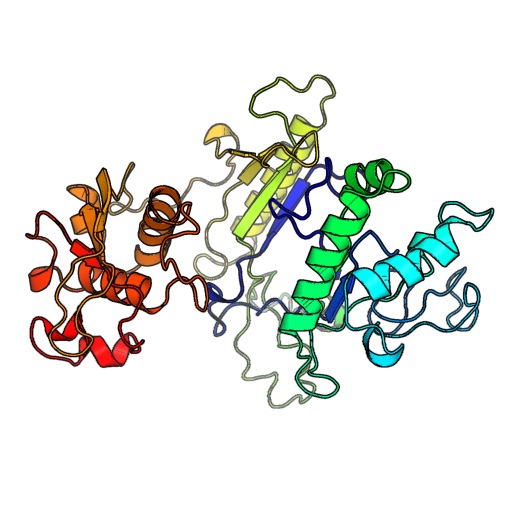ATOM 2763 O O . THR A 1 347 ? -1.717 3.377 22.095 1.00 79.75 347 THR A O 1
ATOM 2766 N N . MET A 1 348 ? -1.393 4.762 20.381 1.00 87.06 348 MET A N 1
ATOM 2767 C CA . MET A 1 348 ? -2.809 5.162 20.300 1.00 87.06 348 MET A CA 1
ATOM 2768 C C . MET A 1 348 ? -3.705 3.982 19.914 1.00 87.06 348 MET A C 1
ATOM 2770 O O . MET A 1 348 ? -4.771 3.788 20.493 1.00 87.06 348 MET A O 1
ATOM 2774 N N . ARG A 1 349 ? -3.265 3.144 18.969 1.00 86.69 349 ARG A N 1
ATOM 2775 C CA . ARG A 1 349 ? -3.952 1.903 18.599 1.00 86.69 349 ARG A CA 1
ATOM 2776 C C . ARG A 1 349 ? -4.013 0.935 19.779 1.00 86.69 349 ARG A C 1
ATOM 2778 O O . ARG A 1 349 ? -5.023 0.255 19.948 1.00 86.69 349 ARG A O 1
ATOM 2785 N N . ARG A 1 350 ? -2.961 0.871 20.600 1.00 83.69 350 ARG A N 1
ATOM 2786 C CA . ARG A 1 350 ? -2.900 0.052 21.820 1.00 83.69 350 ARG A CA 1
ATOM 2787 C C . ARG A 1 350 ? -3.851 0.559 22.898 1.00 83.69 350 ARG A C 1
ATOM 2789 O O . ARG A 1 350 ? -4.603 -0.243 23.445 1.00 83.69 350 ARG A O 1
ATOM 2796 N N . GLN A 1 351 ? -3.859 1.862 23.153 1.00 87.62 351 GLN A N 1
ATOM 2797 C CA . GLN A 1 351 ? -4.793 2.516 24.072 1.00 87.62 351 GLN A CA 1
ATOM 2798 C C . GLN A 1 351 ? -6.243 2.280 23.617 1.00 87.62 351 GLN A C 1
ATOM 2800 O O . GLN A 1 351 ? -7.078 1.831 24.402 1.00 87.62 351 GLN A O 1
ATOM 2805 N N . LEU A 1 352 ? -6.520 2.433 22.315 1.00 90.12 352 LEU A N 1
ATOM 2806 C CA . LEU A 1 352 ? -7.824 2.111 21.731 1.00 90.12 352 LEU A CA 1
ATOM 2807 C C . LEU A 1 352 ? -8.186 0.632 21.915 1.00 90.12 352 LEU A C 1
ATOM 2809 O O . LEU A 1 352 ? -9.315 0.323 22.288 1.00 90.12 352 LEU A O 1
ATOM 2813 N N . ALA A 1 353 ? -7.251 -0.289 21.666 1.00 88.50 353 ALA A N 1
ATOM 2814 C CA . ALA A 1 353 ? -7.482 -1.712 21.895 1.00 88.50 353 ALA A CA 1
ATOM 2815 C C . ALA A 1 353 ? -7.868 -1.987 23.352 1.00 88.50 353 ALA A C 1
ATOM 2817 O O . ALA A 1 353 ? -8.806 -2.742 23.580 1.00 88.50 353 ALA A O 1
ATOM 2818 N N . CYS A 1 354 ? -7.210 -1.337 24.316 1.00 88.12 354 CYS A N 1
ATOM 2819 C CA . CYS A 1 354 ? -7.582 -1.454 25.721 1.00 88.12 354 CYS A CA 1
ATOM 2820 C C . CYS A 1 354 ? -8.990 -0.926 25.998 1.00 88.12 354 CYS A C 1
ATOM 2822 O O . CYS A 1 354 ? -9.771 -1.598 26.661 1.00 88.12 354 CYS A O 1
ATOM 2824 N N . HIS A 1 355 ? -9.352 0.246 25.471 1.00 91.19 355 HIS A N 1
ATOM 2825 C CA . HIS A 1 355 ? -10.701 0.787 25.652 1.00 91.19 355 HIS A CA 1
ATOM 2826 C C . HIS A 1 355 ? -11.793 -0.125 25.085 1.00 91.19 355 HIS A C 1
ATOM 2828 O O . HIS A 1 355 ? -12.887 -0.193 25.639 1.00 91.19 355 HIS A O 1
ATOM 2834 N N . LEU A 1 356 ? -11.496 -0.856 24.011 1.00 90.81 356 LEU A N 1
ATOM 2835 C CA . LEU A 1 356 ? -12.411 -1.850 23.456 1.00 90.81 356 LEU A CA 1
ATOM 2836 C C . LEU A 1 356 ? -12.449 -3.154 24.272 1.00 90.81 356 LEU A C 1
ATOM 2838 O O . LEU A 1 356 ? -13.454 -3.854 24.218 1.00 90.81 356 LEU A O 1
ATOM 2842 N N . ASP A 1 357 ? -11.391 -3.489 25.010 1.00 88.69 357 ASP A N 1
ATOM 2843 C CA . ASP A 1 357 ? -11.260 -4.745 25.770 1.00 88.69 357 ASP A CA 1
ATOM 2844 C C . ASP A 1 357 ? -11.603 -4.605 27.268 1.00 88.69 357 ASP A C 1
ATOM 2846 O O . ASP A 1 357 ? -11.902 -5.577 27.951 1.00 88.69 357 ASP A O 1
ATOM 2850 N N . SER A 1 358 ? -11.603 -3.380 27.798 1.00 86.50 358 SER A N 1
ATOM 2851 C CA . SER A 1 358 ? -11.864 -3.083 29.214 1.00 86.50 358 SER A CA 1
ATOM 2852 C C . SER A 1 358 ? -13.175 -2.303 29.379 1.00 86.50 358 SER A C 1
ATOM 2854 O O . SER A 1 358 ? -13.155 -1.083 29.598 1.00 86.50 358 SER A O 1
ATOM 2856 N N . PRO A 1 359 ? -14.346 -2.955 29.236 1.00 82.19 359 PRO A N 1
ATOM 2857 C CA . PRO A 1 359 ? -15.641 -2.282 29.315 1.00 82.19 359 PRO A CA 1
ATOM 2858 C C . PRO A 1 359 ? -15.899 -1.650 30.689 1.00 82.19 359 PRO A C 1
ATOM 2860 O O . PRO A 1 359 ? -16.555 -0.614 30.774 1.00 82.19 359 PRO A O 1
ATOM 2863 N N . ASP A 1 360 ? -15.336 -2.226 31.750 1.00 85.25 360 ASP A N 1
ATOM 2864 C CA . ASP A 1 360 ? -15.325 -1.681 33.108 1.00 85.25 360 ASP A CA 1
ATOM 2865 C C . ASP A 1 360 ? -14.631 -0.312 33.194 1.00 85.25 360 ASP A C 1
ATOM 2867 O O . ASP A 1 360 ? -15.054 0.545 33.970 1.00 85.25 360 ASP A O 1
ATOM 2871 N N . ILE A 1 361 ? -13.622 -0.074 32.352 1.00 84.62 361 ILE A N 1
ATOM 2872 C CA . ILE A 1 361 ? -12.866 1.183 32.303 1.00 84.62 361 ILE A CA 1
ATOM 2873 C C . ILE A 1 361 ? -13.491 2.174 31.319 1.00 84.62 361 ILE A C 1
ATOM 2875 O O . ILE A 1 361 ? -13.560 3.372 31.604 1.00 84.62 361 ILE A O 1
ATOM 2879 N N . ALA A 1 362 ? -13.888 1.714 30.131 1.00 88.38 362 ALA A N 1
ATOM 2880 C CA . ALA A 1 362 ? -14.096 2.594 28.982 1.00 88.38 362 ALA A CA 1
ATOM 2881 C C . ALA A 1 362 ? -15.528 2.626 28.432 1.00 88.38 362 ALA A C 1
ATOM 2883 O O . ALA A 1 362 ? -15.899 3.636 27.825 1.00 88.38 362 ALA A O 1
ATOM 2884 N N . ALA A 1 363 ? -16.355 1.595 28.651 1.00 84.44 363 ALA A N 1
ATOM 2885 C CA . ALA A 1 363 ? -17.672 1.509 28.006 1.00 84.44 363 ALA A CA 1
ATOM 2886 C C . ALA A 1 363 ? -18.661 2.575 28.505 1.00 84.44 363 ALA A C 1
ATOM 2888 O O . ALA A 1 363 ? -19.532 3.004 27.752 1.00 84.44 363 ALA A O 1
ATOM 2889 N N . ASN A 1 364 ? -18.507 3.040 29.749 1.00 87.56 364 ASN A N 1
ATOM 2890 C CA . ASN A 1 364 ? -19.352 4.090 30.332 1.00 87.56 364 ASN A CA 1
ATOM 2891 C C . ASN A 1 364 ? -18.785 5.506 30.143 1.00 87.56 364 ASN A C 1
ATOM 2893 O O . ASN A 1 364 ? -19.436 6.484 30.513 1.00 87.56 364 ASN A O 1
ATOM 2897 N N . LYS A 1 365 ? -17.581 5.647 29.573 1.00 89.81 365 LYS A N 1
ATOM 2898 C CA . LYS A 1 365 ? -16.979 6.961 29.328 1.00 89.81 365 LYS A CA 1
ATOM 2899 C C . LYS A 1 365 ? -17.613 7.598 28.085 1.00 89.81 365 LYS A C 1
ATOM 2901 O O . LYS A 1 365 ? -17.852 6.945 27.066 1.00 89.81 365 LYS A O 1
ATOM 2906 N N . ALA A 1 366 ? -17.917 8.892 28.178 1.00 93.06 366 ALA A N 1
ATOM 2907 C CA . ALA A 1 366 ? -18.426 9.667 27.044 1.00 93.06 366 ALA A CA 1
ATOM 2908 C C . ALA A 1 366 ? -17.337 9.918 25.992 1.00 93.06 366 ALA A C 1
ATOM 2910 O O . ALA A 1 366 ? -17.630 9.996 24.802 1.00 93.06 366 ALA A O 1
ATOM 2911 N N . THR A 1 367 ? -16.086 10.020 26.439 1.00 94.50 367 THR A N 1
ATOM 2912 C CA . THR A 1 367 ? -14.917 10.243 25.596 1.00 94.50 367 THR A CA 1
ATOM 2913 C C . THR A 1 367 ? -13.749 9.373 26.038 1.00 94.50 367 THR A C 1
ATOM 2915 O O . THR A 1 367 ? -13.637 8.996 27.206 1.00 94.50 367 THR A O 1
ATOM 2918 N N . TRP A 1 368 ? -12.866 9.085 25.093 1.00 93.19 368 TRP A N 1
ATOM 2919 C CA . TRP A 1 368 ? -11.581 8.428 25.294 1.00 93.19 368 TRP A CA 1
ATOM 2920 C C . TRP A 1 368 ? -10.452 9.402 24.966 1.00 93.19 368 TRP A C 1
ATOM 2922 O O . TRP A 1 368 ? -10.635 10.281 24.125 1.00 93.19 368 TRP A O 1
ATOM 2932 N N . SER A 1 369 ? -9.302 9.242 25.606 1.00 91.12 369 SER A N 1
ATOM 2933 C CA . SER A 1 369 ? -8.102 10.036 25.332 1.00 91.12 369 SER A CA 1
ATOM 2934 C C . SER A 1 369 ? -7.023 9.095 24.822 1.00 91.12 369 SER A C 1
ATOM 2936 O O . SER A 1 369 ? -6.807 8.047 25.423 1.00 91.12 369 SER A O 1
ATOM 2938 N N . LEU A 1 370 ? -6.432 9.426 23.674 1.00 90.50 370 LEU A N 1
ATOM 2939 C CA . LEU A 1 370 ? -5.388 8.632 23.035 1.00 90.50 370 LEU A CA 1
ATOM 2940 C C . LEU A 1 370 ? -4.156 9.511 22.805 1.00 90.50 370 LEU A C 1
ATOM 2942 O O . LEU A 1 370 ? -4.216 10.474 22.041 1.00 90.50 370 LEU A O 1
ATOM 2946 N N . GLU A 1 371 ? -3.030 9.185 23.432 1.00 88.44 371 GLU A N 1
ATOM 2947 C CA . GLU A 1 371 ? -1.809 9.993 23.350 1.00 88.44 371 GLU A CA 1
ATOM 2948 C C . GLU A 1 371 ? -0.724 9.341 22.474 1.00 88.44 371 GLU A C 1
ATOM 2950 O O . GLU A 1 371 ? -0.344 8.198 22.730 1.00 88.44 371 GLU A O 1
ATOM 2955 N N . PRO A 1 372 ? -0.146 10.055 21.491 1.00 83.88 372 PRO A N 1
ATOM 2956 C CA . PRO A 1 372 ? 0.828 9.503 20.547 1.00 83.88 372 PRO A CA 1
ATOM 2957 C C . PRO A 1 372 ? 2.236 9.282 21.116 1.00 83.88 372 PRO A C 1
ATOM 2959 O O . PRO A 1 372 ? 3.007 8.529 20.528 1.00 83.88 372 PRO A O 1
ATOM 2962 N N . ARG A 1 373 ? 2.592 9.915 22.244 1.00 82.62 373 ARG A N 1
ATOM 2963 C CA . ARG A 1 373 ? 3.942 9.835 22.845 1.00 82.62 373 ARG A CA 1
ATOM 2964 C C . ARG A 1 373 ? 4.091 8.782 23.947 1.00 82.62 373 ARG A C 1
ATOM 2966 O O . ARG A 1 373 ? 5.185 8.602 24.474 1.00 82.62 373 ARG A O 1
ATOM 2973 N N . ARG A 1 374 ? 3.002 8.112 24.324 1.00 79.81 374 ARG A N 1
ATOM 2974 C CA . ARG A 1 374 ? 3.001 7.077 25.369 1.00 79.81 374 ARG A CA 1
ATOM 2975 C C . ARG A 1 374 ? 3.883 5.889 24.957 1.00 79.81 374 ARG A C 1
ATOM 2977 O O . ARG A 1 374 ? 3.812 5.498 23.787 1.00 79.81 374 ARG A O 1
ATOM 2984 N N . PRO A 1 375 ? 4.631 5.261 25.883 1.00 78.00 375 PRO A N 1
ATOM 2985 C CA . PRO A 1 375 ? 5.383 4.047 25.582 1.00 78.00 375 PRO A CA 1
ATOM 2986 C C . PRO A 1 375 ? 4.495 2.960 24.970 1.00 78.00 375 PRO A C 1
ATOM 2988 O O . PRO A 1 375 ? 3.353 2.755 25.387 1.00 78.00 375 PRO A O 1
ATOM 2991 N N . TYR A 1 376 ? 5.019 2.246 23.975 1.00 77.75 376 TYR A N 1
ATOM 2992 C CA . TYR A 1 376 ? 4.353 1.056 23.462 1.00 77.75 376 TYR A CA 1
ATOM 2993 C C . TYR A 1 376 ? 4.524 -0.101 24.450 1.00 77.75 376 TYR A C 1
ATOM 2995 O O . TYR A 1 376 ? 5.645 -0.438 24.828 1.00 77.75 376 TYR A O 1
ATOM 3003 N N . VAL A 1 377 ? 3.416 -0.744 24.815 1.00 75.38 377 VAL A N 1
ATOM 3004 C CA . VAL A 1 377 ? 3.400 -1.944 25.659 1.00 75.38 377 VAL A CA 1
ATOM 3005 C C . VAL A 1 377 ? 2.557 -3.015 24.966 1.00 75.38 377 VAL A C 1
ATOM 3007 O O . VAL A 1 377 ? 1.488 -2.712 24.437 1.00 75.38 377 VAL A O 1
ATOM 3010 N N . ALA A 1 378 ? 3.041 -4.260 24.924 1.00 77.56 378 ALA A N 1
ATOM 3011 C CA . ALA A 1 378 ? 2.364 -5.369 24.248 1.00 77.56 378 ALA A CA 1
ATOM 3012 C C . ALA A 1 378 ? 0.974 -5.673 24.847 1.00 77.56 378 ALA A C 1
ATOM 3014 O O . ALA A 1 378 ? 0.711 -5.361 26.009 1.00 77.56 378 ALA A O 1
ATOM 3015 N N . HIS A 1 379 ? 0.080 -6.296 24.056 1.00 76.44 379 HIS A N 1
ATOM 3016 C CA . HIS A 1 379 ? -1.304 -6.554 24.489 1.00 76.44 379 HIS A CA 1
ATOM 3017 C C . HIS A 1 379 ? -1.360 -7.361 25.780 1.00 76.44 379 HIS A C 1
ATOM 3019 O O . HIS A 1 379 ? -1.993 -6.933 26.737 1.00 76.44 379 HIS A O 1
ATOM 3025 N N . GLU A 1 380 ? -0.693 -8.508 25.779 1.00 76.75 380 GLU A N 1
ATOM 3026 C CA . GLU A 1 380 ? -0.633 -9.436 26.905 1.00 76.75 380 GLU A CA 1
ATOM 3027 C C . GLU A 1 380 ? -0.152 -8.754 28.189 1.00 76.75 380 GLU A C 1
ATOM 3029 O O . GLU A 1 380 ? -0.804 -8.873 29.219 1.00 76.75 380 GLU A O 1
ATOM 3034 N N . VAL A 1 381 ? 0.886 -7.918 28.093 1.00 80.25 381 VAL A N 1
ATOM 3035 C CA . VAL A 1 381 ? 1.458 -7.211 29.244 1.00 80.25 381 VAL A CA 1
ATOM 3036 C C . VAL A 1 381 ? 0.470 -6.203 29.831 1.00 80.25 381 VAL A C 1
ATOM 3038 O O . VAL A 1 381 ? 0.311 -6.147 31.047 1.00 80.25 381 VAL A O 1
ATOM 3041 N N . ILE A 1 382 ? -0.232 -5.410 29.008 1.00 77.12 382 ILE A N 1
ATOM 3042 C CA . ILE A 1 382 ? -1.159 -4.417 29.574 1.00 77.12 382 ILE A CA 1
ATOM 3043 C C . ILE A 1 382 ? -2.401 -5.045 30.208 1.00 77.12 382 ILE A C 1
ATOM 3045 O O . ILE A 1 382 ? -2.970 -4.456 31.123 1.00 77.12 382 ILE A O 1
ATOM 3049 N N . MET A 1 383 ? -2.821 -6.229 29.752 1.00 79.25 383 MET A N 1
ATOM 3050 C CA . MET A 1 383 ? -3.983 -6.914 30.326 1.00 79.25 383 MET A CA 1
ATOM 3051 C C . MET A 1 383 ? -3.696 -7.481 31.721 1.00 79.25 383 MET A C 1
ATOM 3053 O O . MET A 1 383 ? -4.633 -7.704 32.489 1.00 79.25 383 MET A O 1
ATOM 3057 N N . GLU A 1 384 ? -2.418 -7.638 32.075 1.00 83.00 384 GLU A N 1
ATOM 3058 C CA . GLU A 1 384 ? -1.959 -8.030 33.412 1.00 83.00 384 GLU A CA 1
ATOM 3059 C C . GLU A 1 384 ? -1.883 -6.852 34.402 1.00 83.00 384 GLU A C 1
ATOM 3061 O O . GLU A 1 384 ? -1.839 -7.065 35.616 1.00 83.00 384 GLU A O 1
ATOM 3066 N N . LEU A 1 385 ? -1.901 -5.602 33.918 1.00 78.88 385 LEU A N 1
ATOM 3067 C CA . LEU A 1 385 ? -1.869 -4.410 34.774 1.00 78.88 385 LEU A CA 1
ATOM 3068 C C . LEU A 1 385 ? -3.188 -4.238 35.546 1.00 78.88 385 LEU A C 1
ATOM 3070 O O . LEU A 1 385 ? -4.236 -4.748 35.159 1.00 78.88 385 LEU A O 1
ATOM 3074 N N . GLN A 1 386 ? -3.165 -3.501 36.658 1.00 78.00 386 GLN A N 1
ATOM 3075 C CA . GLN A 1 386 ? -4.362 -3.239 37.471 1.00 78.00 386 GLN A CA 1
ATOM 3076 C C . GLN A 1 386 ? -4.933 -1.836 37.234 1.00 78.00 386 GLN A C 1
ATOM 3078 O O . GLN A 1 386 ? -4.187 -0.868 37.095 1.00 78.00 386 GLN A O 1
ATOM 3083 N N . GLY A 1 387 ? -6.267 -1.725 37.251 1.00 78.38 387 GLY A N 1
ATOM 3084 C CA . GLY A 1 387 ? -6.985 -0.450 37.155 1.00 78.38 387 GLY A CA 1
ATOM 3085 C C . GLY A 1 387 ? -6.734 0.304 35.846 1.00 78.38 387 GLY A C 1
ATOM 3086 O O . GLY A 1 387 ? -6.564 -0.302 34.790 1.00 78.38 387 GLY A O 1
ATOM 3087 N N . ASP A 1 388 ? -6.692 1.636 35.924 1.00 74.25 388 ASP A N 1
ATOM 3088 C CA . ASP A 1 388 ? -6.525 2.517 34.758 1.00 74.25 388 ASP A CA 1
ATOM 3089 C C . ASP A 1 388 ? -5.173 2.340 34.037 1.00 74.25 388 ASP A C 1
ATOM 3091 O O . ASP A 1 388 ? -5.075 2.638 32.843 1.00 74.25 388 ASP A O 1
ATOM 3095 N N . ASN A 1 389 ? -4.158 1.777 34.708 1.00 74.00 389 ASN A N 1
ATOM 3096 C CA . ASN A 1 389 ? -2.846 1.499 34.110 1.00 74.00 389 ASN A CA 1
ATOM 3097 C C . ASN A 1 389 ? -2.932 0.522 32.928 1.00 74.00 389 ASN A C 1
ATOM 3099 O O . ASN A 1 389 ? -2.047 0.526 32.077 1.00 74.00 389 ASN A O 1
ATOM 3103 N N . LYS A 1 390 ? -4.001 -0.289 32.846 1.00 76.19 390 LYS A N 1
ATOM 3104 C CA . LYS A 1 390 ? -4.268 -1.143 31.681 1.00 76.19 390 LYS A CA 1
ATOM 3105 C C . LYS A 1 390 ? -4.351 -0.316 30.404 1.00 76.19 390 LYS A C 1
ATOM 3107 O O . LYS A 1 390 ? -3.724 -0.652 29.409 1.00 76.19 390 LYS A O 1
ATOM 3112 N N . CYS A 1 391 ? -5.114 0.776 30.422 1.00 78.50 391 CYS A N 1
ATOM 3113 C CA . CYS A 1 391 ? -5.349 1.561 29.212 1.00 78.50 391 CYS A CA 1
ATOM 3114 C C . CYS A 1 391 ? -4.378 2.723 29.042 1.00 78.50 391 CYS A C 1
ATOM 3116 O O . CYS A 1 391 ? -4.228 3.183 27.917 1.00 78.50 391 CYS A O 1
ATOM 3118 N N . ASN A 1 392 ? -3.689 3.130 30.112 1.00 74.38 392 ASN A N 1
ATOM 3119 C CA . ASN A 1 392 ? -2.725 4.227 30.114 1.00 74.38 392 ASN A CA 1
ATOM 3120 C C . ASN A 1 392 ? -1.401 3.791 30.774 1.00 74.38 392 ASN A C 1
ATOM 3122 O O . ASN A 1 392 ? -1.148 4.159 31.921 1.00 74.38 392 ASN A O 1
ATOM 3126 N N . PRO A 1 393 ? -0.553 2.995 30.098 1.00 67.94 393 PRO A N 1
ATOM 3127 C CA . PRO A 1 393 ? 0.760 2.654 30.636 1.00 67.94 393 PRO A CA 1
ATOM 3128 C C . PRO A 1 393 ? 1.671 3.897 30.692 1.00 67.94 393 PRO A C 1
ATOM 3130 O O . PRO A 1 393 ? 1.642 4.742 29.788 1.00 67.94 393 PRO A O 1
ATOM 3133 N N . HIS A 1 394 ? 2.462 4.003 31.764 1.00 64.94 394 HIS A N 1
ATOM 3134 C CA . HIS A 1 394 ? 3.430 5.078 32.016 1.00 64.94 394 HIS A CA 1
ATOM 3135 C C . HIS A 1 394 ? 4.866 4.592 31.845 1.00 64.94 394 HIS A C 1
ATOM 3137 O O . HIS A 1 394 ? 5.141 3.436 32.245 1.00 64.94 394 HIS A O 1
#

Secondary structure (DSSP, 8-state):
-EEPPP-TTT--SS-GGG--EEEEEPPGGG--TTTBPPP-EEEEESS---GGGBSGGGTS-BBSTT-TT-BSSS----TTTTT--SHHHHHHHHHHHHTSSSTTHHHHS-PPEESSS--STT--HHHHHHHHHHHHHHHHH-TTTHHHHHHS--EEEEPPPPPGGG----TTS---TT-B--TT---HHHHTT---BB--EEEEEEE--SSS---SSHHHHHHHHHHHHHHHHHHHS-TTTS----EEEEE--SSTTSPPEEEE-GGG-SSPPPP-TT--S-SEEEEEEEEEEEETTTEEEEEEEEEE-HHHHT--TT-HHHHHHHHHHHHTT-TTS----TTTTHHHHHHHHHHHH-HHHHTT-S-EEE-TTSPP--HHHHHHS-GGGGTS--

Radius of gyration: 23.65 Å; chains: 1; bounding box: 51×58×67 Å

Sequence (394 aa):
MSASYLRKDAEYDGLGLLKYNGFALIPNDFINENDQFKVTVL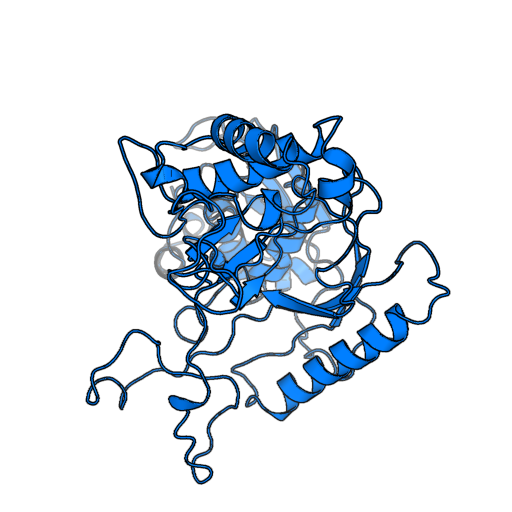CAFPIDAWTYNRNNKGCGDYFQDGDINNTVGVKEDYCQKLKISSASGWMAYFDRQTKDPDPIKAHRFQCGFDTTADYFGTFNKADAFNAFIEGRKLIAHDPEEKIRAQTTQTELRLRVWPDDNFWKRDWNLNRTHFDSPDPDDTNPATVANQVFKALPIAAFIYTGGIDFVETNGKSFAGRALAQDDQRRWNEEIPSGKGGWKPVIKVQMPRTIVEDAKFAYYPGDQVVAPPVDNRSCDKYIEKAVWIDDYKEPVLGTISSLTVTPTECGRKAGVGKTNVVFAELANLAANNSSKEWNFDHIGSTMRRQLACHLDSPDIAANKATWSLEPRRPYVAHEVIMELQGDNKCNPH

Foldseek 3Di:
DKDFDDDLLLAAQADPPRAFWDFDFDAQLPDPVLAADRKDFQWWALFQQPQVQAPPLSQWAGAPPNDPVHGPPDTGHACVVVVRQALVSQVVQLVVQCPDPPNCRSSRRGHTQGLPAQHPDRRGSVSSVVRSSVNSNCLCPDPVRVVVSHHTTIITRIDDDDDCVQCPPPVPDPDFPFWDFHPVDPDPVVRVVDRTHGYRTAAIEGEDDPPDHDDPCRRVVNLVVSQVVQVCQVVRGPPPSSAHHFYWYWRGANGSNGHIDIDGDCVSHPDDHDDDPLDDPFFFPAKDKDQQDQDPPPGTGIKIKTQTDLSNLASAAPCLVVNLVNVCVHPVPDPVDLCDCPSYLQQQSQLSNLSRHCSVQHSPDRIDIGTSPADHDDQVVLVPDDDPCSNGPD